Protein AF-0000000069636757 (afdb_homodimer)

Radius of gyration: 40.3 Å; Cα contacts (8 Å, |Δi|>4): 655; chains: 2; bounding box: 94×93×142 Å

Organism: Araneus ventricosus (NCBI:txid182803)

InterPro domains:
  IPR008717 Noggin [PF05806] (68-272)
  IPR008717 Noggin [PTHR10494] (63-272)
  IPR029034 Cystine-knot cytokine [G3DSA:2.10.90.10] (67-272)
  IPR029034 Cystine-knot cytokine [SSF57501] (63-272)

Solvent-accessible surface area (backbone atoms only — not comparable to full-atom values): 33590 Å² total; per-residue (Å²): 135,89,71,91,78,80,84,71,90,80,77,85,72,86,77,90,78,88,69,89,74,91,79,88,78,85,74,84,77,79,78,74,76,74,73,76,71,74,70,72,71,72,72,67,79,70,70,83,73,74,77,81,75,68,80,72,65,72,68,70,72,75,47,88,58,69,74,73,81,50,78,85,74,60,42,64,70,61,50,45,60,71,56,47,90,53,68,42,77,89,41,38,30,77,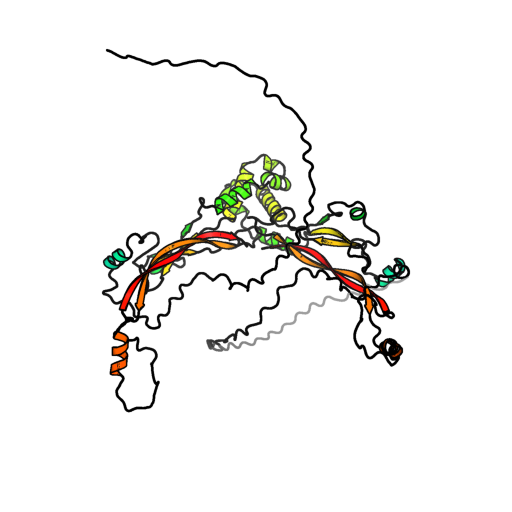59,82,50,66,33,59,71,68,59,40,92,62,24,62,58,44,78,45,72,66,76,83,39,70,65,45,51,48,53,52,52,52,55,67,69,40,62,56,61,61,52,40,20,73,61,56,34,70,64,46,69,74,33,63,65,58,48,50,22,51,50,51,39,52,51,56,48,35,50,35,43,28,36,32,28,60,41,78,72,42,86,55,33,39,61,28,28,36,51,38,37,39,49,50,44,61,94,59,50,28,26,40,56,71,65,25,33,29,37,73,69,36,71,43,75,40,60,33,32,35,66,45,66,43,75,66,82,67,78,61,60,54,58,70,53,58,77,63,63,78,79,76,79,73,78,67,86,66,78,80,57,90,76,74,52,76,88,71,56,54,66,48,78,39,83,38,83,43,76,29,41,74,33,34,37,58,39,99,131,94,74,81,84,83,84,70,91,68,87,86,81,86,74,92,74,83,81,80,83,79,84,87,76,83,78,74,79,75,77,76,77,76,73,76,72,76,72,74,70,73,73,68,78,68,70,82,72,73,78,82,76,66,82,74,64,70,69,69,71,70,49,89,57,70,74,75,81,50,77,86,74,60,42,63,71,61,50,45,61,70,55,44,90,52,67,43,77,89,41,37,29,77,59,82,49,65,33,61,72,66,59,40,90,61,25,62,58,42,76,46,72,67,76,83,39,70,65,45,51,49,52,52,52,52,54,68,68,41,63,54,61,61,52,40,19,72,61,55,32,70,63,48,66,74,33,63,66,58,50,51,22,51,50,51,40,52,53,57,48,36,52,34,43,28,36,31,29,60,40,79,74,42,85,55,32,39,63,28,28,36,52,38,36,38,49,50,43,59,95,58,50,27,26,41,58,73,64,26,33,30,36,72,69,35,72,43,76,40,59,33,30,35,65,43,65,42,75,63,81,63,79,62,56,54,58,68,52,56,76,62,62,80,75,75,77,72,76,69,85,68,77,79,52,92,75,73,52,75,88,69,56,53,66,48,78,39,83,39,83,43,75,31,41,72,32,34,36,58,38,98

pLDDT: mean 70.01, std 29.39, range [19.86, 97.81]

Structure (mmCIF, N/CA/C/O backbone):
data_AF-0000000069636757-model_v1
#
loop_
_entity.id
_entity.type
_entity.pdbx_description
1 polymer Noggin-3
#
loop_
_atom_site.group_PDB
_atom_site.id
_atom_site.type_symbol
_atom_site.label_atom_id
_atom_site.label_alt_id
_atom_site.label_comp_id
_atom_site.label_asym_id
_atom_site.label_entity_id
_atom_site.label_seq_id
_atom_site.pdbx_PDB_ins_code
_atom_site.Cartn_x
_atom_site.Cartn_y
_atom_site.Cartn_z
_atom_site.occupancy
_atom_site.B_iso_or_equiv
_atom_site.auth_seq_id
_atom_site.auth_comp_id
_atom_site.auth_asym_id
_atom_site.auth_atom_id
_atom_site.pdbx_PDB_model_num
ATOM 1 N N . MET A 1 1 ? 35.062 29.391 67.125 1 20.89 1 MET A N 1
ATOM 2 C CA . MET A 1 1 ? 35.375 28.281 68.062 1 20.89 1 MET A CA 1
ATOM 3 C C . MET A 1 1 ? 35.062 26.938 67.438 1 20.89 1 MET A C 1
ATOM 5 O O . MET A 1 1 ? 34.406 26.891 66.375 1 20.89 1 MET A O 1
ATOM 9 N N . PHE A 1 2 ? 34.375 25.984 68.25 1 22 2 PHE A N 1
ATOM 10 C CA . PHE A 1 2 ? 34.844 24.609 68.375 1 22 2 PHE A CA 1
ATOM 11 C C . PHE A 1 2 ? 34.469 23.812 67.125 1 22 2 PHE A C 1
ATOM 13 O O . PHE A 1 2 ? 33.625 24.234 66.375 1 22 2 PHE A O 1
ATOM 20 N N . LYS A 1 3 ? 34.281 22.469 67.312 1 22.12 3 LYS A N 1
ATOM 21 C CA . LYS A 1 3 ? 34.875 21.125 67.312 1 22.12 3 LYS A CA 1
ATOM 22 C C . LYS A 1 3 ? 33.969 20.156 66.562 1 22.12 3 LYS A C 1
ATOM 24 O O . LYS A 1 3 ? 34.25 18.953 66.5 1 22.12 3 LYS A O 1
ATOM 29 N N . PHE A 1 4 ? 32.719 20.562 66.25 1 28.48 4 PHE A N 1
ATOM 30 C CA . PHE A 1 4 ? 31.906 19.359 66.312 1 28.48 4 PHE A CA 1
ATOM 31 C C . PHE A 1 4 ? 32.406 18.297 65.312 1 28.48 4 PHE A C 1
ATOM 33 O O . PHE A 1 4 ? 32.812 18.641 64.188 1 28.48 4 PHE A O 1
ATOM 40 N N . SER A 1 5 ? 32.406 17.047 65.812 1 24.28 5 SER A N 1
ATOM 41 C CA . SER A 1 5 ? 32.844 15.664 65.75 1 24.28 5 SER A CA 1
ATOM 42 C C . SER A 1 5 ? 32.281 14.922 64.562 1 24.28 5 SER A C 1
ATOM 44 O O . SER A 1 5 ? 31.188 15.242 64.062 1 24.28 5 SER A O 1
ATOM 46 N N . THR A 1 6 ? 33.125 14.055 63.875 1 31.47 6 THR A N 1
ATOM 47 C CA . THR A 1 6 ? 33.375 13.133 62.75 1 31.47 6 THR A CA 1
ATOM 48 C C . THR A 1 6 ? 32.562 11.859 62.906 1 31.47 6 THR A C 1
ATOM 50 O O . THR A 1 6 ? 32.719 10.906 62.156 1 31.47 6 THR A O 1
ATOM 53 N N . LEU A 1 7 ? 31.25 11.875 63.469 1 25.45 7 LEU A N 1
ATOM 54 C CA . LEU A 1 7 ? 30.953 10.508 63.875 1 25.45 7 LEU A CA 1
ATOM 55 C C . LEU A 1 7 ? 31.047 9.562 62.688 1 25.45 7 LEU A C 1
ATOM 57 O O . LEU A 1 7 ? 30.641 9.93 61.562 1 25.45 7 LEU A O 1
ATOM 61 N N . VAL A 1 8 ? 31.531 8.219 62.938 1 24.19 8 VAL A N 1
ATOM 62 C CA . VAL A 1 8 ? 32.125 6.973 62.438 1 24.19 8 VAL A CA 1
ATOM 63 C C . VAL A 1 8 ? 31.016 6.039 61.969 1 24.19 8 VAL A C 1
ATOM 65 O O . VAL A 1 8 ? 31.281 5.051 61.281 1 24.19 8 VAL A O 1
ATOM 68 N N . ILE A 1 9 ? 29.719 6.324 61.906 1 26.69 9 ILE A N 1
ATOM 69 C CA . ILE A 1 9 ? 29.047 5.055 62.188 1 26.69 9 ILE A CA 1
ATOM 70 C C . ILE A 1 9 ? 29.438 4.039 61.094 1 26.69 9 ILE A C 1
ATOM 72 O O . ILE A 1 9 ? 29.391 4.344 59.906 1 26.69 9 ILE A O 1
ATOM 76 N N . VAL A 1 10 ? 29.734 2.758 61.594 1 21.77 10 VAL A N 1
ATOM 77 C CA . VAL A 1 10 ? 30.188 1.379 61.406 1 21.77 10 VAL A CA 1
ATOM 78 C C . VAL A 1 10 ? 29.234 0.652 60.469 1 21.77 10 VAL A C 1
ATOM 80 O O . VAL A 1 10 ? 28.016 0.823 60.531 1 21.77 10 VAL A O 1
ATOM 83 N N . CYS A 1 11 ? 29.844 -0.243 59.594 1 21.77 11 CYS A N 1
ATOM 84 C CA . CYS A 1 11 ? 29.797 -1.089 58.406 1 21.77 11 CYS A CA 1
ATOM 85 C C . CYS A 1 11 ? 28.984 -2.354 58.656 1 21.77 11 CYS A C 1
ATOM 87 O O . CYS A 1 11 ? 28.922 -3.242 57.812 1 21.77 11 CYS A O 1
ATOM 89 N N . LEU A 1 12 ? 28.312 -2.5 59.906 1 20.42 12 LEU A N 1
ATOM 90 C CA . LEU A 1 12 ? 28.344 -3.934 60.188 1 20.42 12 LEU A CA 1
ATOM 91 C C . LEU A 1 12 ? 27.531 -4.695 59.156 1 20.42 12 LEU A C 1
ATOM 93 O O . LEU A 1 12 ? 26.375 -4.355 58.875 1 20.42 12 LEU A O 1
ATOM 97 N N . LEU A 1 13 ? 28.141 -5.672 58.312 1 22.72 13 LEU A N 1
ATOM 98 C CA . LEU A 1 13 ? 28.094 -6.652 57.25 1 22.72 13 LEU A CA 1
ATOM 99 C C . LEU A 1 13 ? 27.203 -7.824 57.594 1 22.72 13 LEU A C 1
ATOM 101 O O . LEU A 1 13 ? 27.094 -8.797 56.844 1 22.72 13 LEU A O 1
ATOM 105 N N . SER A 1 14 ? 26.438 -7.902 58.781 1 19.94 14 SER A N 1
ATOM 106 C CA . SER A 1 14 ? 26.375 -9.312 59.156 1 19.94 14 SER A CA 1
ATOM 107 C C . SER A 1 14 ? 25.672 -10.148 58.094 1 19.94 14 SER A C 1
ATOM 109 O O . SER A 1 14 ? 24.875 -9.625 57.312 1 19.94 14 SER A O 1
ATOM 111 N N . SER A 1 15 ? 25.891 -11.609 58.156 1 20.03 15 SER A N 1
ATOM 112 C CA . SER A 1 15 ? 26.109 -12.93 57.562 1 20.03 15 SER A CA 1
ATOM 113 C C . SER A 1 15 ? 24.781 -13.648 57.312 1 20.03 15 SER A C 1
ATOM 115 O O . SER A 1 15 ? 24.75 -14.633 56.594 1 20.03 15 SER A O 1
ATOM 117 N N . ASN A 1 16 ? 23.688 -13.555 58.156 1 21.75 16 ASN A N 1
ATOM 118 C CA . ASN A 1 16 ? 23.266 -14.883 58.562 1 21.75 16 ASN A CA 1
ATOM 119 C C . ASN A 1 16 ? 22.656 -15.664 57.406 1 21.75 16 ASN A C 1
ATOM 121 O O . ASN A 1 16 ? 22.141 -15.062 56.438 1 21.75 16 ASN A O 1
ATOM 125 N N . LEU A 1 17 ? 22.312 -17.109 57.625 1 20.02 17 LEU A N 1
ATOM 126 C CA . LEU A 1 17 ? 22.484 -18.516 57.281 1 20.02 17 LEU A CA 1
ATOM 127 C C . LEU A 1 17 ? 21.281 -19.047 56.531 1 20.02 17 LEU A C 1
ATOM 129 O O . LEU A 1 17 ? 21.422 -19.844 55.594 1 20.02 17 LEU A O 1
ATOM 133 N N . LEU A 1 18 ? 19.922 -18.891 56.969 1 20.16 18 LEU A N 1
ATOM 134 C CA . LEU A 1 18 ? 19.281 -20.172 57.219 1 20.16 18 LEU A CA 1
ATOM 135 C C . LEU A 1 18 ? 18.844 -20.828 55.906 1 20.16 18 LEU A C 1
ATOM 137 O O . LEU A 1 18 ? 18.516 -20.141 54.938 1 20.16 18 LEU A O 1
ATOM 141 N N . SER A 1 19 ? 18.812 -22.25 55.875 1 21.56 19 SER A N 1
ATOM 142 C CA . SER A 1 19 ? 18.938 -23.484 55.094 1 21.56 19 SER A CA 1
ATOM 143 C C . SER A 1 19 ? 17.609 -23.875 54.469 1 21.56 19 SER A C 1
ATOM 145 O O . SER A 1 19 ? 17.5 -24.906 53.812 1 21.56 19 SER A O 1
ATOM 147 N N . VAL A 1 20 ? 16.516 -23.109 54.562 1 21.28 20 VAL A N 1
ATOM 148 C CA . VAL A 1 20 ? 15.367 -24.016 54.625 1 21.28 20 VAL A CA 1
ATOM 149 C C . VAL A 1 20 ? 15.258 -24.812 53.312 1 21.28 20 VAL A C 1
ATOM 151 O O . VAL A 1 20 ? 15.305 -24.234 52.25 1 21.28 20 VAL A O 1
ATOM 154 N N . ASP A 1 21 ? 15.219 -26.156 53.5 1 19.86 21 ASP A N 1
ATOM 155 C CA . ASP A 1 21 ? 15.422 -27.375 52.719 1 19.86 21 ASP A CA 1
ATOM 156 C C . ASP A 1 21 ? 14.289 -27.562 51.719 1 19.86 21 ASP A C 1
ATOM 158 O O . ASP A 1 21 ? 14.531 -27.984 50.562 1 19.86 21 ASP A O 1
ATOM 162 N N . CYS A 1 22 ? 12.961 -27.578 52.094 1 20.75 22 CYS A N 1
ATOM 163 C CA . CYS A 1 22 ? 12.203 -28.797 51.906 1 20.75 22 CYS A CA 1
ATOM 164 C C . CYS A 1 22 ? 11.891 -29 50.438 1 20.75 22 CYS A C 1
ATOM 166 O O . CYS A 1 22 ? 11.641 -28.031 49.688 1 20.75 22 CYS A O 1
ATOM 168 N N . THR A 1 23 ? 11.695 -30.328 49.969 1 21.06 23 THR A N 1
ATOM 169 C CA . THR A 1 23 ? 11.891 -31.312 48.906 1 21.06 23 THR A CA 1
ATOM 170 C C . THR A 1 23 ? 10.727 -31.297 47.906 1 21.06 23 THR A C 1
ATOM 172 O O . THR A 1 23 ? 10.938 -31.359 46.688 1 21.06 23 THR A O 1
ATOM 175 N N . THR A 1 24 ? 9.445 -31.562 48.312 1 21.75 24 THR A N 1
ATOM 176 C CA . THR A 1 24 ? 8.836 -32.75 47.75 1 21.75 24 THR A CA 1
ATOM 177 C C . THR A 1 24 ? 8.367 -32.469 46.312 1 21.75 24 THR A C 1
ATOM 179 O O . THR A 1 24 ? 7.98 -31.344 46 1 21.75 24 THR A O 1
ATOM 182 N N . THR A 1 25 ? 8.336 -33.594 45.406 1 20.95 25 THR A N 1
ATOM 183 C CA . THR A 1 25 ? 8.469 -34.031 44 1 20.95 25 THR A CA 1
ATOM 184 C C . THR A 1 25 ? 7.121 -33.969 43.281 1 20.95 25 THR A C 1
ATOM 186 O O . THR A 1 25 ? 7.066 -34 42.062 1 20.95 25 THR A O 1
ATOM 189 N N . GLU A 1 26 ? 5.918 -33.906 43.938 1 22.36 26 GLU A N 1
ATOM 190 C CA . GLU A 1 26 ? 4.961 -34.844 43.375 1 22.36 26 GLU A CA 1
ATOM 191 C C . GLU A 1 26 ? 4.582 -34.406 41.938 1 22.36 26 GLU A C 1
ATOM 193 O O . GLU A 1 26 ? 4.582 -33.219 41.625 1 22.36 26 GLU A O 1
ATOM 198 N N . SER A 1 27 ? 4.27 -35.469 41.031 1 22.3 27 SER A N 1
ATOM 199 C CA . SER A 1 27 ? 4.184 -35.906 39.656 1 22.3 27 SER A CA 1
ATOM 200 C C . SER A 1 27 ? 2.879 -35.469 39 1 22.3 27 SER A C 1
ATOM 202 O O . SER A 1 27 ? 2.557 -35.906 37.875 1 22.3 27 SER A O 1
ATOM 204 N N . TYR A 1 28 ? 2.213 -34.406 39.406 1 21.27 28 TYR A N 1
ATOM 205 C CA . TYR A 1 28 ? 0.824 -34.375 38.969 1 21.27 28 TYR A CA 1
ATOM 206 C C . TYR A 1 28 ? 0.738 -34.438 37.438 1 21.27 28 TYR A C 1
ATOM 208 O O . TYR A 1 28 ? 1.521 -33.781 36.75 1 21.27 28 TYR A O 1
ATOM 216 N N . GLU A 1 29 ? 0.051 -35.562 37 1 22.67 29 GLU A N 1
ATOM 217 C CA . GLU A 1 29 ? -0.357 -36.156 35.719 1 22.67 29 GLU A CA 1
ATOM 218 C C . GLU A 1 29 ? -1.151 -35.156 34.875 1 22.67 29 GLU A C 1
ATOM 220 O O . GLU A 1 29 ? -2.064 -34.5 35.375 1 22.67 29 GLU A O 1
ATOM 225 N N . ASP A 1 30 ? -0.589 -34.688 33.75 1 22.36 30 ASP A N 1
ATOM 226 C CA . ASP A 1 30 ? -0.913 -33.656 32.719 1 22.36 30 ASP A CA 1
ATOM 227 C C . ASP A 1 30 ? -2.156 -34.062 31.938 1 22.36 30 ASP A C 1
ATOM 229 O O . ASP A 1 30 ? -2.092 -34.938 31.062 1 22.36 30 ASP A O 1
ATOM 233 N N . SER A 1 31 ? -3.25 -34.5 32.688 1 22.03 31 SER A N 1
ATOM 234 C CA . SER A 1 31 ? -4.34 -34.969 31.844 1 22.03 31 SER A CA 1
ATOM 235 C C . SER A 1 31 ? -4.68 -33.969 30.75 1 22.03 31 SER A C 1
ATOM 237 O O . SER A 1 31 ? -4.809 -32.75 31.031 1 22.03 31 SER A O 1
ATOM 239 N N . LEU A 1 32 ? -4.348 -34.344 29.484 1 23.03 32 LEU A N 1
ATOM 240 C CA . LEU A 1 32 ? -4.414 -33.75 28.141 1 23.03 32 LEU A CA 1
ATOM 241 C C . LEU A 1 32 ? -5.852 -33.406 27.766 1 23.03 32 LEU A C 1
ATOM 243 O O . LEU A 1 32 ? -6.473 -34.125 26.984 1 23.03 32 LEU A O 1
ATOM 247 N N . GLU A 1 33 ? -6.734 -33.156 28.781 1 23.52 33 GLU A N 1
ATOM 248 C CA . GLU A 1 33 ? -8.094 -33.094 28.25 1 23.52 33 GLU A CA 1
ATOM 249 C C . GLU A 1 33 ? -8.18 -32.094 27.094 1 23.52 33 GLU A C 1
ATOM 251 O O . GLU A 1 33 ? -7.777 -30.922 27.234 1 23.52 33 GLU A O 1
ATOM 256 N N . THR A 1 34 ? -8.109 -32.625 25.844 1 24.67 34 THR A N 1
ATOM 257 C CA . THR A 1 34 ? -8.227 -32.031 24.5 1 24.67 34 THR A CA 1
ATOM 258 C C . THR A 1 34 ? -9.555 -31.297 24.359 1 24.67 34 THR A C 1
ATOM 260 O O . THR A 1 34 ? -10.594 -31.922 24.141 1 24.67 34 THR A O 1
ATOM 263 N N . THR A 1 35 ? -10.062 -30.703 25.438 1 22.73 35 THR A N 1
ATOM 264 C CA . THR A 1 35 ? -11.43 -30.234 25.234 1 22.73 35 THR A CA 1
ATOM 265 C C . THR A 1 35 ? -11.516 -29.312 24.031 1 22.73 35 THR A C 1
ATOM 267 O O . THR A 1 35 ? -10.836 -28.281 23.984 1 22.73 35 THR A O 1
ATOM 270 N N . THR A 1 36 ? -11.789 -29.922 22.844 1 24.34 36 THR A N 1
ATOM 271 C CA . THR A 1 36 ? -12.078 -29.328 21.547 1 24.34 36 THR A CA 1
ATOM 272 C C . THR A 1 36 ? -13.18 -28.266 21.672 1 24.34 36 THR A C 1
ATOM 274 O O . THR A 1 36 ? -14.352 -28.609 21.844 1 24.34 36 THR A O 1
ATOM 277 N N . SER A 1 37 ? -13.086 -27.391 22.719 1 25.17 37 SER A N 1
ATOM 278 C CA . SER A 1 37 ? -14.227 -26.5 22.891 1 25.17 37 SER A CA 1
ATOM 279 C C . SER A 1 37 ? -14.539 -25.75 21.609 1 25.17 37 SER A C 1
ATOM 281 O O . SER A 1 37 ? -13.672 -25.094 21.031 1 25.17 37 SER A O 1
ATOM 283 N N . GLY A 1 38 ? -15.297 -26.438 20.75 1 24.88 38 GLY A N 1
ATOM 284 C CA . GLY A 1 38 ? -15.891 -25.891 19.547 1 24.88 38 GLY A CA 1
ATOM 285 C C . GLY A 1 38 ? -16.516 -24.531 19.75 1 24.88 38 GLY A C 1
ATOM 286 O O . GLY A 1 38 ? -17.547 -24.422 20.422 1 24.88 38 GLY A O 1
ATOM 287 N N . THR A 1 39 ? -15.703 -23.609 20.328 1 25.48 39 THR A N 1
ATOM 288 C CA . THR A 1 39 ? -16.297 -22.297 20.594 1 25.48 39 THR A CA 1
ATOM 289 C C . THR A 1 39 ? -17 -21.766 19.344 1 25.48 39 THR A C 1
ATOM 291 O O . THR A 1 39 ? -16.375 -21.625 18.281 1 25.48 39 THR A O 1
ATOM 294 N N . VAL A 1 40 ? -18.188 -22.25 19.172 1 28.58 40 VAL A N 1
ATOM 295 C CA . VAL A 1 40 ? -19.109 -21.75 18.156 1 28.58 40 VAL A CA 1
ATOM 296 C C . VAL A 1 40 ? -19.125 -20.219 18.172 1 28.58 40 VAL A C 1
ATOM 298 O O . VAL A 1 40 ? -19.547 -19.609 19.172 1 28.58 40 VAL A O 1
ATOM 301 N N . PHE A 1 41 ? -18 -19.625 17.719 1 26.06 41 PHE A N 1
ATOM 302 C CA . PHE A 1 41 ? -17.984 -18.172 17.656 1 26.06 41 PHE A CA 1
ATOM 303 C C . PHE A 1 41 ? -19.188 -17.641 16.891 1 26.06 41 PHE A C 1
ATOM 305 O O . PHE A 1 41 ? -19.406 -18.016 15.734 1 26.06 41 PHE A O 1
ATOM 312 N N . VAL A 1 42 ? -20.281 -17.703 17.625 1 26.45 42 VAL A N 1
ATOM 313 C CA . VAL A 1 42 ? -21.469 -17.047 17.047 1 26.45 42 VAL A CA 1
ATOM 314 C C . VAL A 1 42 ? -21.078 -15.68 16.5 1 26.45 42 VAL A C 1
ATOM 316 O O . VAL A 1 42 ? -20.531 -14.836 17.219 1 26.45 42 VAL A O 1
ATOM 319 N N . HIS A 1 43 ? -20.641 -15.68 15.25 1 26.12 43 HIS A N 1
ATOM 320 C CA . HIS A 1 43 ? -20.312 -14.492 14.484 1 26.12 43 HIS A CA 1
ATOM 321 C C . HIS A 1 43 ? -21.422 -13.453 14.562 1 26.12 43 HIS A C 1
ATOM 323 O O . HIS A 1 43 ? -22.531 -13.688 14.086 1 26.12 43 HIS A O 1
ATOM 329 N N . ARG A 1 44 ? -21.625 -12.977 15.805 1 26.89 44 ARG A N 1
ATOM 330 C CA . ARG A 1 44 ? -22.609 -11.891 15.781 1 26.89 44 ARG A CA 1
ATOM 331 C C . ARG A 1 44 ? -22.312 -10.922 14.648 1 26.89 44 ARG A C 1
ATOM 333 O O . ARG A 1 44 ? -21.172 -10.5 14.453 1 26.89 44 ARG A O 1
ATOM 340 N N . ARG A 1 45 ? -23.141 -10.969 13.617 1 28.67 45 ARG A N 1
ATOM 341 C CA . ARG A 1 45 ? -23.188 -10.062 12.477 1 28.67 45 ARG A CA 1
ATOM 342 C C . ARG A 1 45 ? -23.016 -8.617 12.914 1 28.67 45 ARG A C 1
ATOM 344 O O . ARG A 1 45 ? -23.891 -8.047 13.57 1 28.67 45 ARG A O 1
ATOM 351 N N . ILE A 1 46 ? -21.781 -8.281 13.438 1 27.47 46 ILE A N 1
ATOM 352 C CA . ILE A 1 46 ? -21.656 -6.871 13.797 1 27.47 46 ILE A CA 1
ATOM 353 C C . ILE A 1 46 ? -22.047 -6 12.602 1 27.47 46 ILE A C 1
ATOM 355 O O . ILE A 1 46 ? -21.531 -6.188 11.492 1 27.47 46 ILE A O 1
ATOM 359 N N . PRO A 1 47 ? -23.188 -5.309 12.617 1 30.73 47 PRO A N 1
ATOM 360 C CA . PRO A 1 47 ? -23.609 -4.422 11.539 1 30.73 47 PRO A CA 1
ATOM 361 C C . PRO A 1 47 ? -22.5 -3.496 11.055 1 30.73 47 PRO A C 1
ATOM 363 O O . PRO A 1 47 ? -21.578 -3.197 11.812 1 30.73 47 PRO A O 1
ATOM 366 N N . PRO A 1 48 ? -22.312 -3.479 9.719 1 28.47 48 PRO A N 1
ATOM 367 C CA . PRO A 1 48 ? -21.25 -2.721 9.055 1 28.47 48 PRO A CA 1
ATOM 368 C C . PRO A 1 48 ? -21.062 -1.326 9.656 1 28.47 48 PRO A C 1
ATOM 370 O O . PRO A 1 48 ? -22.016 -0.553 9.734 1 28.47 48 PRO A O 1
ATOM 373 N N . ARG A 1 49 ? -20.234 -1.261 10.688 1 28.34 49 ARG A N 1
ATOM 374 C CA . ARG A 1 49 ? -19.906 0.06 11.211 1 28.34 49 ARG A CA 1
ATOM 375 C C . ARG A 1 49 ? -19.547 1.025 10.086 1 28.34 49 ARG A C 1
ATOM 377 O O . ARG A 1 49 ? -18.891 0.639 9.117 1 28.34 49 ARG A O 1
ATOM 384 N N . ALA A 1 50 ? -20.203 2.156 10.039 1 27.91 50 ALA A N 1
ATOM 385 C CA . ALA A 1 50 ? -20.141 3.336 9.18 1 27.91 50 ALA A CA 1
ATOM 386 C C . ALA A 1 50 ? -18.703 3.748 8.914 1 27.91 50 ALA A C 1
ATOM 388 O O . ALA A 1 50 ? -17.812 3.52 9.742 1 27.91 50 ALA A O 1
ATOM 389 N N . PRO A 1 51 ? -18.25 3.811 7.637 1 29.75 51 PRO A N 1
ATOM 390 C CA . PRO A 1 51 ? -16.938 4.258 7.168 1 29.75 51 PRO A CA 1
ATOM 391 C C . PRO A 1 51 ? -16.328 5.344 8.055 1 29.75 51 PRO A C 1
ATOM 393 O O . PRO A 1 51 ? -17.062 6.098 8.695 1 29.75 51 PRO A O 1
ATOM 396 N N . MET A 1 52 ? -15.211 4.988 8.594 1 28.94 52 MET A N 1
ATOM 397 C CA . MET A 1 52 ? -14.336 5.895 9.336 1 28.94 52 MET A CA 1
ATOM 398 C C . MET A 1 52 ? -14.289 7.266 8.672 1 28.94 52 MET A C 1
ATOM 400 O O . MET A 1 52 ? -14.047 7.371 7.473 1 28.94 52 MET A O 1
ATOM 404 N N . GLY A 1 53 ? -14.93 8.188 9.211 1 26.81 53 GLY A N 1
ATOM 405 C CA . GLY A 1 53 ? -15.18 9.578 8.891 1 26.81 53 GLY A CA 1
ATOM 406 C C . GLY A 1 53 ? -13.938 10.32 8.438 1 26.81 53 GLY A C 1
ATOM 407 O O . GLY A 1 53 ? -12.82 9.969 8.82 1 26.81 53 GLY A O 1
ATOM 408 N N . ASN A 1 54 ? -13.758 10.797 7.086 1 29.66 54 ASN A N 1
ATOM 409 C CA . ASN A 1 54 ? -13.086 11.977 6.566 1 29.66 54 ASN A CA 1
ATOM 410 C C . ASN A 1 54 ? -12.742 12.969 7.68 1 29.66 54 ASN A C 1
ATOM 412 O O . ASN A 1 54 ? -13.383 12.961 8.734 1 29.66 54 ASN A O 1
ATOM 416 N N . GLY A 1 55 ? -11.406 13.414 7.727 1 32.88 55 GLY A N 1
ATOM 417 C CA . GLY A 1 55 ? -11.07 14.562 8.547 1 32.88 55 GLY A CA 1
ATOM 418 C C . GLY A 1 55 ? -12.266 15.453 8.844 1 32.88 55 GLY A C 1
ATOM 419 O O . GLY A 1 55 ? -13.125 15.656 7.98 1 32.88 55 GLY A O 1
ATOM 420 N N . GLY A 1 56 ? -12.805 15.297 9.938 1 33.44 56 GLY A N 1
ATOM 421 C CA . GLY A 1 56 ? -13.891 16.125 10.461 1 33.44 56 GLY A CA 1
ATOM 422 C C . GLY A 1 56 ? -13.758 17.578 10.078 1 33.44 56 GLY A C 1
ATOM 423 O O . GLY A 1 56 ? -12.898 18.297 10.594 1 33.44 56 GLY A O 1
ATOM 424 N N . ARG A 1 57 ? -13.711 17.906 8.719 1 34.59 57 ARG A N 1
ATOM 425 C CA . ARG A 1 57 ? -14.109 19.312 8.555 1 34.59 57 ARG A CA 1
ATOM 426 C C . ARG A 1 57 ? -15.094 19.719 9.641 1 34.59 57 ARG A C 1
ATOM 428 O O . ARG A 1 57 ? -16.109 19.047 9.867 1 34.59 57 ARG A O 1
ATOM 435 N N . TYR A 1 58 ? -14.648 20.172 10.719 1 34.84 58 TYR A N 1
ATOM 436 C CA . TYR A 1 58 ? -15.625 20.969 11.453 1 34.84 58 TYR A CA 1
ATOM 437 C C . TYR A 1 58 ? -16.656 21.562 10.516 1 34.84 58 TYR A C 1
ATOM 439 O O . TYR A 1 58 ? -16.344 22.438 9.703 1 34.84 58 TYR A O 1
ATOM 447 N N . SER A 1 59 ? -17.406 20.75 9.727 1 36.09 59 SER A N 1
ATOM 448 C CA . SER A 1 59 ? -18.625 21.438 9.312 1 36.09 59 SER A CA 1
ATOM 449 C C . SER A 1 59 ? -19.016 22.531 10.312 1 36.09 59 SER A C 1
ATOM 451 O O . SER A 1 59 ? -19.312 22.234 11.469 1 36.09 59 SER A O 1
ATOM 453 N N . LEU A 1 60 ? -18.219 23.484 10.414 1 37.28 60 LEU A N 1
ATOM 454 C CA . LEU A 1 60 ? -18.719 24.688 11.078 1 37.28 60 LEU A CA 1
ATOM 455 C C . LEU A 1 60 ? -20.25 24.75 10.992 1 37.28 60 LEU A C 1
ATOM 457 O O . LEU A 1 60 ? -20.812 24.688 9.898 1 37.28 60 LEU A O 1
ATOM 461 N N . ILE A 1 61 ? -20.953 24.203 11.875 1 40.22 61 ILE A N 1
ATOM 462 C CA . ILE A 1 61 ? -22.359 24.297 12.266 1 40.22 61 ILE A CA 1
ATOM 463 C C . ILE A 1 61 ? -22.953 25.609 11.773 1 40.22 61 ILE A C 1
ATOM 465 O O . ILE A 1 61 ? -22.438 26.688 12.102 1 40.22 61 ILE A O 1
ATOM 469 N N . ASN A 1 62 ? -23.469 25.625 10.508 1 41.56 62 ASN A N 1
ATOM 470 C CA . ASN A 1 62 ? -24.469 26.609 10.102 1 41.56 62 ASN A CA 1
ATOM 471 C C . ASN A 1 62 ? -25.375 27 11.266 1 41.56 62 ASN A C 1
ATOM 473 O O . ASN A 1 62 ? -26.312 26.281 11.602 1 41.56 62 ASN A O 1
ATOM 477 N N . SER A 1 63 ? -24.906 27.312 12.367 1 45.09 63 SER A N 1
ATOM 478 C CA . SER A 1 63 ? -25.969 27.828 13.219 1 45.09 63 SER A CA 1
ATOM 479 C C . SER A 1 63 ? -26.953 28.688 12.414 1 45.09 63 SER A C 1
ATOM 481 O O . SER A 1 63 ? -26.531 29.562 11.641 1 45.09 63 SER A O 1
ATOM 483 N N . ARG A 1 64 ? -27.844 28.156 11.859 1 45.97 64 ARG A N 1
ATOM 484 C CA . ARG A 1 64 ? -28.984 28.938 11.352 1 45.97 64 ARG A CA 1
ATOM 485 C C . ARG A 1 64 ? -28.953 30.359 11.883 1 45.97 64 ARG A C 1
ATOM 487 O O . ARG A 1 64 ? -29.469 31.281 11.242 1 45.97 64 ARG A O 1
ATOM 494 N N . PHE A 1 65 ? -28.531 30.484 13.172 1 52.38 65 PHE A N 1
ATOM 495 C CA . PHE A 1 65 ? -28.547 31.797 13.82 1 52.38 65 PHE A CA 1
ATOM 496 C C . PHE A 1 65 ? -27.156 32.406 13.867 1 52.38 65 PHE A C 1
ATOM 498 O O . PHE A 1 65 ? -26.516 32.438 14.922 1 52.38 65 PHE A O 1
ATOM 505 N N . ASN A 1 66 ? -26.375 32.219 12.867 1 57.94 66 ASN A N 1
ATOM 506 C CA . ASN A 1 66 ? -24.969 32.625 12.922 1 57.94 66 ASN A CA 1
ATOM 507 C C . ASN A 1 66 ? -24.812 34.125 13.031 1 57.94 66 ASN A C 1
ATOM 509 O O . ASN A 1 66 ? -24.797 34.844 12.016 1 57.94 66 ASN A O 1
ATOM 513 N N . ARG A 1 67 ? -25.031 34.688 14.219 1 77.88 67 ARG A N 1
ATOM 514 C CA . ARG A 1 67 ? -24.672 36.062 14.469 1 77.88 67 ARG A CA 1
ATOM 515 C C . ARG A 1 67 ? -23.156 36.219 14.586 1 77.88 67 ARG A C 1
ATOM 517 O O . ARG A 1 67 ? -22.5 35.5 15.32 1 77.88 67 ARG A O 1
ATOM 524 N N . ARG A 1 68 ? -22.625 37.094 13.773 1 84.5 68 ARG A N 1
ATOM 525 C CA . ARG A 1 68 ? -21.219 37.438 13.8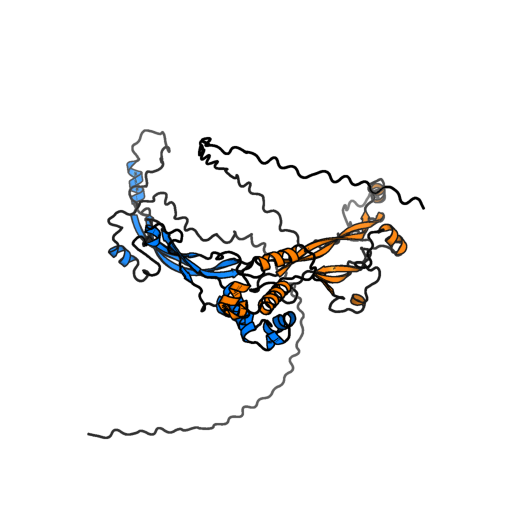36 1 84.5 68 ARG A CA 1
ATOM 526 C C . ARG A 1 68 ? -20.891 38.219 15.094 1 84.5 68 ARG A C 1
ATOM 528 O O . ARG A 1 68 ? -21.703 39.031 15.555 1 84.5 68 ARG A O 1
ATOM 535 N N . PRO A 1 69 ? -19.688 37.906 15.531 1 90.44 69 PRO A N 1
ATOM 536 C CA . PRO A 1 69 ? -19.297 38.688 16.688 1 90.44 69 PRO A CA 1
ATOM 537 C C . PRO A 1 69 ? -19.156 40.188 16.359 1 90.44 69 PRO A C 1
ATOM 539 O O . PRO A 1 69 ? -18.703 40.531 15.266 1 90.44 69 PRO A O 1
ATOM 542 N N . LYS A 1 70 ? -19.578 40.969 17.312 1 87.44 70 LYS A N 1
ATOM 543 C CA . LYS A 1 70 ? -19.453 42.406 17.141 1 87.44 70 LYS A CA 1
ATOM 544 C C . LYS A 1 70 ? -18.062 42.906 17.531 1 87.44 70 LYS A C 1
ATOM 546 O O . LYS A 1 70 ? -17.266 42.156 18.094 1 87.44 70 LYS A O 1
ATOM 551 N N . LYS A 1 71 ? -17.766 44.156 17.266 1 89.06 71 LYS A N 1
ATOM 552 C CA . LYS A 1 71 ? -16.438 44.75 17.484 1 89.06 71 LYS A CA 1
ATOM 553 C C . LYS A 1 71 ? -16.031 44.656 18.953 1 89.06 71 LYS A C 1
ATOM 555 O O . LYS A 1 71 ? -14.875 44.406 19.266 1 89.06 71 LYS A O 1
ATOM 560 N N . LYS A 1 72 ? -17.016 44.75 19.859 1 88.31 72 LYS A N 1
ATOM 561 C CA . LYS A 1 72 ? -16.75 44.688 21.297 1 88.31 72 LYS A CA 1
ATOM 562 C C . LYS A 1 72 ? -16.297 43.312 21.703 1 88.31 72 LYS A C 1
ATOM 564 O O . LYS A 1 72 ? -15.57 43.156 22.703 1 88.31 72 LYS A O 1
ATOM 569 N N . ASN A 1 73 ? -16.688 42.375 20.938 1 91.31 73 ASN A N 1
ATOM 570 C CA . ASN A 1 73 ? -16.359 41 21.266 1 91.31 73 ASN A CA 1
ATOM 571 C C . ASN A 1 73 ? -15.078 40.531 20.562 1 91.31 73 ASN A C 1
ATOM 573 O O . ASN A 1 73 ? -14.695 39.375 20.656 1 91.31 73 ASN A O 1
ATOM 577 N N . LEU A 1 74 ? -14.43 41.531 19.906 1 93 74 LEU A N 1
ATOM 578 C CA . LEU A 1 74 ? -13.273 41.125 19.109 1 93 74 LEU A CA 1
ATOM 579 C C . LEU A 1 74 ? -12 41.75 19.656 1 93 74 LEU A C 1
ATOM 581 O O . LEU A 1 74 ? -11.016 41.906 18.938 1 93 74 LEU A O 1
ATOM 585 N N . ASP A 1 75 ? -11.977 42.094 20.875 1 94.5 75 ASP A N 1
ATOM 586 C CA . ASP A 1 75 ? -10.781 42.656 21.5 1 94.5 75 ASP A CA 1
ATOM 587 C C . ASP A 1 75 ? -9.719 41.562 21.719 1 94.5 75 ASP A C 1
ATOM 589 O O . ASP A 1 75 ? -9.93 40.625 22.484 1 94.5 75 ASP A O 1
ATOM 593 N N . PRO A 1 76 ? -8.594 41.781 21.125 1 94.25 76 PRO A N 1
ATOM 594 C CA . PRO A 1 76 ? -7.57 40.75 21.203 1 94.25 76 PRO A CA 1
ATOM 595 C C . PRO A 1 76 ? -7.102 40.5 22.641 1 94.25 76 PRO A C 1
ATOM 597 O O . PRO A 1 76 ? -6.773 39.344 22.984 1 94.25 76 PRO A O 1
ATOM 600 N N . HIS A 1 77 ? -6.988 41.5 23.406 1 95.06 77 HIS A N 1
ATOM 601 C CA . HIS A 1 77 ? -6.527 41.344 24.781 1 95.06 77 HIS A CA 1
ATOM 602 C C . HIS A 1 77 ? -7.496 40.5 25.594 1 95.06 77 HIS A C 1
ATOM 604 O O . HIS A 1 77 ? -7.074 39.625 26.359 1 95.06 77 HIS A O 1
ATOM 610 N N . GLN A 1 78 ? -8.758 40.75 25.438 1 96 78 GLN A N 1
ATOM 611 C CA . GLN A 1 78 ? -9.781 40 26.141 1 96 78 GLN A CA 1
ATOM 612 C C . GLN A 1 78 ? -9.789 38.531 25.656 1 96 78 GLN A C 1
ATOM 614 O O . GLN A 1 78 ? -9.914 37.625 26.469 1 96 78 GLN A O 1
ATOM 619 N N . LEU A 1 79 ? -9.695 38.406 24.422 1 97.31 79 LEU A N 1
ATOM 620 C CA . LEU A 1 79 ? -9.742 37.062 23.844 1 97.31 79 LEU A CA 1
ATOM 621 C C . LEU A 1 79 ? -8.508 36.281 24.25 1 97.31 79 LEU A C 1
ATOM 623 O O . LEU A 1 79 ? -8.602 35.062 24.469 1 97.31 79 LEU A O 1
ATOM 627 N N . LEU A 1 80 ? -7.383 36.906 24.359 1 96.62 80 LEU A N 1
ATOM 628 C CA . LEU A 1 80 ? -6.176 36.25 24.844 1 96.62 80 LEU A CA 1
ATOM 629 C C . LEU A 1 80 ? -6.363 35.781 26.281 1 96.62 80 LEU A C 1
ATOM 631 O O . LEU A 1 80 ? -5.852 34.719 26.656 1 96.62 80 LEU A O 1
ATOM 635 N N . GLU A 1 81 ? -7.027 36.562 26.984 1 95.88 81 GLU A N 1
ATOM 636 C CA . GLU A 1 81 ? -7.305 36.188 28.375 1 95.88 81 GLU A CA 1
ATOM 637 C C . GLU A 1 81 ? -8.18 34.938 28.438 1 95.88 81 GLU A C 1
ATOM 639 O O . GLU A 1 81 ? -7.977 34.094 29.281 1 95.88 81 GLU A O 1
ATOM 644 N N . ILE A 1 82 ? -9.094 34.906 27.578 1 96.56 82 ILE A N 1
ATOM 645 C CA . ILE A 1 82 ? -9.992 33.75 27.547 1 96.56 82 ILE A CA 1
ATOM 646 C C . ILE A 1 82 ? -9.234 32.5 27.094 1 96.56 82 ILE A C 1
ATOM 648 O O . ILE A 1 82 ? -9.391 31.438 27.672 1 96.56 82 ILE A O 1
ATOM 652 N N . LEU A 1 83 ? -8.469 32.625 26.109 1 96.75 83 LEU A N 1
ATOM 653 C CA . LEU A 1 83 ? -7.699 31.516 25.578 1 96.75 83 LEU A CA 1
ATOM 654 C C . LEU A 1 83 ? -6.621 31.078 26.562 1 96.75 83 LEU A C 1
ATOM 656 O O . LEU A 1 83 ? -6.301 29.875 26.656 1 96.75 83 LEU A O 1
ATOM 660 N N . GLY A 1 84 ? -6.059 31.953 27.219 1 94.44 84 GLY A N 1
ATOM 661 C CA . GLY A 1 84 ? -5.109 31.672 28.281 1 94.44 84 GLY A CA 1
ATOM 662 C C . GLY A 1 84 ? -3.793 31.109 27.781 1 94.44 84 GLY A C 1
ATOM 663 O O . GLY A 1 84 ? -3.178 31.672 26.875 1 94.44 84 GLY A O 1
ATOM 664 N N . ASN A 1 85 ? -3.375 29.984 28.438 1 94.94 85 ASN A N 1
ATOM 665 C CA . ASN A 1 85 ? -2.07 29.391 28.172 1 94.94 85 ASN A CA 1
ATOM 666 C C . ASN A 1 85 ? -2.088 28.547 26.906 1 94.94 85 ASN A C 1
ATOM 668 O O . ASN A 1 85 ? -1.062 27.984 26.516 1 94.94 85 ASN A O 1
ATOM 672 N N . TYR A 1 86 ? -3.188 28.594 26.203 1 96.94 86 TYR A N 1
ATOM 673 C CA . TYR A 1 86 ? -3.299 27.766 25.016 1 96.94 86 TYR A CA 1
ATOM 674 C C . TYR A 1 86 ? -2.854 28.531 23.766 1 96.94 86 TYR A C 1
ATOM 676 O O . TYR A 1 86 ? -2.703 27.953 22.688 1 96.94 86 TYR A O 1
ATOM 684 N N . TYR A 1 87 ? -2.609 29.766 23.953 1 96.94 87 TYR A N 1
ATOM 685 C CA . TYR A 1 87 ? -2.133 30.516 22.797 1 96.94 87 TYR A CA 1
ATOM 686 C C . TYR A 1 87 ? -0.684 30.172 22.484 1 96.94 87 TYR A C 1
ATOM 688 O O . TYR A 1 87 ? 0.181 30.219 23.359 1 96.94 87 TYR A O 1
ATOM 696 N N . SER A 1 88 ? -0.488 29.797 21.266 1 94.56 88 SER A N 1
ATOM 697 C CA . SER A 1 88 ? 0.851 29.5 20.766 1 94.56 88 SER A CA 1
ATOM 698 C C . SER A 1 88 ? 1.146 30.266 19.469 1 94.56 88 SER A C 1
ATOM 700 O O . SER A 1 88 ? 0.598 29.938 18.422 1 94.56 88 SER A O 1
ATOM 702 N N . PRO A 1 89 ? 2.102 31.156 19.578 1 94.19 89 PRO A N 1
ATOM 703 C CA . PRO A 1 89 ? 2.391 31.969 18.391 1 94.19 89 PRO A CA 1
ATOM 704 C C . PRO A 1 89 ? 3.018 31.156 17.266 1 94.19 89 PRO A C 1
ATOM 706 O O . PRO A 1 89 ? 3.07 31.625 16.125 1 94.19 89 PRO A O 1
ATOM 709 N N . GLU A 1 90 ? 3.502 30.016 17.562 1 92.38 90 GLU A N 1
ATOM 710 C CA . GLU A 1 90 ? 4.078 29.156 16.531 1 92.38 90 GLU A CA 1
ATOM 711 C C . GLU A 1 90 ? 2.998 28.609 15.609 1 92.38 90 GLU A C 1
ATOM 713 O O . GLU A 1 90 ? 3.24 28.406 14.414 1 92.38 90 GLU A O 1
ATOM 718 N N . TRP A 1 91 ? 1.838 28.469 16.188 1 95.25 91 TRP A N 1
ATOM 719 C CA . TRP A 1 91 ? 0.807 27.75 15.445 1 95.25 91 TRP A CA 1
ATOM 720 C C . TRP A 1 91 ? -0.388 28.656 15.164 1 95.25 91 TRP A C 1
ATOM 722 O O . TRP A 1 91 ? -1.256 28.328 14.359 1 95.25 91 TRP A O 1
ATOM 732 N N . MET A 1 92 ? -0.384 29.734 15.859 1 96.94 92 MET A N 1
ATOM 733 C CA . MET A 1 92 ? -1.554 30.609 15.797 1 96.94 92 MET A CA 1
ATOM 734 C C . MET A 1 92 ? -1.144 32.062 15.516 1 96.94 92 MET A C 1
ATOM 736 O O . MET A 1 92 ? -0.076 32.5 15.945 1 96.94 92 MET A O 1
ATOM 740 N N . SER A 1 93 ? -2.01 32.719 14.719 1 96.25 93 SER A N 1
ATOM 741 C CA . SER A 1 93 ? -1.761 34.125 14.469 1 96.25 93 SER A CA 1
ATOM 742 C C . SER A 1 93 ? -3.057 34.938 14.5 1 96.25 93 SER A C 1
ATOM 744 O O . SER A 1 93 ? -4.066 34.531 13.93 1 96.25 93 SER A O 1
ATOM 746 N N . VAL A 1 94 ? -2.98 36.031 15.227 1 94.88 94 VAL A N 1
ATOM 747 C CA . VAL A 1 94 ? -4.129 36.906 15.328 1 94.88 94 VAL A CA 1
ATOM 748 C C . VAL A 1 94 ? -4.289 37.688 14.023 1 94.88 94 VAL A C 1
ATOM 750 O O . VAL A 1 94 ? -5.395 37.812 13.492 1 94.88 94 VAL A O 1
ATOM 753 N N . ASP A 1 95 ? -3.139 38.156 13.594 1 94.38 95 ASP A N 1
ATOM 754 C CA . ASP A 1 95 ? -3.129 38.906 12.344 1 94.38 95 ASP A CA 1
ATOM 755 C C . ASP A 1 95 ? -2.873 37.969 11.148 1 94.38 95 ASP A C 1
ATOM 757 O O . ASP A 1 95 ? -2.289 36.906 11.305 1 94.38 95 ASP A O 1
ATOM 761 N N . GLU A 1 96 ? -3.316 38.438 10.031 1 96 96 GLU A N 1
ATOM 762 C CA . GLU A 1 96 ? -3.076 37.688 8.812 1 96 96 GLU A CA 1
ATOM 763 C C . GLU A 1 96 ? -1.582 37.5 8.555 1 96 96 GLU A C 1
ATOM 765 O O . GLU A 1 96 ? -0.849 38.469 8.422 1 96 96 GLU A O 1
ATOM 770 N N . PRO A 1 97 ? -1.155 36.281 8.492 1 95.81 97 PRO A N 1
ATOM 771 C CA . PRO A 1 97 ? 0.266 36.062 8.227 1 95.81 97 PRO A CA 1
ATOM 772 C C . PRO A 1 97 ? 0.694 36.562 6.848 1 95.81 97 PRO A C 1
ATOM 774 O O . PRO A 1 97 ? -0.096 36.531 5.898 1 95.81 97 PRO A O 1
ATOM 777 N N . PRO A 1 98 ? 1.932 37.031 6.77 1 94.44 98 PRO A N 1
ATOM 778 C CA . PRO A 1 98 ? 2.43 37.594 5.504 1 94.44 98 PRO A CA 1
ATOM 779 C C . PRO A 1 98 ? 2.252 36.625 4.332 1 94.44 98 PRO A C 1
ATOM 781 O O . PRO A 1 98 ? 1.966 37.062 3.213 1 94.44 98 PRO A O 1
ATOM 784 N N . ALA A 1 99 ? 2.391 35.406 4.582 1 94.5 99 ALA A N 1
ATOM 785 C CA . ALA A 1 99 ? 2.254 34.406 3.518 1 94.5 99 ALA A CA 1
ATOM 786 C C . ALA A 1 99 ? 0.852 34.438 2.916 1 94.5 99 ALA A C 1
ATOM 788 O O . ALA A 1 99 ? 0.688 34.312 1.699 1 94.5 99 ALA A O 1
ATOM 789 N N . LEU A 1 100 ? -0.071 34.562 3.699 1 94.12 100 LEU A N 1
ATOM 790 C CA . LEU A 1 100 ? -1.448 34.625 3.223 1 94.12 100 LEU A CA 1
ATOM 791 C C . LEU A 1 100 ? -1.75 36 2.631 1 94.12 100 LEU A C 1
ATOM 793 O O . LEU A 1 100 ? -2.416 36.094 1.599 1 94.12 100 LEU A O 1
ATOM 797 N N . ALA A 1 101 ? -1.271 36.969 3.318 1 94 101 ALA A N 1
ATOM 798 C CA . ALA A 1 101 ? -1.489 38.344 2.865 1 94 101 ALA A CA 1
ATOM 799 C C . ALA A 1 101 ? -0.927 38.562 1.463 1 94 101 ALA A C 1
ATOM 801 O O . ALA A 1 101 ? -1.537 39.25 0.639 1 94 101 ALA A O 1
ATOM 802 N N . ASN A 1 102 ? 0.203 38.031 1.242 1 94.38 102 ASN A N 1
ATOM 803 C CA . ASN A 1 102 ? 0.871 38.156 -0.046 1 94.38 102 ASN A CA 1
ATOM 804 C C . ASN A 1 102 ? 0.377 37.125 -1.055 1 94.38 102 ASN A C 1
ATOM 806 O O . ASN A 1 102 ? 0.913 37.031 -2.16 1 94.38 102 ASN A O 1
ATOM 810 N N . LYS A 1 103 ? -0.544 36.312 -0.699 1 92.12 103 LYS A N 1
ATOM 811 C CA . LYS A 1 103 ? -1.128 35.312 -1.56 1 92.12 103 LYS A CA 1
ATOM 812 C C . LYS A 1 103 ? -0.056 34.344 -2.086 1 92.12 103 LYS A C 1
ATOM 814 O O . LYS A 1 103 ? -0.025 34.031 -3.277 1 92.12 103 LYS A O 1
ATOM 819 N N . ASP A 1 104 ? 0.809 34.094 -1.271 1 91.62 104 ASP A N 1
ATOM 820 C CA . ASP A 1 104 ? 1.822 33.094 -1.61 1 91.62 104 ASP A CA 1
ATOM 821 C C . ASP A 1 104 ? 1.179 31.766 -2.037 1 91.62 104 ASP A C 1
ATOM 823 O O . ASP A 1 104 ? 0.316 31.234 -1.336 1 91.62 104 ASP A O 1
ATOM 827 N N . PRO A 1 105 ? 1.584 31.297 -3.18 1 90.38 105 PRO A N 1
ATOM 828 C CA . PRO A 1 105 ? 0.984 30.031 -3.635 1 90.38 105 PRO A CA 1
ATOM 829 C C . PRO A 1 105 ? 1.223 28.891 -2.662 1 90.38 105 PRO A C 1
ATOM 831 O O . PRO A 1 105 ? 0.393 27.984 -2.559 1 90.38 105 PRO A O 1
ATOM 834 N N . ASP A 1 106 ? 2.271 28.891 -1.922 1 88.88 106 ASP A N 1
ATOM 835 C CA . ASP A 1 106 ? 2.592 27.812 -1.004 1 88.88 106 ASP A CA 1
ATOM 836 C C . ASP A 1 106 ? 2.129 28.125 0.415 1 88.88 106 ASP A C 1
ATOM 838 O O . ASP A 1 106 ? 2.381 27.359 1.347 1 88.88 106 ASP A O 1
ATOM 842 N N . ARG A 1 107 ? 1.561 29.234 0.664 1 91 107 ARG A N 1
ATOM 843 C CA . ARG A 1 107 ? 0.981 29.656 1.938 1 91 107 ARG A CA 1
ATOM 844 C C . ARG A 1 107 ? 2.012 29.578 3.059 1 91 107 ARG A C 1
ATOM 846 O O . ARG A 1 107 ? 1.694 29.156 4.172 1 91 107 ARG A O 1
ATOM 853 N N . GLY A 1 108 ? 3.205 29.797 2.74 1 89.25 108 GLY A N 1
ATOM 854 C CA . GLY A 1 108 ? 4.25 29.766 3.752 1 89.25 108 GLY A CA 1
ATOM 855 C C . GLY A 1 108 ? 4.594 28.375 4.215 1 89.25 108 GLY A C 1
ATOM 856 O O . GLY A 1 108 ? 4.949 28.172 5.379 1 89.25 108 GLY A O 1
ATOM 857 N N . ALA A 1 109 ? 4.629 27.516 3.311 1 91.12 109 ALA A N 1
ATOM 858 C CA . ALA A 1 109 ? 4.785 26.094 3.621 1 91.12 109 ALA A CA 1
ATOM 859 C C . ALA A 1 109 ? 6.184 25.812 4.168 1 91.12 109 ALA A C 1
ATOM 861 O O . ALA A 1 109 ? 7.172 26.375 3.691 1 91.12 109 ALA A O 1
ATOM 862 N N . THR A 1 110 ? 6.207 25.062 5.289 1 91.44 110 THR A N 1
ATOM 863 C CA . THR A 1 110 ? 7.422 24.469 5.824 1 91.44 110 THR A CA 1
ATOM 864 C C . THR A 1 110 ? 7.281 22.953 5.914 1 91.44 110 THR A C 1
ATOM 866 O O . THR A 1 110 ? 6.199 22.438 6.223 1 91.44 110 THR A O 1
ATOM 869 N N . TYR A 1 111 ? 8.375 22.312 5.535 1 90.06 111 TYR A N 1
ATOM 870 C CA . TYR A 1 111 ? 8.383 20.859 5.594 1 90.06 111 TYR A CA 1
ATOM 871 C C . TYR A 1 111 ? 9.242 20.359 6.754 1 90.06 111 TYR A C 1
ATOM 873 O O . TYR A 1 111 ? 10.391 20.781 6.906 1 90.06 111 TYR A O 1
ATOM 881 N N . VAL A 1 112 ? 8.609 19.5 7.523 1 89.62 112 VAL A N 1
ATOM 882 C CA . VAL A 1 112 ? 9.336 19.016 8.703 1 89.62 112 VAL A CA 1
ATOM 883 C C . VAL A 1 112 ? 9.32 17.5 8.734 1 89.62 112 VAL A C 1
ATOM 885 O O . VAL A 1 112 ? 8.25 16.875 8.664 1 89.62 112 VAL A O 1
ATOM 888 N N . VAL A 1 113 ? 10.555 16.953 8.711 1 86.12 113 VAL A N 1
ATOM 889 C CA . VAL A 1 113 ? 10.703 15.523 8.953 1 86.12 113 VAL A CA 1
ATOM 890 C C . VAL A 1 113 ? 11.117 15.281 10.398 1 86.12 113 VAL A C 1
ATOM 892 O O . VAL A 1 113 ? 12.133 15.805 10.859 1 86.12 113 VAL A O 1
ATOM 895 N N . ARG A 1 114 ? 10.266 14.594 11.078 1 81.75 114 ARG A N 1
ATOM 896 C CA . ARG A 1 114 ? 10.594 14.297 12.461 1 81.75 114 ARG A CA 1
ATOM 897 C C . ARG A 1 114 ? 11.422 13.016 12.57 1 81.75 114 ARG A C 1
ATOM 899 O O . ARG A 1 114 ? 10.938 11.938 12.234 1 81.75 114 ARG A O 1
ATOM 906 N N . HIS A 1 115 ? 12.602 13.156 13.055 1 84.44 115 HIS A N 1
ATOM 907 C CA . HIS A 1 115 ? 13.508 12.016 13.172 1 84.44 115 HIS A CA 1
ATOM 908 C C . HIS A 1 115 ? 13.398 11.359 14.539 1 84.44 115 HIS A C 1
ATOM 910 O O . HIS A 1 115 ? 14 10.312 14.781 1 84.44 115 HIS A O 1
ATOM 916 N N . ASP A 1 116 ? 12.633 11.984 15.328 1 82.19 116 ASP A N 1
ATOM 917 C CA . ASP A 1 116 ? 12.523 11.469 16.688 1 82.19 116 ASP A CA 1
ATOM 918 C C . ASP A 1 116 ? 11.211 10.711 16.891 1 82.19 116 ASP A C 1
ATOM 920 O O . ASP A 1 116 ? 10.898 10.266 17.984 1 82.19 116 ASP A O 1
ATOM 924 N N . ASN A 1 117 ? 10.539 10.508 15.867 1 84.25 117 ASN A N 1
ATOM 925 C CA . ASN A 1 117 ? 9.258 9.828 16.016 1 84.25 117 ASN A CA 1
ATOM 926 C C . ASN A 1 117 ? 9.398 8.32 15.859 1 84.25 117 ASN A C 1
ATOM 928 O O . ASN A 1 117 ? 10.453 7.828 15.469 1 84.25 117 ASN A O 1
ATOM 932 N N . TRP A 1 118 ? 8.398 7.629 16.297 1 88.62 118 TRP A N 1
ATOM 933 C CA . TRP A 1 118 ? 8.438 6.168 16.281 1 88.62 118 TRP A CA 1
ATOM 934 C C . TRP A 1 118 ? 8.523 5.633 14.859 1 88.62 118 TRP A C 1
ATOM 936 O O . TRP A 1 118 ? 9.086 4.562 14.625 1 88.62 118 TRP A O 1
ATOM 946 N N . GLN A 1 119 ? 8.039 6.309 13.93 1 87.5 119 GLN A N 1
ATOM 947 C CA . GLN A 1 119 ? 8.07 5.867 12.539 1 87.5 119 GLN A CA 1
ATOM 948 C C . GLN A 1 119 ? 9.5 5.805 12.016 1 87.5 119 GLN A C 1
ATOM 950 O O . GLN A 1 119 ? 9.883 4.836 11.352 1 87.5 119 GLN A O 1
ATOM 955 N N . HIS A 1 120 ? 10.188 6.875 12.367 1 90.69 120 HIS A N 1
ATOM 956 C CA . HIS A 1 120 ? 11.586 6.918 11.953 1 90.69 120 HIS A CA 1
ATOM 957 C C . HIS A 1 120 ? 12.383 5.785 12.594 1 90.69 120 HIS A C 1
ATOM 959 O O . HIS A 1 120 ? 13.18 5.125 11.922 1 90.69 120 HIS A O 1
ATOM 965 N N . ALA A 1 121 ? 12.102 5.574 13.797 1 92.62 121 ALA A N 1
ATOM 966 C CA . ALA A 1 121 ? 12.781 4.496 14.508 1 92.62 121 ALA A CA 1
ATOM 967 C C . ALA A 1 121 ? 12.438 3.137 13.898 1 92.62 121 ALA A C 1
ATOM 969 O O . ALA A 1 121 ? 13.297 2.264 13.789 1 92.62 121 ALA A O 1
ATOM 970 N N . ASP A 1 122 ? 11.289 2.984 13.562 1 93.69 122 ASP A N 1
ATOM 971 C CA . ASP A 1 122 ? 10.844 1.736 12.953 1 93.69 122 ASP A CA 1
ATOM 972 C C . ASP A 1 122 ? 11.5 1.516 11.594 1 93.69 122 ASP A C 1
ATOM 974 O O . ASP A 1 122 ? 11.867 0.391 11.25 1 93.69 122 ASP A O 1
ATOM 978 N N . LEU A 1 123 ? 11.602 2.527 10.805 1 93.62 123 LEU A N 1
ATOM 979 C CA . LEU A 1 123 ? 12.258 2.428 9.5 1 93.62 123 LEU A CA 1
ATOM 980 C C . LEU A 1 123 ? 13.719 1.996 9.664 1 93.62 123 LEU A C 1
ATOM 982 O O . LEU A 1 123 ? 14.195 1.144 8.914 1 93.62 123 LEU A O 1
ATOM 986 N N . ILE A 1 124 ? 14.344 2.551 10.688 1 93.94 124 ILE A N 1
ATOM 987 C CA . ILE A 1 124 ? 15.742 2.211 10.953 1 93.94 124 ILE A CA 1
ATOM 988 C C . ILE A 1 124 ? 15.844 0.743 11.359 1 93.94 124 ILE A C 1
ATOM 990 O O . ILE A 1 124 ? 16.734 0.022 10.891 1 93.94 124 ILE A O 1
ATOM 994 N N . LYS A 1 125 ? 14.922 0.359 12.18 1 93.94 125 LYS A N 1
ATOM 995 C CA . LYS A 1 125 ? 14.898 -1.035 12.617 1 93.94 125 LYS A CA 1
ATOM 996 C C . LYS A 1 125 ? 14.703 -1.977 11.43 1 93.94 125 LYS A C 1
ATOM 998 O O . LYS A 1 125 ? 15.359 -3.014 11.344 1 93.94 125 LYS A O 1
ATOM 1003 N N . GLN A 1 126 ? 13.852 -1.599 10.555 1 92.31 126 GLN A N 1
ATOM 1004 C CA . GLN A 1 126 ? 13.578 -2.418 9.375 1 92.31 126 GLN A CA 1
ATOM 1005 C C . GLN A 1 126 ? 14.797 -2.484 8.461 1 92.31 126 GLN A C 1
ATOM 1007 O O . GLN A 1 126 ? 15.094 -3.533 7.887 1 92.31 126 GLN A O 1
ATOM 1012 N N . LEU A 1 127 ? 15.5 -1.427 8.312 1 93 127 LEU A N 1
ATOM 1013 C CA . LEU A 1 127 ? 16.703 -1.393 7.477 1 93 127 LEU A CA 1
ATOM 1014 C C . LEU A 1 127 ? 17.797 -2.258 8.078 1 93 127 LEU A C 1
ATOM 1016 O O . LEU A 1 127 ? 18.5 -2.969 7.352 1 93 127 LEU A O 1
ATOM 1020 N N . GLN A 1 128 ? 17.859 -2.186 9.367 1 90.75 128 GLN A N 1
ATOM 1021 C CA . GLN A 1 128 ? 18.875 -2.967 10.062 1 90.75 128 GLN A CA 1
ATOM 1022 C C . GLN A 1 128 ? 18.578 -4.461 9.992 1 90.75 128 GLN A C 1
ATOM 1024 O O . GLN A 1 128 ? 19.5 -5.285 9.984 1 90.75 128 GLN A O 1
ATOM 1029 N N . ALA A 1 129 ? 17.328 -4.699 9.969 1 88.19 129 ALA A N 1
ATOM 1030 C CA . ALA A 1 129 ? 16.906 -6.094 9.914 1 88.19 129 ALA A CA 1
ATOM 1031 C C . ALA A 1 129 ? 17.016 -6.641 8.492 1 88.19 129 ALA A C 1
ATOM 1033 O O . ALA A 1 129 ? 16.984 -7.859 8.281 1 88.19 129 ALA A O 1
ATOM 1034 N N . SER A 1 130 ? 17.25 -5.684 7.684 1 85.19 130 SER A N 1
ATOM 1035 C CA . SER A 1 130 ? 17.312 -6.113 6.289 1 85.19 130 SER A CA 1
ATOM 1036 C C . SER A 1 130 ? 18.703 -6.598 5.918 1 85.19 130 SER A C 1
ATOM 1038 O O . SER A 1 130 ? 19.688 -6.242 6.574 1 85.19 130 SER A O 1
ATOM 1040 N N . ASN A 1 131 ? 18.953 -7.617 5.207 1 87.31 131 ASN A N 1
ATOM 1041 C CA . ASN A 1 131 ? 20.219 -8.086 4.672 1 87.31 131 ASN A CA 1
ATOM 1042 C C . ASN A 1 131 ? 20.625 -7.309 3.424 1 87.31 131 ASN A C 1
ATOM 1044 O O . ASN A 1 131 ? 21.016 -7.902 2.414 1 87.31 131 ASN A O 1
ATOM 1048 N N . LEU A 1 132 ? 20.625 -5.91 3.637 1 92.5 132 LEU A N 1
ATOM 1049 C CA . LEU A 1 132 ? 20.828 -5.043 2.479 1 92.5 132 LEU A CA 1
ATOM 1050 C C . LEU A 1 132 ? 22.219 -5.25 1.885 1 92.5 132 LEU A C 1
ATOM 1052 O O . LEU A 1 132 ? 22.359 -5.355 0.666 1 92.5 132 LEU A O 1
ATOM 1056 N N . SER A 1 133 ? 23.234 -5.32 2.77 1 91.62 133 SER A N 1
ATOM 1057 C CA . SER A 1 133 ? 24.609 -5.48 2.303 1 91.62 133 SER A CA 1
ATOM 1058 C C . SER A 1 133 ? 24.781 -6.762 1.494 1 91.62 133 SER A C 1
ATOM 1060 O O . SER A 1 133 ? 25.375 -6.75 0.415 1 91.62 133 SER A O 1
ATOM 1062 N N . VAL A 1 134 ? 24.188 -7.801 1.988 1 92.44 134 VAL A N 1
ATOM 1063 C CA . VAL A 1 134 ? 24.297 -9.102 1.326 1 92.44 134 VAL A CA 1
ATOM 1064 C C . VAL A 1 134 ? 23.5 -9.07 0.018 1 92.44 134 VAL A C 1
ATOM 1066 O O . VAL A 1 134 ? 23.969 -9.57 -1.007 1 92.44 134 VAL A O 1
ATOM 1069 N N . GLU A 1 135 ? 22.375 -8.453 0.032 1 92.12 135 GLU A N 1
ATOM 1070 C CA . GLU A 1 135 ? 21.531 -8.391 -1.155 1 92.12 135 GLU A CA 1
ATOM 1071 C C . GLU A 1 135 ? 22.172 -7.555 -2.254 1 92.12 135 GLU A C 1
ATOM 1073 O O . GLU A 1 135 ? 22.141 -7.93 -3.428 1 92.12 135 GLU A O 1
ATOM 1078 N N . LEU A 1 136 ? 22.75 -6.484 -1.874 1 93.69 136 LEU A N 1
ATOM 1079 C CA . LEU A 1 136 ? 23.422 -5.633 -2.848 1 93.69 136 LEU A CA 1
ATOM 1080 C C . LEU A 1 136 ? 24.641 -6.332 -3.43 1 93.69 136 LEU A C 1
ATOM 1082 O O . LEU A 1 136 ? 24.938 -6.203 -4.621 1 93.69 136 LEU A O 1
ATOM 1086 N N . ALA A 1 137 ? 25.328 -7.078 -2.578 1 93.5 137 ALA A N 1
ATOM 1087 C CA . ALA A 1 137 ? 26.516 -7.805 -3.029 1 93.5 137 ALA A CA 1
ATOM 1088 C C . ALA A 1 137 ? 26.141 -8.875 -4.051 1 93.5 137 ALA A C 1
ATOM 1090 O O . ALA A 1 137 ? 26.922 -9.188 -4.945 1 93.5 137 ALA A O 1
ATOM 1091 N N . GLN A 1 138 ? 24.969 -9.422 -3.906 1 92.88 138 GLN A N 1
ATOM 1092 C CA . GLN A 1 138 ? 24.484 -10.422 -4.859 1 92.88 138 GLN A CA 1
ATOM 1093 C C . GLN A 1 138 ? 24.328 -9.812 -6.25 1 92.88 138 GLN A C 1
ATOM 1095 O O . GLN A 1 138 ? 24.484 -10.508 -7.258 1 92.88 138 GLN A O 1
ATOM 1100 N N . MET A 1 139 ? 24.031 -8.555 -6.273 1 91.19 139 MET A N 1
ATOM 1101 C CA . MET A 1 139 ? 23.812 -7.887 -7.551 1 91.19 139 MET A CA 1
ATOM 1102 C C . MET A 1 139 ? 25.094 -7.281 -8.086 1 91.19 139 MET A C 1
ATOM 1104 O O . MET A 1 139 ? 25.359 -7.336 -9.289 1 91.19 139 MET A O 1
ATOM 1108 N N . GLY A 1 140 ? 25.844 -6.652 -7.215 1 88.38 140 GLY A N 1
ATOM 1109 C CA . GLY A 1 140 ? 27 -5.863 -7.641 1 88.38 140 GLY A CA 1
ATOM 1110 C C . GLY A 1 140 ? 28.312 -6.566 -7.418 1 88.38 140 GLY A C 1
ATOM 1111 O O . GLY A 1 140 ? 29.375 -6.051 -7.797 1 88.38 140 GLY A O 1
ATOM 1112 N N . GLY A 1 141 ? 28.266 -7.699 -6.781 1 88.81 141 GLY A N 1
ATOM 1113 C CA . GLY A 1 141 ? 29.516 -8.414 -6.535 1 88.81 141 GLY A CA 1
ATOM 1114 C C . GLY A 1 141 ? 30.078 -8.164 -5.152 1 88.81 141 GLY A C 1
ATOM 1115 O O . GLY A 1 141 ? 29.562 -7.34 -4.398 1 88.81 141 GLY A O 1
ATOM 1116 N N . SER A 1 142 ? 31.172 -8.797 -4.82 1 88.19 142 SER A N 1
ATOM 1117 C CA . SER A 1 142 ? 31.797 -8.766 -3.502 1 88.19 142 SER A CA 1
ATOM 1118 C C . SER A 1 142 ? 32.375 -7.395 -3.193 1 88.19 142 SER A C 1
ATOM 1120 O O . SER A 1 142 ? 32.625 -7.055 -2.031 1 88.19 142 SER A O 1
ATOM 1122 N N . LYS A 1 143 ? 32.594 -6.613 -4.195 1 85.75 143 LYS A N 1
ATOM 1123 C CA . LYS A 1 143 ? 33.156 -5.273 -4.012 1 85.75 143 LYS A CA 1
ATOM 1124 C C . LYS A 1 143 ? 32.219 -4.414 -3.143 1 85.75 143 LYS A C 1
ATOM 1126 O O . LYS A 1 143 ? 32.719 -3.543 -2.408 1 85.75 143 LYS A O 1
ATOM 1131 N N . VAL A 1 144 ? 30.984 -4.688 -3.199 1 86.88 144 VAL A N 1
ATOM 1132 C CA . VAL A 1 144 ? 30.016 -3.939 -2.418 1 86.88 144 VAL A CA 1
ATOM 1133 C C . VAL A 1 144 ? 30.281 -4.137 -0.928 1 86.88 144 VAL A C 1
ATOM 1135 O O . VAL A 1 144 ? 30.141 -3.201 -0.137 1 86.88 144 VAL A O 1
ATOM 1138 N N . LEU A 1 145 ? 30.703 -5.344 -0.611 1 87.94 145 LEU A N 1
ATOM 1139 C CA . LEU A 1 145 ? 30.953 -5.664 0.791 1 87.94 145 LEU A CA 1
ATOM 1140 C C . LEU A 1 145 ? 32.219 -4.992 1.282 1 87.94 145 LEU A C 1
ATOM 1142 O O . LEU A 1 145 ? 32.406 -4.766 2.482 1 87.94 145 LEU A O 1
ATOM 1146 N N . GLU A 1 146 ? 33.062 -4.652 0.35 1 88.38 146 GLU A N 1
ATOM 1147 C CA . GLU A 1 146 ? 34.344 -4.043 0.692 1 88.38 146 GLU A CA 1
ATOM 1148 C C . GLU A 1 146 ? 34.219 -2.529 0.852 1 88.38 146 GLU A C 1
ATOM 1150 O O . GLU A 1 146 ? 35.094 -1.878 1.415 1 88.38 146 GLU A O 1
ATOM 1155 N N . GLU A 1 147 ? 33.094 -1.984 0.409 1 85.25 147 GLU A N 1
ATOM 1156 C CA . GLU A 1 147 ? 32.844 -0.545 0.479 1 85.25 147 GLU A CA 1
ATOM 1157 C C . GLU A 1 147 ? 31.641 -0.227 1.361 1 85.25 147 GLU A C 1
ATOM 1159 O O . GLU A 1 147 ? 30.547 0.007 0.858 1 85.25 147 GLU A O 1
ATOM 1164 N N . PRO A 1 148 ? 31.859 -0.121 2.592 1 86.19 148 PRO A N 1
ATOM 1165 C CA . PRO A 1 148 ? 30.75 0.111 3.521 1 86.19 148 PRO A CA 1
ATOM 1166 C C . PRO A 1 148 ? 30.031 1.43 3.26 1 86.19 148 PRO A C 1
ATOM 1168 O O . PRO A 1 148 ? 28.844 1.564 3.584 1 86.19 148 PRO A O 1
ATOM 1171 N N . LEU A 1 149 ? 30.703 2.404 2.613 1 89 149 LEU A N 1
ATOM 1172 C CA . LEU A 1 149 ? 30.094 3.697 2.332 1 89 149 LEU A CA 1
ATOM 1173 C C . LEU A 1 149 ? 28.969 3.553 1.316 1 89 149 LEU A C 1
ATOM 1175 O O . LEU A 1 149 ? 27.984 4.301 1.356 1 89 149 LEU A O 1
ATOM 1179 N N . PHE A 1 150 ? 29.234 2.562 0.527 1 89.62 150 PHE A N 1
ATOM 1180 C CA . PHE A 1 150 ? 28.219 2.303 -0.485 1 89.62 150 PHE A CA 1
ATOM 1181 C C . PHE A 1 150 ? 26.906 1.874 0.162 1 89.62 150 PHE A C 1
ATOM 1183 O O . PHE A 1 150 ? 25.844 2.445 -0.122 1 89.62 150 PHE A O 1
ATOM 1190 N N . VAL A 1 151 ? 26.969 0.991 1.052 1 92 151 VAL A N 1
ATOM 1191 C CA . VAL A 1 151 ? 25.781 0.444 1.718 1 92 151 VAL A CA 1
ATOM 1192 C C . VAL A 1 151 ? 25.125 1.523 2.578 1 92 151 VAL A C 1
ATOM 1194 O O . VAL A 1 151 ? 23.906 1.654 2.594 1 92 151 VAL A O 1
ATOM 1197 N N . LYS A 1 152 ? 25.953 2.264 3.189 1 92.94 152 LYS A N 1
ATOM 1198 C CA . LYS A 1 152 ? 25.438 3.328 4.047 1 92.94 152 LYS A CA 1
ATOM 1199 C C . LYS A 1 152 ? 24.703 4.383 3.229 1 92.94 152 LYS A C 1
ATOM 1201 O O . LYS A 1 152 ? 23.703 4.945 3.686 1 92.94 152 LYS A O 1
ATOM 1206 N N . THR A 1 153 ? 25.219 4.641 2.062 1 94.62 153 THR A N 1
ATOM 1207 C CA . THR A 1 153 ? 24.562 5.602 1.175 1 94.62 153 THR A CA 1
ATOM 1208 C C . THR A 1 153 ? 23.188 5.109 0.753 1 94.62 153 THR A C 1
ATOM 1210 O O . THR A 1 153 ? 22.219 5.875 0.749 1 94.62 153 THR A O 1
ATOM 1213 N N . VAL A 1 154 ? 23.141 3.855 0.44 1 95.44 154 VAL A N 1
ATOM 1214 C CA . VAL A 1 154 ? 21.875 3.291 0.006 1 95.44 154 VAL A CA 1
ATOM 1215 C C . VAL A 1 154 ? 20.891 3.281 1.172 1 95.44 154 VAL A C 1
ATOM 1217 O O . VAL A 1 154 ? 19.703 3.586 0.995 1 95.44 154 VAL A O 1
ATOM 1220 N N . GLU A 1 155 ? 21.375 2.977 2.35 1 94.62 155 GLU A N 1
ATOM 1221 C CA . GLU A 1 155 ? 20.531 2.992 3.539 1 94.62 155 GLU A CA 1
ATOM 1222 C C . GLU A 1 155 ? 19.969 4.387 3.795 1 94.62 155 GLU A C 1
ATOM 1224 O O . GLU A 1 155 ? 18.781 4.535 4.102 1 94.62 155 GLU A O 1
ATOM 1229 N N . ALA A 1 156 ? 20.797 5.312 3.684 1 94.06 156 ALA A N 1
ATOM 1230 C CA . ALA A 1 156 ? 20.375 6.695 3.891 1 94.06 156 ALA A CA 1
ATOM 1231 C C . ALA A 1 156 ? 19.344 7.109 2.855 1 94.06 156 ALA A C 1
ATOM 1233 O O . ALA A 1 156 ? 18.375 7.82 3.176 1 94.06 156 ALA A O 1
ATOM 1234 N N . TRP A 1 157 ? 19.594 6.723 1.663 1 95.5 157 TRP A N 1
ATOM 1235 C CA . TRP A 1 157 ? 18.641 7.031 0.597 1 95.5 157 TRP A CA 1
ATOM 1236 C C . TRP A 1 157 ? 17.297 6.371 0.856 1 95.5 157 TRP A C 1
ATOM 1238 O O . TRP A 1 157 ? 16.25 7 0.684 1 95.5 157 TRP A O 1
ATOM 1248 N N . LEU A 1 158 ? 17.312 5.102 1.265 1 95.38 158 LEU A N 1
ATOM 1249 C CA . LEU A 1 158 ? 16.094 4.375 1.569 1 95.38 158 LEU A CA 1
ATOM 1250 C C . LEU A 1 158 ? 15.328 5.047 2.709 1 95.38 158 LEU A C 1
ATOM 1252 O O . LEU A 1 158 ? 14.102 5.156 2.664 1 95.38 158 LEU A O 1
ATOM 1256 N N . LEU A 1 159 ? 16.078 5.465 3.705 1 93.81 159 LEU A N 1
ATOM 1257 C CA . LEU A 1 159 ? 15.461 6.145 4.84 1 93.81 159 LEU A CA 1
ATOM 1258 C C . LEU A 1 159 ? 14.805 7.449 4.398 1 93.81 159 LEU A C 1
ATOM 1260 O O . LEU A 1 159 ? 13.672 7.75 4.793 1 93.81 159 LEU A O 1
ATOM 1264 N N . LYS A 1 160 ? 15.438 8.188 3.607 1 91.81 160 LYS A N 1
ATOM 1265 C CA . LYS A 1 160 ? 14.906 9.461 3.121 1 91.81 160 LYS A CA 1
ATOM 1266 C C . LYS A 1 160 ? 13.672 9.25 2.256 1 91.81 160 LYS A C 1
ATOM 1268 O O . LYS A 1 160 ? 12.68 9.969 2.391 1 91.81 160 LYS A O 1
ATOM 1273 N N . ARG A 1 161 ? 13.766 8.266 1.417 1 91 161 ARG A N 1
ATOM 1274 C CA . ARG A 1 161 ? 12.664 7.996 0.494 1 91 161 ARG A CA 1
ATOM 1275 C C . ARG A 1 161 ? 11.406 7.59 1.246 1 91 161 ARG A C 1
ATOM 1277 O O . ARG A 1 161 ? 10.289 7.91 0.823 1 91 161 ARG A O 1
ATOM 1284 N N . ALA A 1 162 ? 11.57 6.875 2.322 1 93.06 162 ALA A N 1
ATOM 1285 C CA . ALA A 1 162 ? 10.43 6.352 3.072 1 93.06 162 ALA A CA 1
ATOM 1286 C C . ALA A 1 162 ? 9.93 7.367 4.094 1 93.06 162 ALA A C 1
ATOM 1288 O O . ALA A 1 162 ? 8.922 7.141 4.762 1 93.06 162 ALA A O 1
ATOM 1289 N N . SER A 1 163 ? 10.602 8.461 4.219 1 91.31 163 SER A N 1
ATOM 1290 C CA . SER A 1 163 ? 10.203 9.477 5.191 1 91.31 163 SER A CA 1
ATOM 1291 C C . SER A 1 163 ? 9.078 10.352 4.645 1 91.31 163 SER A C 1
ATOM 1293 O O . SER A 1 163 ? 9.062 10.68 3.457 1 91.31 163 SER A O 1
ATOM 1295 N N . CYS A 1 164 ? 8.195 10.625 5.523 1 91.94 164 CYS A N 1
ATOM 1296 C CA . CYS A 1 164 ? 7.055 11.461 5.16 1 91.94 164 CYS A CA 1
ATOM 1297 C C . CYS A 1 164 ? 7.07 12.773 5.941 1 91.94 164 CYS A C 1
ATOM 1299 O O . CYS A 1 164 ? 6.633 12.82 7.09 1 91.94 164 CYS A O 1
ATOM 1301 N N . PRO A 1 165 ? 7.438 13.773 5.281 1 91.25 165 PRO A N 1
ATOM 1302 C CA . PRO A 1 165 ? 7.453 15.062 5.969 1 91.25 165 PRO A CA 1
ATOM 1303 C C . PRO A 1 165 ? 6.055 15.656 6.148 1 91.25 165 PRO A C 1
ATOM 1305 O O . PRO A 1 165 ? 5.176 15.43 5.312 1 91.25 165 PRO A O 1
ATOM 1308 N N . VAL A 1 166 ? 5.941 16.422 7.188 1 92.69 166 VAL A N 1
ATOM 1309 C CA . VAL A 1 166 ? 4.707 17.156 7.418 1 92.69 166 VAL A CA 1
ATOM 1310 C C . VAL A 1 166 ? 4.832 18.562 6.824 1 92.69 166 VAL A C 1
ATOM 1312 O O . VAL A 1 166 ? 5.789 19.281 7.117 1 92.69 166 VAL A O 1
ATOM 1315 N N . ARG A 1 167 ? 3.914 18.844 5.961 1 92.12 167 ARG A N 1
ATOM 1316 C CA . ARG A 1 167 ? 3.834 20.188 5.383 1 92.12 167 ARG A CA 1
ATOM 1317 C C . ARG A 1 167 ? 2.938 21.094 6.223 1 92.12 167 ARG A C 1
ATOM 1319 O O . ARG A 1 167 ? 1.729 20.859 6.312 1 92.12 167 ARG A O 1
ATOM 1326 N N . TYR A 1 168 ? 3.604 22.094 6.773 1 93.5 168 TYR A N 1
ATOM 1327 C CA . TYR A 1 168 ? 2.838 23.047 7.578 1 93.5 168 TYR A CA 1
ATOM 1328 C C . TYR A 1 168 ? 2.5 24.297 6.773 1 93.5 168 TYR A C 1
ATOM 1330 O O . TYR A 1 168 ? 3.383 24.906 6.168 1 93.5 168 TYR A O 1
ATOM 1338 N N . VAL A 1 169 ? 1.193 24.625 6.801 1 94.25 169 VAL A N 1
ATOM 1339 C CA . VAL A 1 169 ? 0.737 25.781 6.043 1 94.25 169 VAL A CA 1
ATOM 1340 C C . VAL A 1 169 ? -0.25 26.594 6.879 1 94.25 169 VAL A C 1
ATOM 1342 O O . VAL A 1 169 ? -0.964 26.031 7.715 1 94.25 169 VAL A O 1
ATOM 1345 N N . TRP A 1 170 ? -0.174 27.922 6.598 1 95.81 170 TRP A N 1
ATOM 1346 C CA . TRP A 1 170 ? -1.134 28.781 7.273 1 95.81 170 TRP A CA 1
ATOM 1347 C C . TRP A 1 170 ? -2.514 28.672 6.633 1 95.81 170 TRP A C 1
ATOM 1349 O O . TRP A 1 170 ? -2.633 28.609 5.406 1 95.81 170 TRP A O 1
ATOM 1359 N N . GLU A 1 171 ? -3.535 28.656 7.438 1 95 171 GLU A N 1
ATOM 1360 C CA . GLU A 1 171 ? -4.914 28.578 6.969 1 95 171 GLU A CA 1
ATOM 1361 C C . GLU A 1 171 ? -5.816 29.547 7.73 1 95 171 GLU A C 1
ATOM 1363 O O . GLU A 1 171 ? -5.637 29.75 8.93 1 95 171 GLU A O 1
ATOM 1368 N N . ASP A 1 172 ? -6.695 30.125 6.977 1 95.81 172 ASP A N 1
ATOM 1369 C CA . ASP A 1 172 ? -7.746 30.953 7.574 1 95.81 172 ASP A CA 1
ATOM 1370 C C . ASP A 1 172 ? -8.945 30.094 7.98 1 95.81 172 ASP A C 1
ATOM 1372 O O . ASP A 1 172 ? -9.68 29.594 7.121 1 95.81 172 ASP A O 1
ATOM 1376 N N . ILE A 1 173 ? -9.195 30 9.242 1 95.44 173 ILE A N 1
ATOM 1377 C CA . ILE A 1 173 ? -10.258 29.094 9.68 1 95.44 173 ILE A CA 1
ATOM 1378 C C . ILE A 1 173 ? -11.562 29.875 9.844 1 95.44 173 ILE A C 1
ATOM 1380 O O . ILE A 1 173 ? -12.586 29.297 10.234 1 95.44 173 ILE A O 1
ATOM 1384 N N . GLY A 1 174 ? -11.578 31.141 9.578 1 93.31 174 GLY A N 1
ATOM 1385 C CA . GLY A 1 174 ? -12.812 31.891 9.516 1 93.31 174 GLY A CA 1
ATOM 1386 C C . GLY A 1 174 ? -12.969 32.875 10.672 1 93.31 174 GLY A C 1
ATOM 1387 O O . GLY A 1 174 ? -12.242 32.781 11.664 1 93.31 174 GLY A O 1
ATOM 1388 N N . ASN A 1 175 ? -14.023 33.719 10.586 1 91.81 175 ASN A N 1
ATOM 1389 C CA . ASN A 1 175 ? -14.242 34.812 11.516 1 91.81 175 ASN A CA 1
ATOM 1390 C C . ASN A 1 175 ? -14.984 34.344 12.773 1 91.81 175 ASN A C 1
ATOM 1392 O O . ASN A 1 175 ? -15.062 35.062 13.758 1 91.81 175 ASN A O 1
ATOM 1396 N N . LEU A 1 176 ? -15.445 33.156 12.734 1 93.75 176 LEU A N 1
ATOM 1397 C CA . LEU A 1 176 ? -16.141 32.656 13.906 1 93.75 176 LEU A CA 1
ATOM 1398 C C . LEU A 1 176 ? -15.172 31.984 14.875 1 93.75 176 LEU A C 1
ATOM 1400 O O . LEU A 1 176 ? -15.578 31.5 15.938 1 93.75 176 LEU A O 1
ATOM 1404 N N . PHE A 1 177 ? -13.945 32.031 14.492 1 96.38 177 PHE A N 1
ATOM 1405 C CA . PHE A 1 177 ? -12.898 31.453 15.312 1 96.38 177 PHE A CA 1
ATOM 1406 C C . PHE A 1 177 ? -11.836 32.469 15.664 1 96.38 177 PHE A C 1
ATOM 1408 O O . PHE A 1 177 ? -11.664 33.469 14.945 1 96.38 177 PHE A O 1
ATOM 1415 N N . TRP A 1 178 ? -11.18 32.219 16.828 1 96.56 178 TRP A N 1
ATOM 1416 C CA . TRP A 1 178 ? -10.078 33.094 17.25 1 96.56 178 TRP A CA 1
ATOM 1417 C C . TRP A 1 178 ? -9.016 32.281 17.984 1 96.56 178 TRP A C 1
ATOM 1419 O O . TRP A 1 178 ? -9.328 31.531 18.906 1 96.56 178 TRP A O 1
ATOM 1429 N N . PRO A 1 179 ? -7.672 32.438 17.719 1 96.81 179 PRO A N 1
ATOM 1430 C CA . PRO A 1 179 ? -7.246 33.281 16.594 1 96.81 179 PRO A CA 1
ATOM 1431 C C . PRO A 1 179 ? -7.668 32.719 15.242 1 96.81 179 PRO A C 1
ATOM 1433 O O . PRO A 1 179 ? -7.914 31.5 15.117 1 96.81 179 PRO A O 1
ATOM 1436 N N . ARG A 1 180 ? -7.719 33.531 14.219 1 95.38 180 ARG A N 1
ATOM 1437 C CA . ARG A 1 180 ? -8.32 33.219 12.93 1 95.38 180 ARG A CA 1
ATOM 1438 C C . ARG A 1 180 ? -7.363 32.406 12.07 1 95.38 180 ARG A C 1
ATOM 1440 O O . ARG A 1 180 ? -7.801 31.625 11.219 1 95.38 180 ARG A O 1
ATOM 1447 N N . TYR A 1 181 ? -6.109 32.625 12.25 1 97.06 181 TYR A N 1
ATOM 1448 C CA . TYR A 1 181 ? -5.137 31.984 11.375 1 97.06 181 TYR A CA 1
ATOM 1449 C C . TYR A 1 181 ? -4.367 30.906 12.133 1 97.06 181 TYR A C 1
ATOM 1451 O O . TYR A 1 181 ? -3.76 31.172 13.172 1 97.06 181 TYR A O 1
ATOM 1459 N N . ILE A 1 182 ? -4.441 29.734 11.586 1 97.06 182 ILE A N 1
ATOM 1460 C CA . ILE A 1 182 ? -3.807 28.578 12.203 1 97.06 182 ILE A CA 1
ATOM 1461 C C . ILE A 1 182 ? -2.852 27.922 11.211 1 97.06 182 ILE A C 1
ATOM 1463 O O . ILE A 1 182 ? -3.139 27.859 10.016 1 97.06 182 ILE A O 1
ATOM 1467 N N . ARG A 1 183 ? -1.76 27.484 11.758 1 95.5 183 ARG A N 1
ATOM 1468 C CA . ARG A 1 183 ? -0.814 26.703 10.961 1 95.5 183 ARG A CA 1
ATOM 1469 C C . ARG A 1 183 ? -1.146 25.219 11.016 1 95.5 183 ARG A C 1
ATOM 1471 O O . ARG A 1 183 ? -0.904 24.562 12.031 1 95.5 183 ARG A O 1
ATOM 1478 N N . ARG A 1 184 ? -1.641 24.672 9.953 1 93.62 184 ARG A N 1
ATOM 1479 C CA . ARG A 1 184 ? -2.088 23.281 9.938 1 93.62 184 ARG A CA 1
ATOM 1480 C C . ARG A 1 184 ? -1.075 22.391 9.234 1 93.62 184 ARG A C 1
ATOM 1482 O O . ARG A 1 184 ? -0.381 22.844 8.312 1 93.62 184 ARG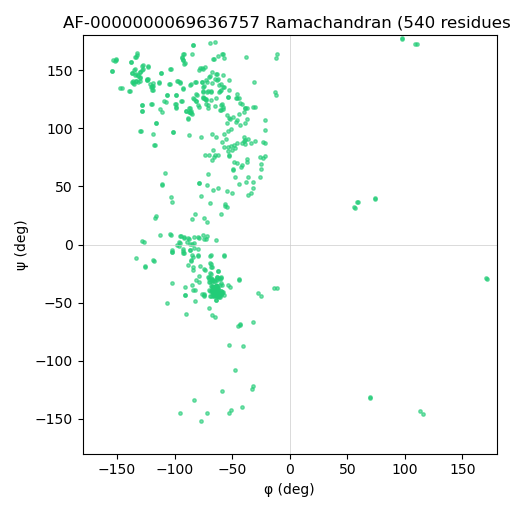 A O 1
ATOM 1489 N N . GLY A 1 185 ? -1.105 21.156 9.703 1 93.12 185 GLY A N 1
ATOM 1490 C CA . GLY A 1 185 ? -0.255 20.156 9.07 1 93.12 185 GLY A CA 1
ATOM 1491 C C . GLY A 1 185 ? -0.975 19.344 8.016 1 93.12 185 GLY A C 1
ATOM 1492 O O . GLY A 1 185 ? -2.146 19 8.18 1 93.12 185 GLY A O 1
ATOM 1493 N N . GLU A 1 186 ? -0.299 19.094 6.945 1 91.5 186 GLU A N 1
ATOM 1494 C CA . GLU A 1 186 ? -0.81 18.25 5.863 1 91.5 186 GLU A CA 1
ATOM 1495 C C . GLU A 1 186 ? 0.234 17.234 5.41 1 91.5 186 GLU A C 1
ATOM 1497 O O . GLU A 1 186 ? 1.438 17.484 5.52 1 91.5 186 GLU A O 1
ATOM 1502 N N . CYS A 1 187 ? -0.491 16.047 5.176 1 91.19 187 CYS A N 1
ATOM 1503 C CA . CYS A 1 187 ? 0.392 15.016 4.633 1 91.19 187 CYS A CA 1
ATOM 1504 C C . CYS A 1 187 ? 0.216 14.891 3.123 1 91.19 187 CYS A C 1
ATOM 1506 O O . CYS A 1 187 ? -0.907 14.953 2.617 1 91.19 187 CYS A O 1
ATOM 1508 N N . ALA A 1 188 ? 0.903 15.406 2.408 1 72.19 188 ALA A N 1
ATOM 1509 C CA . ALA A 1 188 ? 0.787 15.188 0.969 1 72.19 188 ALA A CA 1
ATOM 1510 C C . ALA A 1 188 ? 2.01 14.453 0.424 1 72.19 188 ALA A C 1
ATOM 1512 O O . ALA A 1 188 ? 3.105 14.562 0.978 1 72.19 188 ALA A O 1
ATOM 1513 N N . SER A 1 189 ? 1.684 13.328 -0.035 1 57.81 189 SER A N 1
ATOM 1514 C CA . SER A 1 189 ? 2.809 12.664 -0.69 1 57.81 189 SER A CA 1
ATOM 1515 C C . SER A 1 189 ? 3.674 13.672 -1.445 1 57.81 189 SER A C 1
ATOM 1517 O O . SER A 1 189 ? 3.152 14.555 -2.127 1 57.81 189 SER A O 1
ATOM 1519 N N . VAL A 1 190 ? 4.504 14.617 -0.565 1 53.22 190 VAL A N 1
ATOM 1520 C CA . VAL A 1 190 ? 5.41 15.297 -1.486 1 53.22 190 VAL A CA 1
ATOM 1521 C C . VAL A 1 190 ? 5.367 14.609 -2.852 1 53.22 190 VAL A C 1
ATOM 1523 O O . VAL A 1 190 ? 5.023 13.43 -2.951 1 53.22 190 VAL A O 1
ATOM 1526 N N . PRO A 1 191 ? 5.84 15.227 -3.879 1 57.22 191 PRO A N 1
ATOM 1527 C CA . PRO A 1 191 ? 5.707 14.703 -5.238 1 57.22 191 PRO A CA 1
ATOM 1528 C C . PRO A 1 191 ? 5.895 13.188 -5.309 1 57.22 191 PRO A C 1
ATOM 1530 O O . PRO A 1 191 ? 6.945 12.68 -4.91 1 57.22 191 PRO A O 1
ATOM 1533 N N . GLY A 1 192 ? 4.773 12.516 -5.211 1 70.12 192 GLY A N 1
ATOM 1534 C CA . GLY A 1 192 ? 4.766 11.164 -5.742 1 70.12 192 GLY A CA 1
ATOM 1535 C C . GLY A 1 192 ? 4.602 10.102 -4.668 1 70.12 192 GLY A C 1
ATOM 1536 O O . GLY A 1 192 ? 3.893 10.312 -3.682 1 70.12 192 GLY A O 1
ATOM 1537 N N . THR A 1 193 ? 5.223 8.961 -4.738 1 85.5 193 THR A N 1
ATOM 1538 C CA . THR A 1 193 ? 5.125 7.75 -3.936 1 85.5 193 THR A CA 1
ATOM 1539 C C . THR A 1 193 ? 6.227 7.711 -2.883 1 85.5 193 THR A C 1
ATOM 1541 O O . THR A 1 193 ? 7.27 8.352 -3.041 1 85.5 193 THR A O 1
ATOM 1544 N N . CYS A 1 194 ? 5.973 7.266 -1.674 1 92.81 194 CYS A N 1
ATOM 1545 C CA . CYS A 1 194 ? 6.941 7.156 -0.587 1 92.81 194 CYS A CA 1
ATOM 1546 C C . CYS A 1 194 ? 7.59 5.781 -0.568 1 92.81 194 CYS A C 1
ATOM 1548 O O . CYS A 1 194 ? 8.305 5.438 0.377 1 92.81 194 CYS A O 1
ATOM 1550 N N . SER A 1 195 ? 7.277 5.004 -1.558 1 94 195 SER A N 1
ATOM 1551 C CA . SER A 1 195 ? 7.781 3.637 -1.529 1 94 195 SER A CA 1
ATOM 1552 C C . SER A 1 195 ? 8.367 3.234 -2.881 1 94 195 SER A C 1
ATOM 1554 O O . SER A 1 195 ? 8.164 3.924 -3.881 1 94 195 SER A O 1
ATOM 1556 N N . TRP A 1 196 ? 9.148 2.186 -2.705 1 93.56 196 TRP A N 1
ATOM 1557 C CA . TRP A 1 196 ? 9.523 1.429 -3.896 1 93.56 196 TRP A CA 1
ATOM 1558 C C . TRP A 1 196 ? 9.047 -0.017 -3.791 1 93.56 196 TRP A C 1
ATOM 1560 O O . TRP A 1 196 ? 9.336 -0.704 -2.811 1 93.56 196 TRP A O 1
ATOM 1570 N N . PRO A 1 197 ? 8.461 -0.562 -4.879 1 93.38 197 PRO A N 1
ATOM 1571 C CA . PRO A 1 197 ? 7.949 0.207 -6.016 1 93.38 197 PRO A CA 1
ATOM 1572 C C . PRO A 1 197 ? 6.879 1.217 -5.609 1 93.38 197 PRO A C 1
ATOM 1574 O O . PRO A 1 197 ? 6.422 1.208 -4.461 1 93.38 197 PRO A O 1
ATOM 1577 N N . PRO A 1 198 ? 6.621 2.189 -6.578 1 92.19 198 PRO A N 1
ATOM 1578 C CA . PRO A 1 198 ? 5.59 3.166 -6.223 1 92.19 198 PRO A CA 1
ATOM 1579 C C . PRO A 1 198 ? 4.246 2.516 -5.898 1 92.19 198 PRO A C 1
ATOM 1581 O O . PRO A 1 198 ? 3.865 1.527 -6.531 1 92.19 198 PRO A O 1
ATOM 1584 N N . GLY A 1 199 ? 3.592 2.961 -4.836 1 91.25 199 GLY A N 1
ATOM 1585 C CA . GLY A 1 199 ? 2.285 2.436 -4.469 1 91.25 199 GLY A CA 1
ATOM 1586 C C . GLY A 1 199 ? 1.811 2.914 -3.109 1 91.25 199 GLY A C 1
ATOM 1587 O O . GLY A 1 199 ? 0.607 2.963 -2.85 1 91.25 199 GLY A O 1
ATOM 1588 N N . MET A 1 200 ? 2.768 3.17 -2.297 1 93.12 200 MET A N 1
ATOM 1589 C CA . MET A 1 200 ? 2.414 3.65 -0.964 1 93.12 200 MET A CA 1
ATOM 1590 C C . MET A 1 200 ? 2.389 5.176 -0.923 1 93.12 200 MET A C 1
ATOM 1592 O O . MET A 1 200 ? 2.973 5.832 -1.786 1 93.12 200 MET A O 1
ATOM 1596 N N . HIS A 1 201 ? 1.652 5.703 0.095 1 93.25 201 HIS A N 1
ATOM 1597 C CA . HIS A 1 201 ? 1.482 7.148 0.202 1 93.25 201 HIS A CA 1
ATOM 1598 C C . HIS A 1 201 ? 1.609 7.613 1.648 1 93.25 201 HIS A C 1
ATOM 1600 O O . HIS A 1 201 ? 1.431 6.82 2.576 1 93.25 201 HIS A O 1
ATOM 1606 N N . CYS A 1 202 ? 1.944 8.883 1.708 1 93.75 202 CYS A N 1
ATOM 1607 C CA . CYS A 1 202 ? 2.047 9.477 3.035 1 93.75 202 CYS A CA 1
ATOM 1608 C C . CYS A 1 202 ? 0.673 9.883 3.555 1 93.75 202 CYS A C 1
ATOM 1610 O O . CYS A 1 202 ? -0.027 10.672 2.918 1 93.75 202 CYS A O 1
ATOM 1612 N N . VAL A 1 203 ? 0.344 9.344 4.727 1 92.38 203 VAL A N 1
ATOM 1613 C CA . VAL A 1 203 ? -0.963 9.609 5.316 1 92.38 203 VAL A CA 1
ATOM 1614 C C . VAL A 1 203 ? -0.792 10.102 6.754 1 92.38 203 VAL A C 1
ATOM 1616 O O . VAL A 1 203 ? 0.226 9.82 7.391 1 92.38 203 VAL A O 1
ATOM 1619 N N . PRO A 1 204 ? -1.78 10.867 7.223 1 92.81 204 PRO A N 1
ATOM 1620 C CA . PRO A 1 204 ? -1.683 11.344 8.602 1 92.81 204 PRO A CA 1
ATOM 1621 C C . PRO A 1 204 ? -1.653 10.211 9.617 1 92.81 204 PRO A C 1
ATOM 1623 O O . PRO A 1 204 ? -2.443 9.266 9.523 1 92.81 204 PRO A O 1
ATOM 1626 N N . SER A 1 205 ? -0.72 10.273 10.523 1 91.31 205 SER A N 1
ATOM 1627 C CA . SER A 1 205 ? -0.579 9.219 11.523 1 91.31 205 SER A CA 1
ATOM 1628 C C . SER A 1 205 ? -0.607 9.789 12.938 1 91.31 205 SER A C 1
ATOM 1630 O O . SER A 1 205 ? -0.777 9.055 13.914 1 91.31 205 SER A O 1
ATOM 1632 N N . GLY A 1 206 ? -0.385 11.023 13.102 1 90.5 206 GLY A N 1
ATOM 1633 C CA . GLY A 1 206 ? -0.417 11.68 14.406 1 90.5 206 GLY A CA 1
ATOM 1634 C C . GLY A 1 206 ? -1.165 13 14.391 1 90.5 206 GLY A C 1
ATOM 1635 O O . GLY A 1 206 ? -1.256 13.656 13.352 1 90.5 206 GLY A O 1
ATOM 1636 N N . THR A 1 207 ? -1.763 13.312 15.594 1 92.69 207 THR A N 1
ATOM 1637 C CA . THR A 1 207 ? -2.498 14.57 15.703 1 92.69 207 THR A CA 1
ATOM 1638 C C . THR A 1 207 ? -2.16 15.281 17 1 92.69 207 THR A C 1
ATOM 1640 O O . THR A 1 207 ? -1.823 14.641 18 1 92.69 207 THR A O 1
ATOM 1643 N N . THR A 1 208 ? -2.004 16.484 16.922 1 92.62 208 THR A N 1
ATOM 1644 C CA . THR A 1 208 ? -1.895 17.344 18.094 1 92.62 208 THR A CA 1
ATOM 1645 C C . THR A 1 208 ? -3.094 18.281 18.188 1 92.62 208 THR A C 1
ATOM 1647 O O . THR A 1 208 ? -3.584 18.781 17.172 1 92.62 208 THR A O 1
ATOM 1650 N N . THR A 1 209 ? -3.537 18.422 19.406 1 95.5 209 THR A N 1
ATOM 1651 C CA . THR A 1 209 ? -4.746 19.219 19.578 1 95.5 209 THR A CA 1
ATOM 1652 C C . THR A 1 209 ? -4.402 20.641 20.016 1 95.5 209 THR A C 1
ATOM 1654 O O . THR A 1 209 ? -3.76 20.844 21.047 1 95.5 209 THR A O 1
ATOM 1657 N N . LEU A 1 210 ? -4.816 21.562 19.234 1 96.5 210 LEU A N 1
ATOM 1658 C CA . LEU A 1 210 ? -4.805 22.969 19.609 1 96.5 210 LEU A CA 1
ATOM 1659 C C . LEU A 1 210 ? -6.148 23.391 20.203 1 96.5 210 LEU A C 1
ATOM 1661 O O . LEU A 1 210 ? -7.121 22.641 20.125 1 96.5 210 LEU A O 1
ATOM 1665 N N . HIS A 1 211 ? -6.055 24.484 20.875 1 97.75 211 HIS A N 1
ATOM 1666 C CA . HIS A 1 211 ? -7.309 25.031 21.375 1 97.75 211 HIS A CA 1
ATOM 1667 C C . HIS A 1 211 ? -7.555 26.438 20.812 1 97.75 211 HIS A C 1
ATOM 1669 O O . HIS A 1 211 ? -6.664 27.281 20.828 1 97.75 211 HIS A O 1
ATOM 1675 N N . VAL A 1 212 ? -8.789 26.562 20.359 1 97.81 212 VAL A N 1
ATOM 1676 C CA . VAL A 1 212 ? -9.18 27.859 19.781 1 97.81 212 VAL A CA 1
ATOM 1677 C C . VAL A 1 212 ? -10.523 28.297 20.359 1 97.81 212 VAL A C 1
ATOM 1679 O O . VAL A 1 212 ? -11.188 27.516 21.047 1 97.81 212 VAL A O 1
ATOM 1682 N N . LEU A 1 213 ? -10.758 29.594 20.156 1 97.62 213 LEU A N 1
ATOM 1683 C CA . LEU A 1 213 ? -12.062 30.109 20.578 1 97.62 213 LEU A CA 1
ATOM 1684 C C . LEU A 1 213 ? -13.062 30.062 19.438 1 97.62 213 LEU A C 1
ATOM 1686 O O . LEU A 1 213 ? -12.711 30.375 18.281 1 97.62 213 LEU A O 1
ATOM 1690 N N . ARG A 1 214 ? -14.25 29.609 19.703 1 96.19 214 ARG A N 1
ATOM 1691 C CA . ARG A 1 214 ? -15.336 29.609 18.734 1 96.19 214 ARG A CA 1
ATOM 1692 C C . ARG A 1 214 ? -16.516 30.438 19.219 1 96.19 214 ARG A C 1
ATOM 1694 O O . ARG A 1 214 ? -16.922 30.344 20.391 1 96.19 214 ARG A O 1
ATOM 1701 N N . TRP A 1 215 ? -17.062 31.234 18.297 1 94.38 215 TRP A N 1
ATOM 1702 C CA . TRP A 1 215 ? -18.234 32.031 18.594 1 94.38 215 TRP A CA 1
ATOM 1703 C C . TRP A 1 215 ? -19.516 31.203 18.547 1 94.38 215 TRP A C 1
ATOM 1705 O O . TRP A 1 215 ? -19.797 30.547 17.547 1 94.38 215 TRP A O 1
ATOM 1715 N N . GLN A 1 216 ? -20.156 31.141 19.641 1 90.62 216 GLN A N 1
ATOM 1716 C CA . GLN A 1 216 ? -21.391 30.344 19.703 1 90.62 216 GLN A CA 1
ATOM 1717 C C . GLN A 1 216 ? -22.531 31.141 20.328 1 90.62 216 GLN A C 1
ATOM 1719 O O . GLN A 1 216 ? -22.312 31.938 21.25 1 90.62 216 GLN A O 1
ATOM 1724 N N . CYS A 1 217 ? -23.766 30.906 19.688 1 86.69 217 CYS A N 1
ATOM 1725 C CA . CYS A 1 217 ? -24.969 31.562 20.203 1 86.69 217 CYS A CA 1
ATOM 1726 C C . CYS A 1 217 ? -26.016 30.531 20.625 1 86.69 217 CYS A C 1
ATOM 1728 O O . CYS A 1 217 ? -26.312 29.594 19.875 1 86.69 217 CYS A O 1
ATOM 1730 N N . LYS A 1 218 ? -26.391 30.562 21.844 1 80.38 218 LYS A N 1
ATOM 1731 C CA . LYS A 1 218 ? -27.391 29.656 22.375 1 80.38 218 LYS A CA 1
ATOM 1732 C C . LYS A 1 218 ? -28.672 30.391 22.734 1 80.38 218 LYS A C 1
ATOM 1734 O O . LYS A 1 218 ? -28.641 31.594 23.047 1 80.38 218 LYS A O 1
ATOM 1739 N N . VAL A 1 219 ? -29.828 29.578 22.547 1 75.56 219 VAL A N 1
ATOM 1740 C CA . VAL A 1 219 ? -31.109 30.109 23 1 75.56 219 VAL A CA 1
ATOM 1741 C C . VAL A 1 219 ? -31.188 30.016 24.531 1 75.56 219 VAL A C 1
ATOM 1743 O O . VAL A 1 219 ? -30.875 28.969 25.109 1 75.56 219 VAL A O 1
ATOM 1746 N N . PRO A 1 220 ? -31.469 31.094 25.156 1 69.62 220 PRO A N 1
ATOM 1747 C CA . PRO A 1 220 ? -31.578 31.016 26.609 1 69.62 220 PRO A CA 1
ATOM 1748 C C . PRO A 1 220 ? -32.656 30.047 27.078 1 69.62 220 PRO A C 1
ATOM 1750 O O . PRO A 1 220 ? -33.688 29.891 26.438 1 69.62 220 PRO A O 1
ATOM 1753 N N . LYS A 1 221 ? -32.344 28.906 27.797 1 60.31 221 LYS A N 1
ATOM 1754 C CA . LYS A 1 221 ? -33.312 27.922 28.281 1 60.31 221 LYS A CA 1
ATOM 1755 C C . LYS A 1 221 ? -34.531 28.594 28.875 1 60.31 221 LYS A C 1
ATOM 1757 O O . LYS A 1 221 ? -35.625 28 28.938 1 60.31 221 LYS A O 1
ATOM 1762 N N . GLY A 1 222 ? -34.5 29.297 30 1 51.88 222 GLY A N 1
ATOM 1763 C CA . GLY A 1 222 ? -35.594 29.672 30.891 1 51.88 222 GLY A CA 1
ATOM 1764 C C . GLY A 1 222 ? -36.719 30.359 30.172 1 51.88 222 GLY A C 1
ATOM 1765 O O . GLY A 1 222 ? -36.75 30.406 28.938 1 51.88 222 GLY A O 1
ATOM 1766 N N . LYS A 1 223 ? -37.469 31.516 30.984 1 48.25 223 LYS A N 1
ATOM 1767 C CA . LYS A 1 223 ? -38.688 32.312 30.859 1 48.25 223 LYS A CA 1
ATOM 1768 C C . LYS A 1 223 ? -38.719 33.062 29.547 1 48.25 223 LYS A C 1
ATOM 1770 O O . LYS A 1 223 ? -39.688 33.781 29.25 1 48.25 223 LYS A O 1
ATOM 1775 N N . GLY A 1 224 ? -37.688 33.062 28.844 1 45 224 GLY A N 1
ATOM 1776 C CA . GLY A 1 224 ? -37.688 33.938 27.688 1 45 224 GLY A CA 1
ATOM 1777 C C . GLY A 1 224 ? -38.344 33.312 26.469 1 45 224 GLY A C 1
ATOM 1778 O O . GLY A 1 224 ? -38.469 33.969 25.422 1 45 224 GLY A O 1
ATOM 1779 N N . ARG A 1 225 ? -38.469 32.062 26.453 1 46.53 225 ARG A N 1
ATOM 1780 C CA . ARG A 1 225 ? -39.281 31.469 25.391 1 46.53 225 ARG A CA 1
ATOM 1781 C C . ARG A 1 225 ? -40.688 32 25.422 1 46.53 225 ARG A C 1
ATOM 1783 O O . ARG A 1 225 ? -41.406 31.984 24.406 1 46.53 225 ARG A O 1
ATOM 1790 N N . ARG A 1 226 ? -41.094 32.094 26.766 1 46 226 ARG A N 1
ATOM 1791 C CA . ARG A 1 226 ? -42.5 32.438 26.875 1 46 226 ARG A CA 1
ATOM 1792 C C . ARG A 1 226 ? -42.781 33.844 26.328 1 46 226 ARG A C 1
ATOM 1794 O O . ARG A 1 226 ? -43.875 34.156 25.875 1 46 226 ARG A O 1
ATOM 1801 N N . LYS A 1 227 ? -41.875 34.812 26.594 1 42.56 227 LYS A N 1
ATOM 1802 C CA . LYS A 1 227 ? -42.188 36.156 26.188 1 42.56 227 LYS A CA 1
ATOM 1803 C C . LYS A 1 227 ? -42.156 36.312 24.672 1 42.56 227 LYS A C 1
ATOM 1805 O O . LYS A 1 227 ? -42.812 37.188 24.109 1 42.56 227 LYS A O 1
ATOM 1810 N N . ALA A 1 228 ? -41.375 35.531 24.016 1 42.12 228 ALA A N 1
ATOM 1811 C CA . ALA A 1 228 ? -41.375 35.656 22.562 1 42.12 228 ALA A CA 1
ATOM 1812 C C . ALA A 1 228 ? -42.719 35.188 21.969 1 42.12 228 ALA A C 1
ATOM 1814 O O . ALA A 1 228 ? -43.188 35.75 20.984 1 42.12 228 ALA A O 1
ATOM 1815 N N . PHE A 1 229 ? -43.344 34.219 22.719 1 44 229 PHE A N 1
ATOM 1816 C CA . PHE A 1 229 ? -44.594 33.75 22.188 1 44 229 PHE A CA 1
ATOM 1817 C C . PHE A 1 229 ? -45.75 34.625 22.594 1 44 229 PHE A C 1
ATOM 1819 O O . PHE A 1 229 ? -46.812 34.656 21.938 1 44 229 PHE A O 1
ATOM 1826 N N . LYS A 1 230 ? -45.688 35.188 23.844 1 40.16 230 LYS A N 1
ATOM 1827 C CA . LYS A 1 230 ? -46.906 35.844 24.312 1 40.16 230 LYS A CA 1
ATOM 1828 C C . LYS A 1 230 ? -47.25 37.031 23.453 1 40.16 230 LYS A C 1
ATOM 1830 O O . LYS A 1 230 ? -48.438 37.438 23.375 1 40.16 230 LYS A O 1
ATOM 1835 N N . HIS A 1 231 ? -46.375 37.812 22.906 1 38.19 231 HIS A N 1
ATOM 1836 C CA . HIS A 1 231 ? -46.844 38.969 22.188 1 38.19 231 HIS A CA 1
ATOM 1837 C C . HIS A 1 231 ? -47.562 38.594 20.891 1 38.19 231 HIS A C 1
ATOM 1839 O O . HIS A 1 231 ? -48.031 39.438 20.156 1 38.19 231 HIS A O 1
ATOM 1845 N N . SER A 1 232 ? -47.5 37.312 20.469 1 36 232 SER A N 1
ATOM 1846 C CA . SER A 1 232 ? -48.188 36.938 19.234 1 36 232 SER A CA 1
ATOM 1847 C C . SER A 1 232 ? -49.688 36.656 19.484 1 36 232 SER A C 1
ATOM 1849 O O . SER A 1 232 ? -50.375 36.219 18.578 1 36 232 SER A O 1
ATOM 1851 N N . LYS A 1 233 ? -50.219 36.688 20.672 1 39.31 233 LYS A N 1
ATOM 1852 C CA . LYS A 1 233 ? -51.625 36.281 20.766 1 39.31 233 LYS A CA 1
ATOM 1853 C C . LYS A 1 233 ? -52.531 37.375 20.234 1 39.31 233 LYS A C 1
ATOM 1855 O O . LYS A 1 233 ? -53.719 37.375 20.516 1 39.31 233 LYS A O 1
ATOM 1860 N N . ASP A 1 234 ? -52.25 38.469 19.625 1 33.56 234 ASP A N 1
ATOM 1861 C CA . ASP A 1 234 ? -53.406 39.188 19.109 1 33.56 234 ASP A CA 1
ATOM 1862 C C . ASP A 1 234 ? -54.281 38.281 18.25 1 33.56 234 ASP A C 1
ATOM 1864 O O . ASP A 1 234 ? -53.781 37.406 17.547 1 33.56 234 ASP A O 1
ATOM 1868 N N . GLN A 1 235 ? -55.688 38.188 18.375 1 35.44 235 GLN A N 1
ATOM 1869 C CA . GLN A 1 235 ? -56.875 37.344 18.125 1 35.44 235 GLN A CA 1
ATOM 1870 C C . GLN A 1 235 ? -56.906 36.906 16.672 1 35.44 235 GLN A C 1
ATOM 1872 O O . GLN A 1 235 ? -57.25 35.75 16.375 1 35.44 235 GLN A O 1
ATOM 1877 N N . LYS A 1 236 ? -57.5 37.719 15.719 1 35.69 236 LYS A N 1
ATOM 1878 C CA . LYS A 1 236 ? -58.469 37.344 14.688 1 35.69 236 LYS A CA 1
ATOM 1879 C C . LYS A 1 236 ? -57.844 36.438 13.633 1 35.69 236 LYS A C 1
ATOM 1881 O O . LYS A 1 236 ? -58.531 35.812 12.852 1 35.69 236 LYS A O 1
ATOM 1886 N N . SER A 1 237 ? -56.75 36.906 12.852 1 32.19 237 SER A N 1
ATOM 1887 C CA . SER A 1 237 ? -56.625 36.188 11.594 1 32.19 237 SER A CA 1
ATOM 1888 C C . SER A 1 237 ? -56.219 34.719 11.82 1 32.19 237 SER A C 1
ATOM 1890 O O . SER A 1 237 ? -55.281 34.438 12.531 1 32.19 237 SER A O 1
ATOM 1892 N N . ARG A 1 238 ? -57.094 33.75 11.875 1 36.59 238 ARG A N 1
ATOM 1893 C CA . ARG A 1 238 ? -57.125 32.281 11.695 1 36.59 238 ARG A CA 1
ATOM 1894 C C . ARG A 1 238 ? -55.969 31.844 10.781 1 36.59 238 ARG A C 1
ATOM 1896 O O . ARG A 1 238 ? -55.938 30.688 10.367 1 36.59 238 ARG A O 1
ATOM 1903 N N . GLU A 1 239 ? -55.781 32.656 9.641 1 33.5 239 GLU A N 1
ATOM 1904 C CA . GLU A 1 239 ? -54.781 32.062 8.734 1 33.5 239 GLU A CA 1
ATOM 1905 C C . GLU A 1 239 ? -53.5 31.703 9.469 1 33.5 239 GLU A C 1
ATOM 1907 O O . GLU A 1 239 ? -52.844 32.594 10.023 1 33.5 239 GLU A O 1
ATOM 1912 N N . TRP A 1 240 ? -53.375 30.562 10.109 1 33.78 240 TRP A N 1
ATOM 1913 C CA . TRP A 1 240 ? -52.438 29.859 10.984 1 33.78 240 TRP A CA 1
ATOM 1914 C C . TRP A 1 240 ? -51 30.219 10.648 1 33.78 240 TRP A C 1
ATOM 1916 O O . TRP A 1 240 ? -50.75 31.125 9.852 1 33.78 240 TRP A O 1
ATOM 1926 N N . PRO A 1 241 ? -50.188 29 10.344 1 36.34 241 PRO A N 1
ATOM 1927 C CA . PRO A 1 241 ? -48.781 28.703 10.555 1 36.34 241 PRO A CA 1
ATOM 1928 C C . PRO A 1 241 ? -47.875 29.453 9.578 1 36.34 241 PRO A C 1
ATOM 1930 O O . PRO A 1 241 ? -46.75 29 9.305 1 36.34 241 PRO A O 1
ATOM 1933 N N . ARG A 1 242 ? -48.344 30.266 8.797 1 32.91 242 ARG A N 1
ATOM 1934 C CA . ARG A 1 242 ? -47.5 30.547 7.641 1 32.91 242 ARG A CA 1
ATOM 1935 C C . ARG A 1 242 ? -46.062 30.812 8.078 1 32.91 242 ARG A C 1
ATOM 1937 O O . ARG A 1 242 ? -45.125 30.188 7.555 1 32.91 242 ARG A O 1
ATOM 1944 N N . LYS A 1 243 ? -45.625 32.219 7.98 1 33.31 243 LYS A N 1
ATOM 1945 C CA . LYS A 1 243 ? -44.312 32.688 7.59 1 33.31 243 LYS A CA 1
ATOM 1946 C C . LYS A 1 243 ? -43.312 32.531 8.734 1 33.31 243 LYS A C 1
ATOM 1948 O O . LYS A 1 243 ? -43.219 33.406 9.617 1 33.31 243 LYS A O 1
ATOM 1953 N N . ILE A 1 244 ? -43.188 31.562 9.531 1 36.88 244 ILE A N 1
ATOM 1954 C CA . ILE A 1 244 ? -41.812 31.406 10.008 1 36.88 244 ILE A CA 1
ATOM 1955 C C . ILE A 1 244 ? -40.844 31.75 8.883 1 36.88 244 ILE A C 1
ATOM 1957 O O . ILE A 1 244 ? -40.594 30.938 8 1 36.88 244 ILE A O 1
ATOM 1961 N N . ASN A 1 245 ? -41 32.75 8.102 1 33.84 245 ASN A N 1
ATOM 1962 C CA . ASN A 1 245 ? -40.062 33.156 7.07 1 33.84 245 ASN A CA 1
ATOM 1963 C C . ASN A 1 245 ? -38.625 32.969 7.523 1 33.84 245 ASN A C 1
ATOM 1965 O O . ASN A 1 245 ? -38.344 32.938 8.727 1 33.84 245 ASN A O 1
ATOM 1969 N N . GLU A 1 246 ? -37.688 32.938 6.516 1 37.66 246 GLU A N 1
ATOM 1970 C CA . GLU A 1 246 ? -36.25 32.594 6.531 1 37.66 246 GLU A CA 1
ATOM 1971 C C . GLU A 1 246 ? -35.562 33.156 7.773 1 37.66 246 GLU A C 1
ATOM 1973 O O . GLU A 1 246 ? -34.875 32.438 8.477 1 37.66 246 GLU A O 1
ATOM 1978 N N . GLY A 1 247 ? -35.062 34.438 7.746 1 39.47 247 GLY A N 1
ATOM 1979 C CA . GLY A 1 247 ? -33.969 35.094 8.43 1 39.47 247 GLY A CA 1
ATOM 1980 C C . GLY A 1 247 ? -34.281 35.469 9.859 1 39.47 247 GLY A C 1
ATOM 1981 O O . GLY A 1 247 ? -33.562 36.25 10.484 1 39.47 247 GLY A O 1
ATOM 1982 N N . GLU A 1 248 ? -35.469 35.562 10.344 1 44.34 248 GLU A N 1
ATOM 1983 C CA . GLU A 1 248 ? -35.562 36.281 11.602 1 44.34 248 GLU A CA 1
ATOM 1984 C C 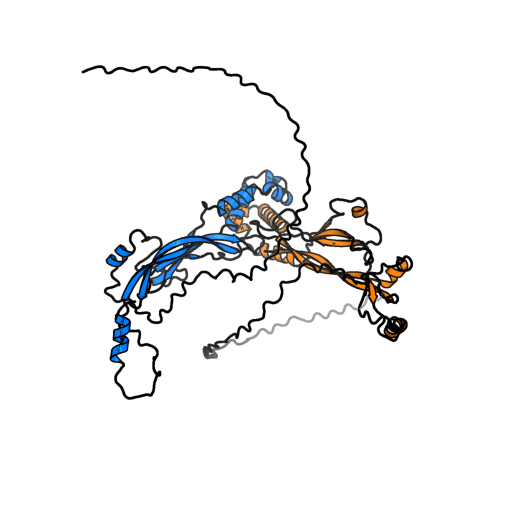. GLU A 1 248 ? -35.031 35.469 12.766 1 44.34 248 GLU A C 1
ATOM 1986 O O . GLU A 1 248 ? -35.562 34.406 13.102 1 44.34 248 GLU A O 1
ATOM 1991 N N . GLN A 1 249 ? -33.625 35.406 12.859 1 48.72 249 GLN A N 1
ATOM 1992 C CA . GLN A 1 249 ? -32.969 34.844 14.023 1 48.72 249 GLN A CA 1
ATOM 1993 C C . GLN A 1 249 ? -33.688 35.219 15.312 1 48.72 249 GLN A C 1
ATOM 1995 O O . GLN A 1 249 ? -34.25 36.312 15.43 1 48.72 249 GLN A O 1
ATOM 2000 N N . PRO A 1 250 ? -34.219 34.375 16.078 1 53.97 250 PRO A N 1
ATOM 2001 C CA . PRO A 1 250 ? -34.781 34.812 17.359 1 53.97 250 PRO A CA 1
ATOM 2002 C C . PRO A 1 250 ? -33.938 35.875 18.047 1 53.97 250 PRO A C 1
ATOM 2004 O O . PRO A 1 250 ? -32.719 35.844 17.984 1 53.97 250 PRO A O 1
ATOM 2007 N N . ALA A 1 251 ? -34.375 37.125 18.312 1 57.97 251 ALA A N 1
ATOM 2008 C CA . ALA A 1 251 ? -33.812 38.375 18.875 1 57.97 251 ALA A CA 1
ATOM 2009 C C . ALA A 1 251 ? -32.969 38.094 20.109 1 57.97 251 ALA A C 1
ATOM 2011 O O . ALA A 1 251 ? -32 38.812 20.375 1 57.97 251 ALA A O 1
ATOM 2012 N N . ASN A 1 252 ? -33.188 37.094 20.938 1 67.31 252 ASN A N 1
ATOM 2013 C CA . ASN A 1 252 ? -32.531 37.094 22.234 1 67.31 252 ASN A CA 1
ATOM 2014 C C . ASN A 1 252 ? -31.469 36 22.328 1 67.31 252 ASN A C 1
ATOM 2016 O O . ASN A 1 252 ? -31.453 35.219 23.281 1 67.31 252 ASN A O 1
ATOM 2020 N N . LEU A 1 253 ? -30.625 35.875 21.516 1 76.88 253 LEU A N 1
ATOM 2021 C CA . LEU A 1 253 ? -29.547 34.875 21.562 1 76.88 253 LEU A CA 1
ATOM 2022 C C . LEU A 1 253 ? -28.391 35.375 22.422 1 76.88 253 LEU A C 1
ATOM 2024 O O . LEU A 1 253 ? -28.031 36.562 22.359 1 76.88 253 LEU A O 1
ATOM 2028 N N . LYS A 1 254 ? -28 34.5 23.469 1 83.88 254 LYS A N 1
ATOM 2029 C CA . LYS A 1 254 ? -26.766 34.781 24.203 1 83.88 254 LYS A CA 1
ATOM 2030 C C . LYS A 1 254 ? -25.562 34.188 23.469 1 83.88 254 LYS A C 1
ATOM 2032 O O . LYS A 1 254 ? -25.438 32.969 23.328 1 83.88 254 LYS A O 1
ATOM 2037 N N . CYS A 1 255 ? -24.781 35.156 23 1 89.62 255 CYS A N 1
ATOM 2038 C CA . CYS A 1 255 ? -23.594 34.75 22.25 1 89.62 255 CYS A CA 1
ATOM 2039 C C . CYS A 1 255 ? -22.328 34.906 23.078 1 89.62 255 CYS A C 1
ATOM 2041 O O . CYS A 1 255 ? -22.234 35.844 23.891 1 89.62 255 CYS A O 1
ATOM 2043 N N . SER A 1 256 ? -21.391 33.906 23 1 92.06 256 SER A N 1
ATOM 2044 C CA . SER A 1 256 ? -20.125 34 23.734 1 92.06 256 SER A CA 1
ATOM 2045 C C . SER A 1 256 ? -19.031 33.188 23.031 1 92.06 256 SER A C 1
ATOM 2047 O O . SER A 1 256 ? -19.312 32.344 22.188 1 92.06 256 SER A O 1
ATOM 2049 N N . TRP A 1 257 ? -17.766 33.594 23.375 1 94.81 257 TRP A N 1
ATOM 2050 C CA . TRP A 1 257 ? -16.609 32.812 22.906 1 94.81 257 TRP A CA 1
ATOM 2051 C C . TRP A 1 257 ? -16.391 31.609 23.797 1 94.81 257 TRP A C 1
ATOM 2053 O O . TRP A 1 257 ? -16.375 31.719 25.031 1 94.81 257 TRP A O 1
ATOM 2063 N N . ILE A 1 258 ? -16.266 30.422 23.141 1 95.38 258 ILE A N 1
ATOM 2064 C CA . ILE A 1 258 ? -15.977 29.203 23.891 1 95.38 258 ILE A CA 1
ATOM 2065 C C . ILE A 1 258 ? -14.703 28.547 23.344 1 95.38 258 ILE A C 1
ATOM 2067 O O . ILE A 1 258 ? -14.461 28.578 22.141 1 95.38 258 ILE A O 1
ATOM 2071 N N . ARG A 1 259 ? -13.945 28.016 24.297 1 96.81 259 ARG A N 1
ATOM 2072 C CA . ARG A 1 259 ? -12.742 27.312 23.891 1 96.81 259 ARG A CA 1
ATOM 2073 C C . ARG A 1 259 ? -13.094 25.938 23.312 1 96.81 259 ARG A C 1
ATOM 2075 O O . ARG A 1 259 ? -13.844 25.172 23.922 1 96.81 259 ARG A O 1
ATOM 2082 N N . VAL A 1 260 ? -12.523 25.594 22.125 1 96.88 260 VAL A N 1
ATOM 2083 C CA . VAL A 1 260 ? -12.781 24.312 21.484 1 96.88 260 VAL A CA 1
ATOM 2084 C C . VAL A 1 260 ? -11.469 23.688 21.016 1 96.88 260 VAL A C 1
ATOM 2086 O O . VAL A 1 260 ? -10.531 24.422 20.656 1 96.88 260 VAL A O 1
ATOM 2089 N N . PRO A 1 261 ? -11.484 22.344 21.094 1 96.88 261 PRO A N 1
ATOM 2090 C CA . PRO A 1 261 ? -10.297 21.688 20.547 1 96.88 261 PRO A CA 1
ATOM 2091 C C . PRO A 1 261 ? -10.242 21.734 19.016 1 96.88 261 PRO A C 1
ATOM 2093 O O . PRO A 1 261 ? -11.281 21.672 18.359 1 96.88 261 PRO A O 1
ATOM 2096 N N . TYR A 1 262 ? -9.016 21.938 18.531 1 96 262 TYR A N 1
ATOM 2097 C CA . TYR A 1 262 ? -8.758 21.984 17.094 1 96 262 TYR A CA 1
ATOM 2098 C C . TYR A 1 262 ? -7.594 21.062 16.734 1 96 262 TYR A C 1
ATOM 2100 O O . TYR A 1 262 ? -6.434 21.469 16.781 1 96 262 TYR A O 1
ATOM 2108 N N . PRO A 1 263 ? -7.926 19.859 16.281 1 95.81 263 PRO A N 1
ATOM 2109 C CA . PRO A 1 263 ? -6.863 18.891 15.969 1 95.81 263 PRO A CA 1
ATOM 2110 C C . PRO A 1 263 ? -6.141 19.219 14.664 1 95.81 263 PRO A C 1
ATOM 2112 O O . PRO A 1 263 ? -6.781 19.594 13.672 1 95.81 263 PRO A O 1
ATOM 2115 N N . ILE A 1 264 ? -4.828 19.109 14.758 1 94.56 264 ILE A N 1
ATOM 2116 C CA . ILE A 1 264 ? -4.012 19.281 13.562 1 94.56 264 ILE A CA 1
ATOM 2117 C C . ILE A 1 264 ? -3.078 18.094 13.391 1 94.56 264 ILE A C 1
ATOM 2119 O O . ILE A 1 264 ? -2.656 17.484 14.375 1 94.56 264 ILE A O 1
ATOM 2123 N N . THR A 1 265 ? -2.754 17.812 12.133 1 94.19 265 THR A N 1
ATOM 2124 C CA . THR A 1 265 ? -1.82 16.734 11.836 1 94.19 265 THR A CA 1
ATOM 2125 C C . THR A 1 265 ? -0.4 17.125 12.242 1 94.19 265 THR A C 1
ATOM 2127 O O . THR A 1 265 ? 0.057 18.219 11.938 1 94.19 265 THR A O 1
ATOM 2130 N N . ASN A 1 266 ? 0.295 16.188 12.969 1 92.19 266 ASN A N 1
ATOM 2131 C CA . ASN A 1 266 ? 1.664 16.516 13.359 1 92.19 266 ASN A CA 1
ATOM 2132 C C . ASN A 1 266 ? 2.633 15.398 12.953 1 92.19 266 ASN A C 1
ATOM 2134 O O . ASN A 1 266 ? 3.826 15.477 13.25 1 92.19 266 ASN A O 1
ATOM 2138 N N . ASP A 1 267 ? 2.086 14.383 12.281 1 92.88 267 ASP A N 1
ATOM 2139 C CA . ASP A 1 267 ? 2.93 13.289 11.805 1 92.88 267 ASP A CA 1
ATOM 2140 C C . ASP A 1 267 ? 2.305 12.602 10.594 1 92.88 267 ASP A C 1
ATOM 2142 O O . ASP A 1 267 ? 1.081 12.57 10.453 1 92.88 267 ASP A O 1
ATOM 2146 N N . CYS A 1 268 ? 3.25 12.117 9.781 1 92.56 268 CYS A N 1
ATOM 2147 C CA . CYS A 1 268 ? 2.818 11.391 8.594 1 92.56 268 CYS A CA 1
ATOM 2148 C C . CYS A 1 268 ? 3.541 10.055 8.477 1 92.56 268 CYS A C 1
ATOM 2150 O O . CYS A 1 268 ? 4.645 9.898 9 1 92.56 268 CYS A O 1
ATOM 2152 N N . LEU A 1 269 ? 2.844 9.078 7.902 1 92.31 269 LEU A N 1
ATOM 2153 C CA . LEU A 1 269 ? 3.4 7.742 7.746 1 92.31 269 LEU A CA 1
ATOM 2154 C C . LEU A 1 269 ? 3.197 7.23 6.32 1 92.31 269 LEU A C 1
ATOM 2156 O O . LEU A 1 269 ? 2.162 7.496 5.707 1 92.31 269 LEU A O 1
ATOM 2160 N N . CYS A 1 270 ? 4.215 6.477 5.887 1 93.12 270 CYS A N 1
ATOM 2161 C CA . CYS A 1 270 ? 4.125 5.855 4.57 1 93.12 270 CYS A CA 1
ATOM 2162 C C . CYS A 1 270 ? 3.414 4.508 4.652 1 93.12 270 CYS A C 1
ATOM 2164 O O . CYS A 1 270 ? 3.908 3.58 5.293 1 93.12 270 CYS A O 1
ATOM 2166 N N . THR A 1 271 ? 2.277 4.469 4.051 1 93.19 271 THR A N 1
ATOM 2167 C CA . THR A 1 271 ? 1.505 3.238 4.164 1 93.19 271 THR A CA 1
ATOM 2168 C C . THR A 1 271 ? 0.635 3.029 2.928 1 93.19 271 THR A C 1
ATOM 2170 O O . THR A 1 271 ? 0.535 3.914 2.076 1 93.19 271 THR A O 1
ATOM 2173 N N . CYS A 1 272 ? 0.236 1.782 2.719 1 93 272 CYS A N 1
ATOM 2174 C CA . CYS A 1 272 ? -0.716 1.451 1.665 1 93 272 CYS A CA 1
ATOM 2175 C C . CYS A 1 272 ? -2.1 2.006 1.985 1 93 272 CYS A C 1
ATOM 2177 O O . CYS A 1 272 ? -2.504 2.045 3.148 1 93 272 CYS A O 1
ATOM 2179 N N . MET B 1 1 ? 29.688 -16.781 -73.438 1 21.47 1 MET B N 1
ATOM 2180 C CA . MET B 1 1 ? 30.203 -15.414 -73.562 1 21.47 1 MET B CA 1
ATOM 2181 C C . MET B 1 1 ? 29.156 -14.398 -73.125 1 21.47 1 MET B C 1
ATOM 2183 O O . MET B 1 1 ? 29.484 -13.336 -72.562 1 21.47 1 MET B O 1
ATOM 2187 N N . PHE B 1 2 ? 27.828 -14.406 -73.5 1 25.47 2 PHE B N 1
ATOM 2188 C CA . PHE B 1 2 ? 27.156 -13.125 -73.688 1 25.47 2 PHE B CA 1
ATOM 2189 C C . PHE B 1 2 ? 26.578 -12.633 -72.375 1 25.47 2 PHE B C 1
ATOM 2191 O O . PHE B 1 2 ? 25.672 -13.25 -71.812 1 25.47 2 PHE B O 1
ATOM 2198 N N . LYS B 1 3 ? 27.25 -11.711 -71.438 1 28.52 3 LYS B N 1
ATOM 2199 C CA . LYS B 1 3 ? 27.25 -11.008 -70.188 1 28.52 3 LYS B CA 1
ATOM 2200 C C . LYS B 1 3 ? 26.297 -9.812 -70.188 1 28.52 3 LYS B C 1
ATOM 2202 O O . LYS B 1 3 ? 26.328 -8.961 -69.312 1 28.52 3 LYS B O 1
ATOM 2207 N N . PHE B 1 4 ? 25.266 -9.695 -71 1 24.52 4 PHE B N 1
ATOM 2208 C CA . PHE B 1 4 ? 24.859 -8.32 -71.312 1 24.52 4 PHE B CA 1
ATOM 2209 C C . PHE B 1 4 ? 24.5 -7.598 -70 1 24.52 4 PHE B C 1
ATOM 2211 O O . PHE B 1 4 ? 24.344 -8.227 -68.938 1 24.52 4 PHE B O 1
ATOM 2218 N N . SER B 1 5 ? 23.219 -6.906 -69.75 1 25.38 5 SER B N 1
ATOM 2219 C CA . SER B 1 5 ? 22.875 -5.504 -70 1 25.38 5 SER B CA 1
ATOM 2220 C C . SER B 1 5 ? 22.5 -4.809 -68.688 1 25.38 5 SER B C 1
ATOM 2222 O O . SER B 1 5 ? 21.562 -5.215 -68 1 25.38 5 SER B O 1
ATOM 2224 N N . THR B 1 6 ? 23.438 -4.078 -67.938 1 32.94 6 THR B N 1
ATOM 2225 C CA . THR B 1 6 ? 23.516 -3.311 -66.688 1 32.94 6 THR B CA 1
ATOM 2226 C C . THR B 1 6 ? 22.672 -2.039 -66.812 1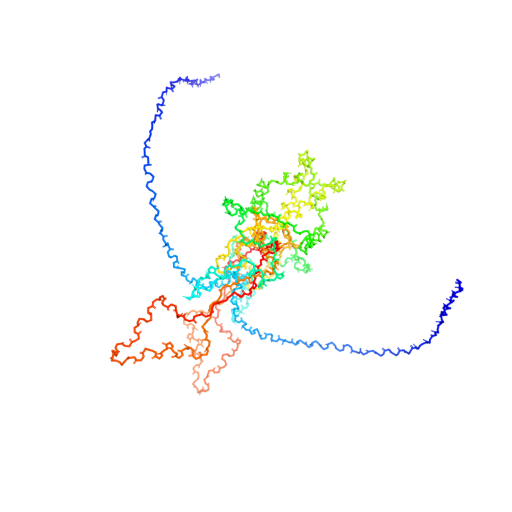 32.94 6 THR B C 1
ATOM 2228 O O . THR B 1 6 ? 23.031 -1.112 -67.5 1 32.94 6 THR B O 1
ATOM 2231 N N . LEU B 1 7 ? 21.281 -2.01 -66.812 1 27.36 7 LEU B N 1
ATOM 2232 C CA . LEU B 1 7 ? 20.594 -0.76 -67.125 1 27.36 7 LEU B CA 1
ATOM 2233 C C . LEU B 1 7 ? 20.812 0.264 -66 1 27.36 7 LEU B C 1
ATOM 2235 O O . LEU B 1 7 ? 20.578 -0.031 -64.812 1 27.36 7 LEU B O 1
ATOM 2239 N N . VAL B 1 8 ? 21.375 1.572 -66.25 1 24.56 8 VAL B N 1
ATOM 2240 C CA . VAL B 1 8 ? 21.984 2.74 -65.625 1 24.56 8 VAL B CA 1
ATOM 2241 C C . VAL B 1 8 ? 20.891 3.703 -65.125 1 24.56 8 VAL B C 1
ATOM 2243 O O . VAL B 1 8 ? 21.188 4.75 -64.562 1 24.56 8 VAL B O 1
ATOM 2246 N N . ILE B 1 9 ? 19.609 3.531 -64.812 1 27.55 9 ILE B N 1
ATOM 2247 C CA . ILE B 1 9 ? 18.859 4.77 -65 1 27.55 9 ILE B CA 1
ATOM 2248 C C . ILE B 1 9 ? 19.141 5.719 -63.844 1 27.55 9 ILE B C 1
ATOM 2250 O O . ILE B 1 9 ? 18.781 5.438 -62.688 1 27.55 9 ILE B O 1
ATOM 2254 N N . VAL B 1 10 ? 20.125 6.68 -63.844 1 23.42 10 VAL B N 1
ATOM 2255 C CA . VAL B 1 10 ? 20.672 7.59 -62.844 1 23.42 10 VAL B CA 1
ATOM 2256 C C . VAL B 1 10 ? 19.75 8.789 -62.688 1 23.42 10 VAL B C 1
ATOM 2258 O O . VAL B 1 10 ? 19.969 9.641 -61.812 1 23.42 10 VAL B O 1
ATOM 2261 N N . CYS B 1 11 ? 18.656 8.984 -63.438 1 21.33 11 CYS B N 1
ATOM 2262 C CA . CYS B 1 11 ? 18.547 10.43 -63.594 1 21.33 11 CYS B CA 1
ATOM 2263 C C . CYS B 1 11 ? 18.484 11.125 -62.25 1 21.33 11 CYS B C 1
ATOM 2265 O O . CYS B 1 11 ? 17.938 10.578 -61.281 1 21.33 11 CYS B O 1
ATOM 2267 N N . LEU B 1 12 ? 18.781 12.43 -62.219 1 21.34 12 LEU B N 1
ATOM 2268 C CA . LEU B 1 12 ? 19.312 13.688 -61.688 1 21.34 12 LEU B CA 1
ATOM 2269 C C . LEU B 1 12 ? 18.297 14.359 -60.781 1 21.34 12 LEU B C 1
ATOM 2271 O O . LEU B 1 12 ? 17.094 14.125 -60.875 1 21.34 12 LEU B O 1
ATOM 2275 N N . LEU B 1 13 ? 18.719 15.398 -59.906 1 23.19 13 LEU B N 1
ATOM 2276 C CA . LEU B 1 13 ? 18.828 16.078 -58.625 1 23.19 13 LEU B CA 1
ATOM 2277 C C . LEU B 1 13 ? 17.859 17.266 -58.562 1 23.19 13 LEU B C 1
ATOM 2279 O O . LEU B 1 13 ? 17.766 17.938 -57.531 1 23.19 13 LEU B O 1
ATOM 2283 N N . SER B 1 14 ? 17.062 17.688 -59.656 1 21.16 14 SER B N 1
ATOM 2284 C CA . SER B 1 14 ? 17.016 19.141 -59.656 1 21.16 14 SER B CA 1
ATOM 2285 C C . SER B 1 14 ? 16.297 19.672 -58.406 1 21.16 14 SER B C 1
ATOM 2287 O O . SER B 1 14 ? 15.492 18.953 -57.812 1 21.16 14 SER B O 1
ATOM 2289 N N . SER B 1 15 ? 16.281 21.141 -58.188 1 21.06 15 SER B N 1
ATOM 2290 C CA . SER B 1 15 ? 16.531 22.234 -57.25 1 21.06 15 SER B CA 1
ATOM 2291 C C . SER B 1 15 ? 15.227 22.766 -56.656 1 21.06 15 SER B C 1
ATOM 2293 O O . SER B 1 15 ? 15.25 23.531 -55.688 1 21.06 15 SER B O 1
ATOM 2295 N N . ASN B 1 16 ? 14.047 22.797 -57.375 1 24.88 16 ASN B N 1
ATOM 2296 C CA . ASN B 1 16 ? 13.391 24.094 -57.281 1 24.88 16 ASN B CA 1
ATOM 2297 C C . ASN B 1 16 ? 12.812 24.328 -55.875 1 24.88 16 ASN B C 1
ATOM 2299 O O . ASN B 1 16 ? 12 23.547 -55.406 1 24.88 16 ASN B O 1
ATOM 2303 N N . LEU B 1 17 ? 13.203 25.344 -55 1 22.53 17 LEU B N 1
ATOM 2304 C CA . LEU B 1 17 ? 13.32 25.875 -53.656 1 22.53 17 LEU B CA 1
ATOM 2305 C C . LEU B 1 17 ? 12.008 26.516 -53.219 1 22.53 17 LEU B C 1
ATOM 2307 O O . LEU B 1 17 ? 11.68 26.5 -52.031 1 22.53 17 LEU B O 1
ATOM 2311 N N . LEU B 1 18 ? 11.234 27.25 -54.062 1 21.39 18 LEU B N 1
ATOM 2312 C CA . LEU B 1 18 ? 10.992 28.594 -53.562 1 21.39 18 LEU B CA 1
ATOM 2313 C C . LEU B 1 18 ? 10.031 28.578 -52.375 1 21.39 18 LEU B C 1
ATOM 2315 O O . LEU B 1 18 ? 9.352 27.578 -52.156 1 21.39 18 LEU B O 1
ATOM 2319 N N . SER B 1 19 ? 9.078 29.719 -52.25 1 21.7 19 SER B N 1
ATOM 2320 C CA . SER B 1 19 ? 8.805 30.875 -51.406 1 21.7 19 SER B CA 1
ATOM 2321 C C . SER B 1 19 ? 7.547 30.656 -50.562 1 21.7 19 SER B C 1
ATOM 2323 O O . SER B 1 19 ? 6.434 30.703 -51.094 1 21.7 19 SER B O 1
ATOM 2325 N N . VAL B 1 20 ? 7.406 29.75 -49.719 1 22.52 20 VAL B N 1
ATOM 2326 C CA . VAL B 1 20 ? 6.176 29.391 -49.031 1 22.52 20 VAL B CA 1
ATOM 2327 C C . VAL B 1 20 ? 5.758 30.531 -48.094 1 22.52 20 VAL B C 1
ATOM 2329 O O . VAL B 1 20 ? 6.445 30.844 -47.125 1 22.52 20 VAL B O 1
ATOM 2332 N N . ASP B 1 21 ? 5.129 31.469 -48.781 1 21.81 21 ASP B N 1
ATOM 2333 C CA . ASP B 1 21 ? 4.77 32.719 -48.094 1 21.81 21 ASP B CA 1
ATOM 2334 C C . ASP B 1 21 ? 3.992 32.406 -46.812 1 21.81 21 ASP B C 1
ATOM 2336 O O . ASP B 1 21 ? 3.189 31.484 -46.781 1 21.81 21 ASP B O 1
ATOM 2340 N N . CYS B 1 22 ? 4.219 33.188 -45.656 1 21 22 CYS B N 1
ATOM 2341 C CA . CYS B 1 22 ? 4.23 33.25 -44.188 1 21 22 CYS B CA 1
ATOM 2342 C C . CYS B 1 22 ? 2.828 33.5 -43.656 1 21 22 CYS B C 1
ATOM 2344 O O . CYS B 1 22 ? 2.438 32.875 -42.656 1 21 22 CYS B O 1
ATOM 2346 N N . THR B 1 23 ? 1.953 34.5 -44.125 1 21.72 23 THR B N 1
ATOM 2347 C CA . THR B 1 23 ? 1.683 35.531 -43.125 1 21.72 23 THR B CA 1
ATOM 2348 C C . THR B 1 23 ? 0.569 35.062 -42.188 1 21.72 23 THR B C 1
ATOM 2350 O O . THR B 1 23 ? -0.116 34.062 -42.469 1 21.72 23 THR B O 1
ATOM 2353 N N . THR B 1 24 ? -0.557 36.062 -41.875 1 21.38 24 THR B N 1
ATOM 2354 C CA . THR B 1 24 ? -0.909 36.844 -40.688 1 21.38 24 THR B CA 1
ATOM 2355 C C . THR B 1 24 ? -1.961 36.125 -39.844 1 21.38 24 THR B C 1
ATOM 2357 O O . THR B 1 24 ? -2.578 35.156 -40.312 1 21.38 24 THR B O 1
ATOM 2360 N N . THR B 1 25 ? -2.965 36.969 -39.156 1 22.28 25 THR B N 1
ATOM 2361 C CA . THR B 1 25 ? -3.332 37.438 -37.844 1 22.28 25 THR B CA 1
ATOM 2362 C C . THR B 1 25 ? -4.664 36.844 -37.406 1 22.28 25 THR B C 1
ATOM 2364 O O . THR B 1 25 ? -5.148 37.156 -36.312 1 22.28 25 THR B O 1
ATOM 2367 N N . GLU B 1 26 ? -5.293 35.875 -38.094 1 22.52 26 GLU B N 1
ATOM 2368 C CA . GLU B 1 26 ? -6.734 35.969 -37.875 1 22.52 26 GLU B CA 1
ATOM 2369 C C . GLU B 1 26 ? -7.094 35.812 -36.406 1 22.52 26 GLU B C 1
ATOM 2371 O O . GLU B 1 26 ? -6.48 35 -35.719 1 22.52 26 GLU B O 1
ATOM 2376 N N . SER B 1 27 ? -8 36.719 -35.812 1 23.02 27 SER B N 1
ATOM 2377 C CA . SER B 1 27 ? -8.555 37.25 -34.562 1 23.02 27 SER B CA 1
ATOM 2378 C C . SER B 1 27 ? -9.445 36.219 -33.875 1 23.02 27 SER B C 1
ATOM 2380 O O . SER B 1 27 ? -10.547 35.938 -34.375 1 23.02 27 SER B O 1
ATOM 2382 N N . TYR B 1 28 ? -9 35.062 -33.469 1 22.16 28 TYR B N 1
ATOM 2383 C CA . TYR B 1 28 ? -9.844 34 -32.906 1 22.16 28 TYR B CA 1
ATOM 2384 C C . TYR B 1 28 ? -10.508 34.469 -31.609 1 22.16 28 TYR B C 1
ATOM 2386 O O . TYR B 1 28 ? -9.828 34.75 -30.625 1 22.16 28 TYR B O 1
ATOM 2394 N N . GLU B 1 29 ? -11.586 35.312 -31.828 1 23.03 29 GLU B N 1
ATOM 2395 C CA . GLU B 1 29 ? -12.32 35.781 -30.656 1 23.03 29 GLU B CA 1
ATOM 2396 C C . GLU B 1 29 ? -12.711 34.625 -29.75 1 23.03 29 GLU B C 1
ATOM 2398 O O . GLU B 1 29 ? -13.312 33.656 -30.188 1 23.03 29 GLU B O 1
ATOM 2403 N N . ASP B 1 30 ? -11.914 34.375 -28.609 1 23.11 30 ASP B N 1
ATOM 2404 C CA . ASP B 1 30 ? -11.867 33.375 -27.547 1 23.11 30 ASP B CA 1
ATOM 2405 C C . ASP B 1 30 ? -13.156 33.406 -26.719 1 23.11 30 ASP B C 1
ATOM 2407 O O . ASP B 1 30 ? -13.352 34.281 -25.875 1 23.11 30 ASP B O 1
ATOM 2411 N N . SER B 1 31 ? -14.398 33.406 -27.391 1 23 31 SER B N 1
ATOM 2412 C CA . SER B 1 31 ? -15.539 33.594 -26.5 1 23 31 SER B CA 1
ATOM 2413 C C . SER B 1 31 ? -15.539 32.562 -25.375 1 23 31 SER B C 1
ATOM 2415 O O . SER B 1 31 ? -15.375 31.375 -25.625 1 23 31 SER B O 1
ATOM 2417 N N . LEU B 1 32 ? -15.148 33 -24.094 1 23.75 32 LEU B N 1
ATOM 2418 C CA . LEU B 1 32 ? -14.992 32.438 -22.766 1 23.75 32 LEU B CA 1
ATOM 2419 C C . LEU B 1 32 ? -16.281 31.75 -22.297 1 23.75 32 LEU B C 1
ATOM 2421 O O . LEU B 1 32 ? -17.078 32.344 -21.562 1 23.75 32 LEU B O 1
ATOM 2425 N N . GLU B 1 33 ? -17.109 31.141 -23.219 1 24.64 33 GLU B N 1
ATOM 2426 C CA . GLU B 1 33 ? -18.391 30.734 -22.625 1 24.64 33 GLU B CA 1
ATOM 2427 C C . GLU B 1 33 ? -18.172 29.797 -21.422 1 24.64 33 GLU B C 1
ATOM 2429 O O . GLU B 1 33 ? -17.484 28.781 -21.547 1 24.64 33 GLU B O 1
ATOM 2434 N N . THR B 1 34 ? -18.141 30.328 -20.141 1 25.2 34 THR B N 1
ATOM 2435 C CA . THR B 1 34 ? -18 29.797 -18.797 1 25.2 34 THR B CA 1
ATOM 2436 C C . THR B 1 34 ? -19.078 28.75 -18.516 1 25.2 34 THR B C 1
ATOM 2438 O O . THR B 1 34 ? -20.234 29.094 -18.281 1 25.2 34 THR B O 1
ATOM 2441 N N . THR B 1 35 ? -19.5 27.938 -19.484 1 23.91 35 THR B N 1
ATOM 2442 C CA . THR B 1 35 ? -20.688 27.156 -19.172 1 23.91 35 THR B CA 1
ATOM 2443 C C . THR B 1 35 ? -20.453 26.281 -17.953 1 23.91 35 THR B C 1
ATOM 2445 O O . THR B 1 35 ? -19.547 25.438 -17.953 1 23.91 35 THR B O 1
ATOM 2448 N N . THR B 1 36 ? -20.703 26.797 -16.719 1 25.16 36 THR B N 1
ATOM 2449 C CA . THR B 1 36 ? -20.656 26.156 -15.406 1 25.16 36 THR B CA 1
ATOM 2450 C C . THR B 1 36 ? -21.531 24.906 -15.375 1 25.16 36 THR B C 1
ATOM 2452 O O . THR B 1 36 ? -22.766 25 -15.367 1 25.16 36 THR B O 1
ATOM 2455 N N . SER B 1 37 ? -21.453 24.047 -16.375 1 26.03 37 SER B N 1
ATOM 2456 C CA . SER B 1 37 ? -22.422 22.953 -16.406 1 26.03 37 SER B CA 1
ATOM 2457 C C . SER B 1 37 ? -22.375 22.125 -15.125 1 26.03 37 SER B C 1
ATOM 2459 O O . SER B 1 37 ? -21.312 21.609 -14.75 1 26.03 37 SER B O 1
ATOM 2461 N N . GLY B 1 38 ? -23.078 22.594 -14.109 1 25.3 38 GLY B N 1
ATOM 2462 C CA . GLY B 1 38 ? -23.297 21.922 -12.836 1 25.3 38 GLY B CA 1
ATOM 2463 C C . GLY B 1 38 ? -23.719 20.469 -12.992 1 25.3 38 GLY B C 1
ATOM 2464 O O . GLY B 1 38 ? -24.812 20.188 -13.484 1 25.3 38 GLY B O 1
ATOM 2465 N N . THR B 1 39 ? -22.875 19.688 -13.664 1 26.22 39 THR B N 1
ATOM 2466 C CA . THR B 1 39 ? -23.25 18.297 -13.906 1 26.22 39 THR B CA 1
ATOM 2467 C C . THR B 1 39 ? -23.625 17.594 -12.594 1 26.22 39 THR B C 1
ATOM 2469 O O . THR B 1 39 ? -22.828 17.547 -11.656 1 26.22 39 THR B O 1
ATOM 2472 N N . VAL B 1 40 ? -24.828 17.844 -12.203 1 29.34 40 VAL B N 1
ATOM 2473 C CA . VAL B 1 40 ? -25.438 17.188 -11.055 1 29.34 40 VAL B CA 1
ATOM 2474 C C . VAL B 1 40 ? -25.219 15.672 -11.164 1 29.34 40 VAL B C 1
ATOM 2476 O O . VAL B 1 40 ? -25.703 15.039 -12.102 1 29.34 40 VAL B O 1
ATOM 2479 N N . PHE B 1 41 ? -23.969 15.242 -10.969 1 26.64 41 PHE B N 1
ATOM 2480 C CA . PHE B 1 41 ? -23.703 13.812 -10.992 1 26.64 41 PHE B CA 1
ATOM 2481 C C . PHE B 1 41 ? -24.625 13.07 -10.031 1 26.64 41 PHE B C 1
ATOM 2483 O O . PHE B 1 41 ? -24.641 13.367 -8.836 1 26.64 41 PHE B O 1
ATOM 2490 N N . VAL B 1 42 ? -25.844 12.938 -10.516 1 27.27 42 VAL B N 1
ATOM 2491 C CA . VAL B 1 42 ? -26.75 12.102 -9.742 1 27.27 42 VAL B CA 1
ATOM 2492 C C . VAL B 1 42 ? -26.062 10.789 -9.375 1 27.27 42 VAL B C 1
ATOM 2494 O O . VAL B 1 42 ? -25.609 10.055 -10.25 1 27.27 42 VAL B O 1
ATOM 2497 N N . HIS B 1 43 ? -25.297 10.844 -8.305 1 26.44 43 HIS B N 1
ATOM 2498 C CA . HIS B 1 43 ? -24.609 9.688 -7.75 1 26.44 43 HIS B CA 1
ATOM 2499 C C . HIS B 1 43 ? -25.562 8.508 -7.582 1 26.44 43 HIS B C 1
ATOM 2501 O O . HIS B 1 43 ? -26.531 8.594 -6.82 1 26.44 43 HIS B O 1
ATOM 2507 N N . ARG B 1 44 ? -26.031 8.031 -8.758 1 27.53 44 ARG B N 1
ATOM 2508 C CA . ARG B 1 44 ? -26.797 6.809 -8.547 1 27.53 44 ARG B CA 1
ATOM 2509 C C . ARG B 1 44 ? -26.094 5.879 -7.559 1 27.53 44 ARG B C 1
ATOM 2511 O O . ARG B 1 44 ? -24.891 5.625 -7.688 1 27.53 44 ARG B O 1
ATOM 2518 N N . ARG B 1 45 ? -26.578 5.855 -6.344 1 29.36 45 ARG B N 1
ATOM 2519 C CA . ARG B 1 45 ? -26.156 4.949 -5.277 1 29.36 45 ARG B CA 1
ATOM 2520 C C . ARG B 1 45 ? -25.938 3.539 -5.816 1 29.36 45 ARG B C 1
ATOM 2522 O O . ARG B 1 45 ? -26.875 2.859 -6.215 1 29.36 45 ARG B O 1
ATOM 2529 N N . ILE B 1 46 ? -24.859 3.379 -6.672 1 27.95 46 ILE B N 1
ATOM 2530 C CA . ILE B 1 46 ? -24.641 2 -7.094 1 27.95 46 ILE B CA 1
ATOM 2531 C C . ILE B 1 46 ? -24.578 1.088 -5.871 1 27.95 46 ILE B C 1
ATOM 2533 O O . ILE B 1 46 ? -23.812 1.347 -4.938 1 27.95 46 ILE B O 1
ATOM 2537 N N . PRO B 1 47 ? -25.594 0.252 -5.609 1 31.2 47 PRO B N 1
ATOM 2538 C CA . PRO B 1 47 ? -25.578 -0.678 -4.477 1 31.2 47 PRO B CA 1
ATOM 2539 C C . PRO B 1 47 ? -24.25 -1.427 -4.352 1 31.2 47 PRO B C 1
ATOM 2541 O O . PRO B 1 47 ? -23.547 -1.61 -5.344 1 31.2 47 PRO B O 1
ATOM 2544 N N . PRO B 1 48 ? -23.656 -1.33 -3.143 1 29.17 48 PRO B N 1
ATOM 2545 C CA . PRO B 1 48 ? -22.344 -1.923 -2.871 1 29.17 48 PRO B CA 1
ATOM 2546 C C . PRO B 1 48 ? -22.172 -3.293 -3.521 1 29.17 48 PRO B C 1
ATOM 2548 O O . PRO B 1 48 ? -23.016 -4.18 -3.338 1 29.17 48 PRO B O 1
ATOM 2551 N N . ARG B 1 49 ? -21.688 -3.275 -4.758 1 28.5 49 ARG B N 1
ATOM 2552 C CA . ARG B 1 49 ? -21.328 -4.539 -5.391 1 28.5 49 ARG B CA 1
ATOM 2553 C C . ARG B 1 49 ? -20.562 -5.438 -4.426 1 28.5 49 ARG B C 1
ATOM 2555 O O . ARG B 1 49 ? -19.75 -4.957 -3.633 1 28.5 49 ARG B O 1
ATOM 2562 N N . ALA B 1 50 ? -21.016 -6.648 -4.246 1 28.45 50 ALA B N 1
ATOM 2563 C CA . ALA B 1 50 ? -20.547 -7.793 -3.465 1 28.45 50 ALA B CA 1
ATOM 2564 C C . ALA B 1 50 ? -19.031 -7.961 -3.578 1 28.45 50 ALA B C 1
ATOM 2566 O O . ALA B 1 50 ? -18.438 -7.598 -4.594 1 28.45 50 ALA B O 1
ATOM 2567 N N . PRO B 1 51 ? -18.25 -7.914 -2.459 1 30.3 51 PRO B N 1
ATOM 2568 C CA . PRO B 1 51 ? -16.812 -8.133 -2.363 1 30.3 51 PRO B CA 1
ATOM 2569 C C . PRO B 1 51 ? -16.281 -9.117 -3.414 1 30.3 51 PRO B C 1
ATOM 2571 O O . PRO B 1 51 ? -17.031 -9.992 -3.867 1 30.3 51 PRO B O 1
ATOM 2574 N N . MET B 1 52 ? -15.422 -8.594 -4.227 1 29.09 52 MET B N 1
ATOM 2575 C CA . MET B 1 52 ? -14.633 -9.344 -5.203 1 29.09 52 MET B CA 1
ATOM 2576 C C . MET B 1 52 ? -14.219 -10.695 -4.641 1 29.09 52 MET B C 1
ATOM 2578 O O . MET B 1 52 ? -13.695 -10.781 -3.529 1 29.09 52 MET B O 1
ATOM 2582 N N . GLY B 1 53 ? -14.797 -11.711 -5.125 1 27.47 53 GLY B N 1
ATOM 2583 C CA . GLY B 1 53 ? -14.75 -13.141 -4.84 1 27.47 53 GLY B CA 1
ATOM 2584 C C . GLY B 1 53 ? -13.344 -13.672 -4.695 1 27.47 53 GLY B C 1
ATOM 2585 O O . GLY B 1 53 ? -12.414 -13.188 -5.348 1 27.47 53 GLY B O 1
ATOM 2586 N N . ASN B 1 54 ? -12.758 -14.016 -3.426 1 30.28 54 ASN B N 1
ATOM 2587 C CA . ASN B 1 54 ? -11.789 -15.07 -3.115 1 30.28 54 ASN B CA 1
ATOM 2588 C C . ASN B 1 54 ? -11.633 -16.047 -4.277 1 30.28 54 ASN B C 1
ATOM 2590 O O . ASN B 1 54 ? -12.523 -16.156 -5.121 1 30.28 54 ASN B O 1
ATOM 2594 N N . GLY B 1 55 ? -10.32 -16.344 -4.672 1 33.19 55 GLY B N 1
ATOM 2595 C CA . GLY B 1 55 ? -10.047 -17.469 -5.562 1 33.19 55 GLY B CA 1
ATOM 2596 C C . GLY B 1 55 ? -11.156 -18.5 -5.566 1 33.19 55 GLY B C 1
ATOM 2597 O O . GLY B 1 55 ? -11.805 -18.734 -4.543 1 33.19 55 GLY B O 1
ATOM 2598 N N . GLY B 1 56 ? -11.883 -18.531 -6.598 1 34.09 56 GLY B N 1
ATOM 2599 C CA . GLY B 1 56 ? -12.938 -19.484 -6.922 1 34.09 56 GLY B CA 1
ATOM 2600 C C . GLY B 1 56 ? -12.602 -20.906 -6.488 1 34.09 56 GLY B C 1
ATOM 2601 O O . GLY B 1 56 ? -11.789 -21.578 -7.125 1 34.09 56 GLY B O 1
ATOM 2602 N N . ARG B 1 57 ? -12.25 -21.141 -5.16 1 35.06 57 ARG B N 1
ATOM 2603 C CA . ARG B 1 57 ? -12.445 -22.562 -4.887 1 35.06 57 ARG B CA 1
ATOM 2604 C C . ARG B 1 57 ? -13.633 -23.109 -5.672 1 35.06 57 ARG B C 1
ATOM 2606 O O . ARG B 1 57 ? -14.734 -22.547 -5.605 1 35.06 57 ARG B O 1
ATOM 2613 N N . TYR B 1 58 ? -13.445 -23.531 -6.844 1 35.31 58 TYR B N 1
ATOM 2614 C CA . TYR B 1 58 ? -14.5 -24.422 -7.324 1 35.31 58 TYR B CA 1
ATOM 2615 C C . TYR B 1 58 ? -15.219 -25.094 -6.16 1 35.31 58 TYR B C 1
ATOM 2617 O O . TYR B 1 58 ? -14.602 -25.797 -5.363 1 35.31 58 TYR B O 1
ATOM 2625 N N . SER B 1 59 ? -15.992 -24.344 -5.355 1 36.5 59 SER B N 1
ATOM 2626 C CA . SER B 1 59 ? -16.969 -25.156 -4.617 1 36.5 59 SER B CA 1
ATOM 2627 C C . SER B 1 59 ? -17.25 -26.469 -5.34 1 36.5 59 SER B C 1
ATOM 2629 O O . SER B 1 59 ? -17.703 -26.469 -6.484 1 36.5 59 SER B O 1
ATOM 2631 N N . LEU B 1 60 ? -16.328 -27.375 -5.277 1 37.78 60 LEU B N 1
ATOM 2632 C CA . LEU B 1 60 ? -16.75 -28.719 -5.637 1 37.78 60 LEU B CA 1
ATOM 2633 C C . LEU B 1 60 ? -18.25 -28.906 -5.41 1 37.78 60 LEU B C 1
ATOM 2635 O O . LEU B 1 60 ? -18.734 -28.75 -4.289 1 37.78 60 LEU B O 1
ATOM 2639 N N . ILE B 1 61 ? -19.062 -28.375 -6.238 1 40.84 61 ILE B N 1
ATOM 2640 C CA . ILE B 1 61 ? -20.469 -28.703 -6.32 1 40.84 61 ILE B CA 1
ATOM 2641 C C . ILE B 1 61 ? -20.719 -30.078 -5.695 1 40.84 61 ILE B C 1
ATOM 2643 O O . ILE B 1 61 ? -20.172 -31.094 -6.156 1 40.84 61 ILE B O 1
ATOM 2647 N N . ASN B 1 62 ? -20.719 -30.141 -4.355 1 41.66 62 ASN B N 1
ATOM 2648 C CA . ASN B 1 62 ? -21.344 -31.281 -3.703 1 41.66 62 ASN B CA 1
ATOM 2649 C C . ASN B 1 62 ? -22.516 -31.812 -4.512 1 41.66 62 ASN B C 1
ATOM 2651 O O . ASN B 1 62 ? -23.594 -31.219 -4.516 1 41.66 62 ASN B O 1
ATOM 2655 N N . SER B 1 63 ? -22.391 -32.125 -5.719 1 45.34 63 SER B N 1
ATOM 2656 C CA . SER B 1 63 ? -23.562 -32.844 -6.203 1 45.34 63 SER B CA 1
ATOM 2657 C C . SER B 1 63 ? -24.094 -33.812 -5.145 1 45.34 63 SER B C 1
ATOM 2659 O O . SER B 1 63 ? -23.312 -34.562 -4.547 1 45.34 63 SER B O 1
ATOM 2661 N N . ARG B 1 64 ? -24.891 -33.438 -4.379 1 46.38 64 ARG B N 1
ATOM 2662 C CA . ARG B 1 64 ? -25.656 -34.344 -3.531 1 46.38 64 ARG B CA 1
ATOM 2663 C C . ARG B 1 64 ? -25.516 -35.781 -4.023 1 46.38 64 ARG B C 1
ATOM 2665 O O . ARG B 1 64 ? -25.656 -36.719 -3.24 1 46.38 64 ARG B O 1
ATOM 2672 N N . PHE B 1 65 ? -25.469 -35.938 -5.379 1 52.84 65 PHE B N 1
ATOM 2673 C CA . PHE B 1 65 ? -25.469 -37.281 -5.961 1 52.84 65 PHE B CA 1
ATOM 2674 C C . PHE B 1 65 ? -24.062 -37.656 -6.41 1 52.84 65 PHE B C 1
ATOM 2676 O O . PHE B 1 65 ? -23.766 -37.625 -7.602 1 52.84 65 PHE B O 1
ATOM 2683 N N . ASN B 1 66 ? -23.094 -37.344 -5.676 1 57.97 66 ASN B N 1
ATOM 2684 C CA . ASN B 1 66 ? -21.719 -37.531 -6.125 1 57.97 66 ASN B CA 1
ATOM 2685 C C . ASN B 1 66 ? -21.359 -39 -6.297 1 57.97 66 ASN B C 1
ATOM 2687 O O . ASN B 1 66 ? -20.953 -39.656 -5.34 1 57.97 66 ASN B O 1
ATOM 2691 N N . ARG B 1 67 ? -21.859 -39.594 -7.387 1 77.88 67 ARG B N 1
ATOM 2692 C CA . ARG B 1 67 ? -21.359 -40.938 -7.758 1 77.88 67 ARG B CA 1
ATOM 2693 C C . ARG B 1 67 ? -19.938 -40.844 -8.32 1 77.88 67 ARG B C 1
ATOM 2695 O O . ARG B 1 67 ? -19.672 -40 -9.195 1 77.88 67 ARG B O 1
ATOM 2702 N N . ARG B 1 68 ? -19.078 -41.594 -7.73 1 84.5 68 ARG B N 1
ATOM 2703 C CA . ARG B 1 68 ? -17.703 -41.688 -8.211 1 84.5 68 ARG B CA 1
ATOM 2704 C C . ARG B 1 68 ? -17.625 -42.438 -9.539 1 84.5 68 ARG B C 1
ATOM 2706 O O . ARG B 1 68 ? -18.375 -43.406 -9.75 1 84.5 68 ARG B O 1
ATOM 2713 N N . PRO B 1 69 ? -16.688 -41.906 -10.312 1 90.19 69 PRO B N 1
ATOM 2714 C CA . PRO B 1 69 ? -16.516 -42.656 -11.562 1 90.19 69 PRO B CA 1
ATOM 2715 C C . PRO B 1 69 ? -16.031 -44.094 -11.328 1 90.19 69 PRO B C 1
ATOM 2717 O O . PRO B 1 69 ? -15.219 -44.344 -10.43 1 90.19 69 PRO B O 1
ATOM 2720 N N . LYS B 1 70 ? -16.578 -44.969 -12.141 1 87.25 70 LYS B N 1
ATOM 2721 C CA . LYS B 1 70 ? -16.188 -46.375 -12.055 1 87.25 70 LYS B CA 1
ATOM 2722 C C . LYS B 1 70 ? -14.906 -46.625 -12.852 1 87.25 70 LYS B C 1
ATOM 2724 O O . LYS B 1 70 ? -14.453 -45.75 -13.602 1 87.25 70 LYS B O 1
ATOM 2729 N N . LYS B 1 71 ? -14.336 -47.812 -12.734 1 88.62 71 LYS B N 1
ATOM 2730 C CA . LYS B 1 71 ? -13.062 -48.188 -13.359 1 88.62 71 LYS B CA 1
ATOM 2731 C C . LYS B 1 71 ? -13.141 -48.031 -14.875 1 88.62 71 LYS B C 1
ATOM 2733 O O . LYS B 1 71 ? -12.18 -47.594 -15.508 1 88.62 71 LYS B O 1
ATOM 2738 N N . LYS B 1 72 ? -14.312 -48.312 -15.445 1 88.19 72 LYS B N 1
ATOM 2739 C CA . LYS B 1 72 ? -14.492 -48.25 -16.891 1 88.19 72 LYS B CA 1
ATOM 2740 C C . LYS B 1 72 ? -14.422 -46.812 -17.375 1 88.19 72 LYS B C 1
ATOM 2742 O O . LYS B 1 72 ? -14.062 -46.562 -18.531 1 88.19 72 LYS B O 1
ATOM 2747 N N . ASN B 1 73 ? -14.703 -45.938 -16.516 1 91.25 73 ASN B N 1
ATOM 2748 C CA . ASN B 1 73 ? -14.727 -44.531 -16.875 1 91.25 73 ASN B CA 1
ATOM 2749 C C . ASN B 1 73 ? -13.398 -43.844 -16.562 1 91.25 73 ASN B C 1
ATOM 2751 O O . ASN B 1 73 ? -13.258 -42.625 -16.734 1 91.25 73 ASN B O 1
ATOM 2755 N N . LEU B 1 74 ? -12.43 -44.688 -16.172 1 92.94 74 LEU B N 1
ATOM 2756 C CA . LEU B 1 74 ? -11.18 -44.094 -15.742 1 92.94 74 LEU B CA 1
ATOM 2757 C C . LEU B 1 74 ? -10.031 -44.5 -16.656 1 92.94 74 LEU B C 1
ATOM 2759 O O . LEU B 1 74 ? -8.867 -44.469 -16.25 1 92.94 74 LEU B O 1
ATOM 2763 N N . ASP B 1 75 ? -10.305 -44.875 -17.812 1 94.38 75 ASP B N 1
ATOM 2764 C CA . ASP B 1 75 ? -9.266 -45.219 -18.781 1 94.38 75 ASP B CA 1
ATOM 2765 C C . ASP B 1 75 ? -8.516 -44 -19.266 1 94.38 75 ASP B C 1
ATOM 2767 O O . ASP B 1 75 ? -9.102 -43.125 -19.922 1 94.38 75 ASP B O 1
ATOM 2771 N N . PRO B 1 76 ? -7.262 -44 -19.047 1 94.25 76 PRO B N 1
ATOM 2772 C CA . PRO B 1 76 ? -6.496 -42.781 -19.406 1 94.25 76 PRO B CA 1
ATOM 2773 C C . PRO B 1 76 ? -6.527 -42.5 -20.891 1 94.25 76 PRO B C 1
ATOM 2775 O O . PRO B 1 76 ? -6.516 -41.312 -21.297 1 94.25 76 PRO B O 1
ATOM 2778 N N . HIS B 1 77 ? -6.465 -43.5 -21.719 1 95.06 77 HIS B N 1
ATOM 2779 C CA . HIS B 1 77 ? -6.465 -43.312 -23.156 1 95.06 77 HIS B CA 1
ATOM 2780 C C . HIS B 1 77 ? -7.762 -42.656 -23.625 1 95.06 77 HIS B C 1
ATOM 2782 O O . HIS B 1 77 ? -7.738 -41.719 -24.438 1 95.06 77 HIS B O 1
ATOM 2788 N N . GLN B 1 78 ? -8.867 -43.125 -23.094 1 96 78 GLN B N 1
ATOM 2789 C CA . GLN B 1 78 ? -10.156 -42.531 -23.438 1 96 78 GLN B CA 1
ATOM 2790 C C . GLN B 1 78 ? -10.273 -41.094 -22.938 1 96 78 GLN B C 1
ATOM 2792 O O . GLN B 1 78 ? -10.789 -40.219 -23.641 1 96 78 GLN B O 1
ATOM 2797 N N . LEU B 1 79 ? -9.844 -40.938 -21.781 1 97.31 79 LEU B N 1
ATOM 2798 C CA . LEU B 1 79 ? -9.938 -39.625 -21.172 1 97.31 79 LEU B CA 1
ATOM 2799 C C . LEU B 1 79 ? -9.039 -38.625 -21.906 1 97.31 79 LEU B C 1
ATOM 2801 O O . LEU B 1 79 ? -9.391 -37.438 -22.047 1 97.31 79 LEU B O 1
ATOM 2805 N N . LEU B 1 80 ? -7.902 -39.062 -22.359 1 96.62 80 LEU B N 1
ATOM 2806 C CA . LEU B 1 80 ? -7.023 -38.219 -23.172 1 96.62 80 LEU B CA 1
ATOM 2807 C C . LEU B 1 80 ? -7.703 -37.812 -24.469 1 96.62 80 LEU B C 1
ATOM 2809 O O . LEU B 1 80 ? -7.512 -36.688 -24.953 1 96.62 80 LEU B O 1
ATOM 2813 N N . GLU B 1 81 ? -8.406 -38.719 -24.969 1 95.88 81 GLU B N 1
ATOM 2814 C CA . GLU B 1 81 ? -9.133 -38.438 -26.188 1 95.88 81 GLU B CA 1
ATOM 2815 C C . GLU B 1 81 ? -10.195 -37.344 -25.953 1 95.88 81 GLU B C 1
ATOM 2817 O O . GLU B 1 81 ? -10.391 -36.469 -26.797 1 95.88 81 GLU B O 1
ATOM 2822 N N . ILE B 1 82 ? -10.805 -37.438 -24.859 1 96.56 82 ILE B N 1
ATOM 2823 C CA . ILE B 1 82 ? -11.836 -36.469 -24.547 1 96.56 82 ILE B CA 1
ATOM 2824 C C . ILE B 1 82 ? -11.188 -35.094 -24.297 1 96.56 82 ILE B C 1
ATOM 2826 O O . ILE B 1 82 ? -11.688 -34.094 -24.766 1 96.56 82 ILE B O 1
ATOM 2830 N N . LEU B 1 83 ? -10.156 -35.062 -23.594 1 96.75 83 LEU B N 1
ATOM 2831 C CA . LEU B 1 83 ? -9.461 -33.812 -23.281 1 96.75 83 LEU B CA 1
ATOM 2832 C C . LEU B 1 83 ? -8.812 -33.219 -24.531 1 96.75 83 LEU B C 1
ATOM 2834 O O . LEU B 1 83 ? -8.734 -32 -24.672 1 96.75 83 LEU B O 1
ATOM 2838 N N . GLY B 1 84 ? -8.344 -34.031 -25.344 1 94.44 84 GLY B N 1
ATOM 2839 C CA . GLY B 1 84 ? -7.809 -33.594 -26.625 1 94.44 84 GLY B CA 1
ATOM 2840 C C . GLY B 1 84 ? -6.512 -32.812 -26.516 1 94.44 84 GLY B C 1
ATOM 2841 O O . GLY B 1 84 ? -5.57 -33.281 -25.844 1 94.44 84 GLY B O 1
ATOM 2842 N N . ASN B 1 85 ? -6.492 -31.672 -27.234 1 94.88 85 ASN B N 1
ATOM 2843 C CA . ASN B 1 85 ? -5.281 -30.859 -27.344 1 94.88 85 ASN B CA 1
ATOM 2844 C C . ASN B 1 85 ? -5.062 -30 -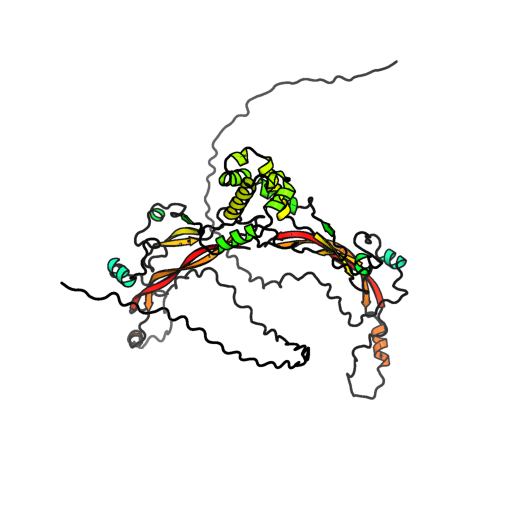26.094 1 94.88 85 ASN B C 1
ATOM 2846 O O . ASN B 1 85 ? -4.082 -29.266 -26.016 1 94.88 85 ASN B O 1
ATOM 2850 N N . TYR B 1 86 ? -5.887 -30.203 -25.109 1 96.88 86 TYR B N 1
ATOM 2851 C CA . TYR B 1 86 ? -5.777 -29.375 -23.906 1 96.88 86 TYR B CA 1
ATOM 2852 C C . TYR B 1 86 ? -4.863 -30.031 -22.891 1 96.88 86 TYR B C 1
ATOM 2854 O O . TYR B 1 86 ? -4.5 -29.406 -21.891 1 96.88 86 TYR B O 1
ATOM 2862 N N . TYR B 1 87 ? -4.477 -31.219 -23.172 1 96.88 87 TYR B N 1
ATOM 2863 C CA . TYR B 1 87 ? -3.562 -31.859 -22.234 1 96.88 87 TYR B CA 1
ATOM 2864 C C . TYR B 1 87 ? -2.164 -31.266 -22.344 1 96.88 87 TYR B C 1
ATOM 2866 O O . TYR B 1 87 ? -1.599 -31.203 -23.438 1 96.88 87 TYR B O 1
ATOM 2874 N N . SER B 1 88 ? -1.683 -30.828 -21.219 1 94.56 88 SER B N 1
ATOM 2875 C CA . SER B 1 88 ? -0.328 -30.297 -21.141 1 94.56 88 SER B CA 1
ATOM 2876 C C . SER B 1 88 ? 0.458 -30.969 -20.016 1 94.56 88 SER B C 1
ATOM 2878 O O . SER B 1 88 ? 0.202 -30.719 -18.844 1 94.56 88 SER B O 1
ATOM 2880 N N . PRO B 1 89 ? 1.477 -31.688 -20.406 1 94.12 89 PRO B N 1
ATOM 2881 C CA . PRO B 1 89 ? 2.234 -32.406 -19.391 1 94.12 89 PRO B CA 1
ATOM 2882 C C . PRO B 1 89 ? 3.021 -31.484 -18.469 1 94.12 89 PRO B C 1
ATOM 2884 O O . PRO B 1 89 ? 3.49 -31.922 -17.406 1 94.12 89 PRO B O 1
ATOM 2887 N N . GLU B 1 90 ? 3.201 -30.266 -18.875 1 92.38 90 GLU B N 1
ATOM 2888 C CA . GLU B 1 90 ? 3.904 -29.312 -18.031 1 92.38 90 GLU B CA 1
ATOM 2889 C C . GLU B 1 90 ? 3.068 -28.922 -16.828 1 92.38 90 GLU B C 1
ATOM 2891 O O . GLU B 1 90 ? 3.613 -28.656 -15.75 1 92.38 90 GLU B O 1
ATOM 2896 N N . TRP B 1 91 ? 1.783 -29 -17.031 1 95.31 91 TRP B N 1
ATOM 2897 C CA . TRP B 1 91 ? 0.913 -28.453 -16 1 95.31 91 TRP B CA 1
ATOM 2898 C C . TRP B 1 91 ? 0.022 -29.531 -15.406 1 95.31 91 TRP B C 1
ATOM 2900 O O . TRP B 1 91 ? -0.614 -29.328 -14.367 1 95.31 91 TRP B O 1
ATOM 2910 N N . MET B 1 92 ? 0.005 -30.609 -16.094 1 96.94 92 MET B N 1
ATOM 2911 C CA . MET B 1 92 ? -0.931 -31.672 -15.711 1 96.94 92 MET B CA 1
ATOM 2912 C C . MET B 1 92 ? -0.221 -33 -15.609 1 96.94 92 MET B C 1
ATOM 2914 O O . MET B 1 92 ? 0.726 -33.281 -16.344 1 96.94 92 MET B O 1
ATOM 2918 N N . SER B 1 93 ? -0.69 -33.781 -14.617 1 96.25 93 SER B N 1
ATOM 2919 C CA . SER B 1 93 ? -0.145 -35.156 -14.484 1 96.25 93 SER B CA 1
ATOM 2920 C C . SER B 1 93 ? -1.238 -36.156 -14.148 1 96.25 93 SER B C 1
ATOM 2922 O O . SER B 1 93 ? -2.09 -35.906 -13.297 1 96.25 93 SER B O 1
ATOM 2924 N N . VAL B 1 94 ? -1.202 -37.219 -14.898 1 94.94 94 VAL B N 1
ATOM 2925 C CA . VAL B 1 94 ? -2.164 -38.281 -14.68 1 94.94 94 VAL B CA 1
ATOM 2926 C C . VAL B 1 94 ? -1.789 -39.062 -13.414 1 94.94 94 VAL B C 1
ATOM 2928 O O . VAL B 1 94 ? -2.646 -39.344 -12.57 1 94.94 94 VAL B O 1
ATOM 2931 N N . ASP B 1 95 ? -0.502 -39.312 -13.352 1 94.38 95 ASP B N 1
ATOM 2932 C CA . ASP B 1 95 ? 0.009 -40.031 -12.188 1 94.38 95 ASP B CA 1
ATOM 2933 C C . ASP B 1 95 ? 0.451 -39.062 -11.102 1 94.38 95 ASP B C 1
ATOM 2935 O O . ASP B 1 95 ? 0.771 -37.906 -11.383 1 94.38 95 ASP B O 1
ATOM 2939 N N . GLU B 1 96 ? 0.444 -39.531 -9.906 1 96 96 GLU B N 1
ATOM 2940 C CA . GLU B 1 96 ? 0.903 -38.719 -8.797 1 96 96 GLU B CA 1
ATOM 2941 C C . GLU B 1 96 ? 2.352 -38.281 -8.992 1 96 96 GLU B C 1
ATOM 2943 O O . GLU B 1 96 ? 3.248 -39.125 -9.102 1 96 96 GLU B O 1
ATOM 2948 N N . PRO B 1 97 ? 2.578 -37 -9.023 1 95.81 97 PRO B N 1
ATOM 2949 C CA . PRO B 1 97 ? 3.955 -36.531 -9.18 1 95.81 97 PRO B CA 1
ATOM 2950 C C . PRO B 1 97 ? 4.852 -36.938 -8.008 1 95.81 97 PRO B C 1
ATOM 2952 O O . PRO B 1 97 ? 4.383 -37.031 -6.871 1 95.81 97 PRO B O 1
ATOM 2955 N N . PRO B 1 98 ? 6.113 -37.188 -8.305 1 94.44 98 PRO B N 1
ATOM 2956 C CA . PRO B 1 98 ? 7.047 -37.594 -7.262 1 94.44 98 PRO B CA 1
ATOM 2957 C C . PRO B 1 98 ? 7.062 -36.656 -6.066 1 94.44 98 PRO B C 1
ATOM 2959 O O . PRO B 1 98 ? 7.203 -37.094 -4.922 1 94.44 98 PRO B O 1
ATOM 2962 N N . ALA B 1 99 ? 6.918 -35.438 -6.312 1 94.44 99 ALA B N 1
ATOM 2963 C CA . ALA B 1 99 ? 6.938 -34.469 -5.223 1 94.44 99 ALA B CA 1
ATOM 2964 C C . ALA B 1 99 ? 5.805 -34.719 -4.234 1 94.44 99 ALA B C 1
ATOM 2966 O O . ALA B 1 99 ? 5.992 -34.594 -3.021 1 94.44 99 ALA B O 1
ATOM 2967 N N . LEU B 1 100 ? 4.723 -35 -4.719 1 94.06 100 LEU B N 1
ATOM 2968 C CA . LEU B 1 100 ? 3.584 -35.312 -3.855 1 94.06 100 LEU B CA 1
ATOM 2969 C C . LEU B 1 100 ? 3.713 -36.688 -3.242 1 94.06 100 LEU B C 1
ATOM 2971 O O . LEU B 1 100 ? 3.412 -36.875 -2.062 1 94.06 100 LEU B O 1
ATOM 2975 N N . ALA B 1 101 ? 4.121 -37.594 -4.066 1 93.94 101 ALA B N 1
ATOM 2976 C CA . ALA B 1 101 ? 4.285 -38.969 -3.611 1 93.94 101 ALA B CA 1
ATOM 2977 C C . ALA B 1 101 ? 5.266 -39.062 -2.443 1 93.94 101 ALA B C 1
ATOM 2979 O O . ALA B 1 101 ? 5.055 -39.812 -1.497 1 93.94 101 ALA B O 1
ATOM 2980 N N . ASN B 1 102 ? 6.301 -38.312 -2.549 1 94.38 102 ASN B N 1
ATOM 2981 C CA . ASN B 1 102 ? 7.336 -38.312 -1.521 1 94.38 102 ASN B CA 1
ATOM 2982 C C . ASN B 1 102 ? 6.992 -37.375 -0.381 1 94.38 102 ASN B C 1
ATOM 2984 O O . ASN B 1 102 ? 7.805 -37.156 0.52 1 94.38 102 ASN B O 1
ATOM 2988 N N . LYS B 1 103 ? 5.875 -36.719 -0.417 1 92.12 103 LYS B N 1
ATOM 2989 C CA . LYS B 1 103 ? 5.406 -35.812 0.604 1 92.12 103 LYS B CA 1
ATOM 2990 C C . LYS B 1 103 ? 6.406 -34.656 0.816 1 92.12 103 LYS B C 1
ATOM 2992 O O . LYS B 1 103 ? 6.738 -34.344 1.955 1 92.12 103 LYS B O 1
ATOM 2997 N N . ASP B 1 104 ? 6.938 -34.281 -0.218 1 91.62 104 ASP B N 1
ATOM 2998 C CA . ASP B 1 104 ? 7.82 -33.125 -0.167 1 91.62 104 ASP B CA 1
ATOM 2999 C C . ASP B 1 104 ? 7.121 -31.922 0.471 1 91.62 104 ASP B C 1
ATOM 3001 O O . ASP B 1 104 ? 6.012 -31.562 0.073 1 91.62 104 ASP B O 1
ATOM 3005 N N . PRO B 1 105 ? 7.742 -31.359 1.45 1 90.5 105 PRO B N 1
ATOM 3006 C CA . PRO B 1 105 ? 7.098 -30.203 2.1 1 90.5 105 PRO B CA 1
ATOM 3007 C C . PRO B 1 105 ? 6.84 -29.047 1.137 1 90.5 105 PRO B C 1
ATOM 3009 O O . PRO B 1 105 ? 5.875 -28.297 1.31 1 90.5 105 PRO B O 1
ATOM 3012 N N . ASP B 1 106 ? 7.609 -28.906 0.124 1 88.88 106 ASP B N 1
ATOM 3013 C CA . ASP B 1 106 ? 7.453 -27.797 -0.814 1 88.88 106 ASP B CA 1
ATOM 3014 C C . ASP B 1 106 ? 6.656 -28.234 -2.043 1 88.88 106 ASP B C 1
ATOM 3016 O O . ASP B 1 106 ? 6.488 -27.453 -2.984 1 88.88 106 ASP B O 1
ATOM 3020 N N . ARG B 1 107 ? 6.238 -29.422 -2.148 1 91.06 107 ARG B N 1
ATOM 3021 C CA . ARG B 1 107 ? 5.387 -29.953 -3.207 1 91.06 107 ARG B CA 1
ATOM 3022 C C . ARG B 1 107 ? 6.012 -29.734 -4.578 1 91.06 107 ARG B C 1
ATOM 3024 O O . ARG B 1 107 ? 5.312 -29.406 -5.539 1 91.06 107 ARG B O 1
ATOM 3031 N N . GLY B 1 108 ? 7.27 -29.734 -4.637 1 89.44 108 GLY B N 1
ATOM 3032 C CA . GLY B 1 108 ? 7.949 -29.562 -5.91 1 89.44 108 GLY B CA 1
ATOM 3033 C C . GLY B 1 108 ? 7.898 -28.125 -6.414 1 89.44 108 GLY B C 1
ATOM 3034 O O . GLY B 1 108 ? 7.859 -27.891 -7.621 1 89.44 108 GLY B O 1
ATOM 3035 N N . ALA B 1 109 ? 8.039 -27.25 -5.531 1 91.19 109 ALA B N 1
ATOM 3036 C CA . ALA B 1 109 ? 7.855 -25.844 -5.836 1 91.19 109 ALA B CA 1
ATOM 3037 C C . ALA B 1 109 ? 8.961 -25.328 -6.758 1 91.19 109 ALA B C 1
ATOM 3039 O O . ALA B 1 109 ? 10.125 -25.703 -6.605 1 91.19 109 ALA B O 1
ATOM 3040 N N . THR B 1 110 ? 8.531 -24.641 -7.824 1 91.38 110 THR B N 1
ATOM 3041 C CA . THR B 1 110 ? 9.414 -23.844 -8.672 1 91.38 110 THR B CA 1
ATOM 3042 C C . THR B 1 110 ? 9.008 -22.375 -8.672 1 91.38 110 THR B C 1
ATOM 3044 O O . THR B 1 110 ? 7.816 -22.062 -8.641 1 91.38 110 THR B O 1
ATOM 3047 N N . TYR B 1 111 ? 10.031 -21.562 -8.617 1 90.12 111 TYR B N 1
ATOM 3048 C CA . TYR B 1 111 ? 9.781 -20.125 -8.641 1 90.12 111 TYR B CA 1
ATOM 3049 C C . TYR B 1 111 ? 10.164 -19.531 -9.984 1 90.12 111 TYR B C 1
ATOM 3051 O O . TYR B 1 111 ? 11.273 -19.75 -10.477 1 90.12 111 TYR B O 1
ATOM 3059 N N . VAL B 1 112 ? 9.195 -18.797 -10.508 1 89.75 112 VAL B N 1
ATOM 3060 C CA . VAL B 1 112 ? 9.445 -18.234 -11.828 1 89.75 112 VAL B CA 1
ATOM 3061 C C . VAL B 1 112 ? 9.164 -16.734 -11.82 1 89.75 112 VAL B C 1
ATOM 3063 O O . VAL B 1 112 ? 8.078 -16.312 -11.43 1 89.75 112 VAL B O 1
ATOM 3066 N N . VAL B 1 113 ? 10.25 -15.992 -12.141 1 86.12 113 VAL B N 1
ATOM 3067 C CA . VAL B 1 113 ? 10.078 -14.562 -12.375 1 86.12 113 VAL B CA 1
ATOM 3068 C C . VAL B 1 113 ? 10 -14.281 -13.875 1 86.12 113 VAL B C 1
ATOM 3070 O O . VAL B 1 113 ? 10.906 -14.641 -14.625 1 86.12 113 VAL B O 1
ATOM 3073 N N . ARG B 1 114 ? 8.875 -13.773 -14.25 1 81.5 114 ARG B N 1
ATOM 3074 C CA . ARG B 1 114 ? 8.727 -13.453 -15.664 1 81.5 114 ARG B CA 1
ATOM 3075 C C . ARG B 1 114 ? 9.258 -12.055 -15.969 1 81.5 114 ARG B C 1
ATOM 3077 O O . ARG B 1 114 ? 8.727 -11.062 -15.477 1 81.5 114 ARG B O 1
ATOM 3084 N N . HIS B 1 115 ? 10.258 -12 -16.781 1 84.06 115 HIS B N 1
ATOM 3085 C CA . HIS B 1 115 ? 10.891 -10.727 -17.125 1 84.06 115 HIS B CA 1
ATOM 3086 C C . HIS B 1 115 ? 10.281 -10.133 -18.391 1 84.06 115 HIS B C 1
ATOM 3088 O O . HIS B 1 115 ? 10.609 -9.008 -18.766 1 84.06 115 HIS B O 1
ATOM 3094 N N . ASP B 1 116 ? 9.422 -10.883 -18.938 1 81.75 116 ASP B N 1
ATOM 3095 C CA . ASP B 1 116 ? 8.836 -10.43 -20.188 1 81.75 116 ASP B CA 1
ATOM 3096 C C . ASP B 1 116 ? 7.414 -9.914 -19.969 1 81.75 116 ASP B C 1
ATOM 3098 O O . ASP B 1 116 ? 6.727 -9.547 -20.938 1 81.75 116 ASP B O 1
ATOM 3102 N N . ASN B 1 117 ? 7.055 -9.789 -18.781 1 84 117 ASN B N 1
ATOM 3103 C CA . ASN B 1 117 ? 5.688 -9.344 -18.547 1 84 117 ASN B CA 1
ATOM 3104 C C . ASN B 1 117 ? 5.605 -7.828 -18.391 1 84 117 ASN B C 1
ATOM 3106 O O . ASN B 1 117 ? 6.637 -7.152 -18.328 1 84 117 ASN B O 1
ATOM 3110 N N . TRP B 1 118 ? 4.418 -7.336 -18.5 1 88.56 118 TRP B N 1
ATOM 3111 C CA . TRP B 1 118 ? 4.203 -5.895 -18.469 1 88.56 118 TRP B CA 1
ATOM 3112 C C . TRP B 1 118 ? 4.613 -5.312 -17.125 1 88.56 118 TRP B C 1
ATOM 3114 O O . TRP B 1 118 ? 5.027 -4.152 -17.047 1 88.56 118 TRP B O 1
ATOM 3124 N N . GLN B 1 119 ? 4.555 -6.039 -16.109 1 87.44 119 GLN B N 1
ATOM 3125 C CA . GLN B 1 119 ? 4.914 -5.559 -14.789 1 87.44 119 GLN B CA 1
ATOM 3126 C C . GLN B 1 119 ? 6.406 -5.242 -14.703 1 87.44 119 GLN B C 1
ATOM 3128 O O . GLN B 1 119 ? 6.793 -4.207 -14.156 1 87.44 119 GLN B O 1
ATOM 3133 N N . HIS B 1 120 ? 7.125 -6.188 -15.266 1 90.56 120 HIS B N 1
ATOM 3134 C CA . HIS B 1 120 ? 8.57 -5.98 -15.281 1 90.56 120 HIS B CA 1
ATOM 3135 C C . HIS B 1 120 ? 8.938 -4.746 -16.094 1 90.56 120 HIS B C 1
ATOM 3137 O O . HIS B 1 120 ? 9.773 -3.943 -15.672 1 90.56 120 HIS B O 1
ATOM 3143 N N . ALA B 1 121 ? 8.281 -4.625 -17.156 1 92.5 121 ALA B N 1
ATOM 3144 C CA . ALA B 1 121 ? 8.523 -3.463 -18.016 1 92.5 121 ALA B CA 1
ATOM 3145 C C . ALA B 1 121 ? 8.148 -2.168 -17.297 1 92.5 121 ALA B C 1
ATOM 3147 O O . ALA B 1 121 ? 8.844 -1.158 -17.422 1 92.5 121 ALA B O 1
ATOM 3148 N N . ASP B 1 122 ? 7.148 -2.203 -16.625 1 93.62 122 ASP B N 1
ATOM 3149 C CA . ASP B 1 122 ? 6.688 -1.032 -15.891 1 93.62 122 ASP B CA 1
ATOM 3150 C C . ASP B 1 122 ? 7.672 -0.667 -14.781 1 93.62 122 ASP B C 1
ATOM 3152 O O . ASP B 1 122 ? 7.93 0.513 -14.531 1 93.62 122 ASP B O 1
ATOM 3156 N N . LEU B 1 123 ? 8.172 -1.627 -14.086 1 93.62 123 LEU B N 1
ATOM 3157 C CA . LEU B 1 123 ? 9.156 -1.384 -13.031 1 93.62 123 LEU B CA 1
ATOM 3158 C C . LEU B 1 123 ? 10.406 -0.718 -13.602 1 93.62 123 LEU B C 1
ATOM 3160 O O . LEU B 1 123 ? 10.938 0.224 -13.008 1 93.62 123 LEU B O 1
ATOM 3164 N N . ILE B 1 124 ? 10.789 -1.189 -14.773 1 93.88 124 ILE B N 1
ATOM 3165 C CA . ILE B 1 124 ? 11.961 -0.626 -15.43 1 93.88 124 ILE B CA 1
ATOM 3166 C C . ILE B 1 124 ? 11.695 0.825 -15.82 1 93.88 124 ILE B C 1
ATOM 3168 O O . ILE B 1 124 ? 12.547 1.696 -15.617 1 93.88 124 ILE B O 1
ATOM 3172 N N . LYS B 1 125 ? 10.516 1.031 -16.328 1 93.94 125 LYS B N 1
ATOM 3173 C CA . LYS B 1 125 ? 10.133 2.389 -16.703 1 93.94 125 LYS B CA 1
ATOM 3174 C C . LYS B 1 125 ? 10.141 3.314 -15.484 1 93.94 125 LYS B C 1
ATOM 3176 O O . LYS B 1 125 ? 10.609 4.453 -15.57 1 93.94 125 LYS B O 1
ATOM 3181 N N . GLN B 1 126 ? 9.656 2.82 -14.398 1 92.19 126 GLN B N 1
ATOM 3182 C CA . GLN B 1 126 ? 9.609 3.611 -13.18 1 92.19 126 GLN B CA 1
ATOM 3183 C C . GLN B 1 126 ? 11.016 3.906 -12.656 1 92.19 126 GLN B C 1
ATOM 3185 O O . GLN B 1 126 ? 11.281 5.004 -12.172 1 92.19 126 GLN B O 1
ATOM 3190 N N . LEU B 1 127 ? 11.898 2.982 -12.742 1 93 127 LEU B N 1
ATOM 3191 C CA . LEU B 1 127 ? 13.273 3.174 -12.305 1 93 127 LEU B CA 1
ATOM 3192 C C . LEU B 1 127 ? 13.992 4.195 -13.18 1 93 127 LEU B C 1
ATOM 3194 O O . LEU B 1 127 ? 14.742 5.031 -12.68 1 93 127 LEU B O 1
ATOM 3198 N N . GLN B 1 128 ? 13.68 4.105 -14.43 1 90.62 128 GLN B N 1
ATOM 3199 C CA . GLN B 1 128 ? 14.297 5.027 -15.375 1 90.62 128 GLN B CA 1
ATOM 3200 C C . GLN B 1 128 ? 13.781 6.449 -15.18 1 90.62 128 GLN B C 1
ATOM 3202 O O . GLN B 1 128 ? 14.5 7.418 -15.422 1 90.62 128 GLN B O 1
ATOM 3207 N N . ALA B 1 129 ? 12.578 6.469 -14.789 1 88.19 129 ALA B N 1
ATOM 3208 C CA . ALA B 1 129 ? 11.961 7.773 -14.578 1 88.19 129 ALA B CA 1
ATOM 3209 C C . ALA B 1 129 ? 12.375 8.367 -13.234 1 88.19 129 ALA B C 1
ATOM 3211 O O . ALA B 1 129 ? 12.203 9.562 -12.992 1 88.19 129 ALA B O 1
ATOM 3212 N N . SER B 1 130 ? 13 7.48 -12.555 1 85.25 130 SER B N 1
ATOM 3213 C CA . SER B 1 130 ? 13.391 7.949 -11.227 1 85.25 130 SER B CA 1
ATOM 3214 C C . SER B 1 130 ? 14.734 8.672 -11.273 1 85.25 130 SER B C 1
ATOM 3216 O O . SER B 1 130 ? 15.523 8.469 -12.195 1 85.25 130 SER B O 1
ATOM 3218 N N . ASN B 1 131 ? 15 9.742 -10.656 1 87.38 131 ASN B N 1
ATOM 3219 C CA . ASN B 1 131 ? 16.281 10.438 -10.508 1 87.38 131 ASN B CA 1
ATOM 3220 C C . ASN B 1 131 ? 17.156 9.766 -9.453 1 87.38 131 ASN B C 1
ATOM 3222 O O . ASN B 1 131 ? 17.719 10.438 -8.586 1 87.38 131 ASN B O 1
ATOM 3226 N N . LEU B 1 132 ? 17.328 8.367 -9.695 1 92.5 132 LEU B N 1
ATOM 3227 C CA . LEU B 1 132 ? 18 7.578 -8.672 1 92.5 132 LEU B CA 1
ATOM 3228 C C . LEU B 1 132 ? 19.453 8.031 -8.508 1 92.5 132 LEU B C 1
ATOM 3230 O O . LEU B 1 132 ? 19.938 8.188 -7.387 1 92.5 132 LEU B O 1
ATOM 3234 N N . SER B 1 133 ? 20.141 8.258 -9.656 1 91.75 133 SER B N 1
ATOM 3235 C CA . SER B 1 133 ? 21.547 8.664 -9.617 1 91.75 133 SER B CA 1
ATOM 3236 C C . SER B 1 133 ? 21.719 9.977 -8.859 1 91.75 133 SER B C 1
ATOM 3238 O O . SER B 1 133 ? 22.609 10.094 -8.008 1 91.75 133 SER B O 1
ATOM 3240 N N . VAL B 1 134 ? 20.859 10.875 -9.133 1 92.5 134 VAL B N 1
ATOM 3241 C CA . VAL B 1 134 ? 20.922 12.188 -8.492 1 92.5 134 VAL B CA 1
ATOM 3242 C C . VAL B 1 134 ? 20.562 12.055 -7.012 1 92.5 134 VAL B C 1
ATOM 3244 O O . VAL B 1 134 ? 21.234 12.656 -6.16 1 92.5 134 VAL B O 1
ATOM 3247 N N . GLU B 1 135 ? 19.609 11.266 -6.703 1 92.12 135 GLU B N 1
ATOM 3248 C CA . GLU B 1 135 ? 19.172 11.094 -5.32 1 92.12 135 GLU B CA 1
ATOM 3249 C C . GLU B 1 135 ? 20.25 10.414 -4.484 1 92.12 135 GLU B C 1
ATOM 3251 O O . GLU B 1 135 ? 20.5 10.805 -3.344 1 92.12 135 GLU B O 1
ATOM 3256 N N . LEU B 1 136 ? 20.859 9.445 -5.055 1 93.69 136 LEU B N 1
ATOM 3257 C CA . LEU B 1 136 ? 21.938 8.742 -4.344 1 93.69 136 LEU B CA 1
ATOM 3258 C C . LEU B 1 136 ? 23.141 9.656 -4.133 1 93.69 136 LEU B C 1
ATOM 3260 O O . LEU B 1 136 ? 23.781 9.609 -3.082 1 93.69 136 LEU B O 1
ATOM 3264 N N . ALA B 1 137 ? 23.391 10.484 -5.121 1 93.56 137 ALA B N 1
ATOM 3265 C CA . ALA B 1 137 ? 24.516 11.414 -5.023 1 93.56 137 ALA B CA 1
ATOM 3266 C C . ALA B 1 137 ? 24.297 12.43 -3.914 1 93.56 137 ALA B C 1
ATOM 3268 O O . ALA B 1 137 ? 25.25 12.898 -3.289 1 93.56 137 ALA B O 1
ATOM 3269 N N . GLN B 1 138 ? 23.047 12.758 -3.691 1 92.88 138 GLN B N 1
ATOM 3270 C CA . GLN B 1 138 ? 22.719 13.68 -2.615 1 92.88 138 GLN B CA 1
ATOM 3271 C C . GLN B 1 138 ? 23.078 13.094 -1.253 1 92.88 138 GLN B C 1
ATOM 3273 O O . GLN B 1 138 ? 23.422 13.828 -0.323 1 92.88 138 GLN B O 1
ATOM 3278 N N . MET B 1 139 ? 23.016 11.812 -1.172 1 91.25 139 MET B N 1
ATOM 3279 C CA . MET B 1 139 ? 23.297 11.148 0.098 1 91.25 139 MET B CA 1
ATOM 3280 C C . MET B 1 139 ? 24.781 10.789 0.204 1 91.25 139 MET B C 1
ATOM 3282 O O . MET B 1 139 ? 25.375 10.906 1.275 1 91.25 139 MET B O 1
ATOM 3286 N N . GLY B 1 140 ? 25.328 10.281 -0.857 1 88.56 140 GLY B N 1
ATOM 3287 C CA . GLY B 1 140 ? 26.672 9.711 -0.811 1 88.56 140 GLY B CA 1
ATOM 3288 C C . GLY B 1 140 ? 27.734 10.625 -1.397 1 88.56 140 GLY B C 1
ATOM 3289 O O . GLY B 1 140 ? 28.922 10.305 -1.367 1 88.56 140 GLY B O 1
ATOM 3290 N N . GLY B 1 141 ? 27.297 11.711 -1.971 1 88.81 141 GLY B N 1
ATOM 3291 C CA . GLY B 1 141 ? 28.281 12.617 -2.555 1 88.81 141 GLY B CA 1
ATOM 3292 C C . GLY B 1 141 ? 28.453 12.43 -4.051 1 88.81 141 GLY B C 1
ATOM 3293 O O . GLY B 1 141 ? 27.875 11.516 -4.637 1 88.81 141 GLY B O 1
ATOM 3294 N N . SER B 1 142 ? 29.266 13.234 -4.68 1 88.25 142 SER B N 1
ATOM 3295 C CA . SER B 1 142 ? 29.469 13.281 -6.125 1 88.25 142 SER B CA 1
ATOM 3296 C C . SER B 1 142 ? 30.156 12.008 -6.629 1 88.25 142 SER B C 1
ATOM 3298 O O . SER B 1 142 ? 30.078 11.68 -7.812 1 88.25 142 SER B O 1
ATOM 3300 N N . LYS B 1 143 ? 30.781 11.297 -5.75 1 85.94 143 LYS B N 1
ATOM 3301 C CA . LYS B 1 143 ? 31.469 10.062 -6.125 1 85.94 143 LYS B CA 1
ATOM 3302 C C . LYS B 1 143 ? 30.5 9.039 -6.707 1 85.94 143 LYS B C 1
ATOM 3304 O O . LYS B 1 143 ? 30.859 8.242 -7.57 1 85.94 143 LYS B O 1
ATOM 3309 N N . VAL B 1 144 ? 29.297 9.109 -6.273 1 86.94 144 VAL B N 1
ATOM 3310 C CA . VAL B 1 144 ? 28.266 8.188 -6.746 1 86.94 144 VAL B CA 1
ATOM 3311 C C . VAL B 1 144 ? 28.047 8.391 -8.242 1 86.94 144 VAL B C 1
ATOM 3313 O O . VAL B 1 144 ? 27.844 7.422 -8.984 1 86.94 144 VAL B O 1
ATOM 3316 N N . LEU B 1 145 ? 28.156 9.641 -8.633 1 88.06 145 LEU B N 1
ATOM 3317 C CA . LEU B 1 145 ? 27.906 9.961 -10.039 1 88.06 145 LEU B CA 1
ATOM 3318 C C . LEU B 1 145 ? 29.078 9.508 -10.906 1 88.06 145 LEU B C 1
ATOM 3320 O O . LEU B 1 145 ? 28.922 9.273 -12.102 1 88.06 145 LEU B O 1
ATOM 3324 N N . GLU B 1 146 ? 30.203 9.336 -10.273 1 88.44 146 GLU B N 1
ATOM 3325 C CA . GLU B 1 146 ? 31.406 8.945 -10.992 1 88.44 146 GLU B CA 1
ATOM 3326 C C . GLU B 1 146 ? 31.484 7.426 -11.148 1 88.44 146 GLU B C 1
ATOM 3328 O O . GLU B 1 146 ? 32.25 6.922 -11.969 1 88.44 146 GLU B O 1
ATOM 3333 N N . GLU B 1 147 ? 30.656 6.703 -10.398 1 85.12 147 GLU B N 1
ATOM 3334 C CA . GLU B 1 147 ? 30.656 5.246 -10.43 1 85.12 147 GLU B CA 1
ATOM 3335 C C . GLU B 1 147 ? 29.328 4.703 -10.93 1 85.12 147 GLU B C 1
ATOM 3337 O O . GLU B 1 147 ? 28.469 4.305 -10.125 1 85.12 147 GLU B O 1
ATOM 3342 N N . PRO B 1 148 ? 29.188 4.594 -12.172 1 86.25 148 PRO B N 1
ATOM 3343 C CA . PRO B 1 148 ? 27.906 4.152 -12.742 1 86.25 148 PRO B CA 1
ATOM 3344 C C . PRO B 1 148 ? 27.531 2.738 -12.312 1 86.25 148 PRO B C 1
ATOM 3346 O O . PRO B 1 148 ? 26.344 2.396 -12.266 1 86.25 148 PRO B O 1
ATOM 3349 N N . LEU B 1 149 ? 28.531 1.914 -11.914 1 88.81 149 LEU B N 1
ATOM 3350 C CA . LEU B 1 149 ? 28.25 0.545 -11.492 1 88.81 149 LEU B CA 1
ATOM 3351 C C . LEU B 1 149 ? 27.469 0.524 -10.188 1 88.81 149 LEU B C 1
ATOM 3353 O O . LEU B 1 149 ? 26.656 -0.377 -9.953 1 88.81 149 LEU B O 1
ATOM 3357 N N . PHE B 1 150 ? 27.797 1.563 -9.484 1 89.56 150 PHE B N 1
ATOM 3358 C CA . PHE B 1 150 ? 27.109 1.675 -8.211 1 89.56 150 PHE B CA 1
ATOM 3359 C C . PHE B 1 150 ? 25.609 1.859 -8.422 1 89.56 150 PHE B C 1
ATOM 3361 O O . PHE B 1 150 ? 24.797 1.127 -7.855 1 89.56 150 PHE B O 1
ATOM 3368 N N . VAL B 1 151 ? 25.234 2.721 -9.273 1 92.06 151 VAL B N 1
ATOM 3369 C CA . VAL B 1 151 ? 23.844 3.041 -9.547 1 92.06 151 VAL B CA 1
ATOM 3370 C C . VAL B 1 151 ? 23.156 1.845 -10.203 1 92.06 151 VAL B C 1
ATOM 3372 O O . VAL B 1 151 ? 22.016 1.509 -9.859 1 92.06 151 VAL B O 1
ATOM 3375 N N . LYS B 1 152 ? 23.875 1.239 -11.047 1 92.94 152 LYS B N 1
ATOM 3376 C CA . LYS B 1 152 ? 23.312 0.081 -11.742 1 92.94 152 LYS B CA 1
ATOM 3377 C C . LYS B 1 152 ? 23.047 -1.062 -10.766 1 92.94 152 LYS B C 1
ATOM 3379 O O . LYS B 1 152 ? 22.062 -1.798 -10.922 1 92.94 152 LYS B O 1
ATOM 3384 N N . THR B 1 153 ? 23.906 -1.2 -9.812 1 94.56 153 THR B N 1
ATOM 3385 C CA . THR B 1 153 ? 23.734 -2.232 -8.797 1 94.56 153 THR B CA 1
ATOM 3386 C C . THR B 1 153 ? 22.469 -1.968 -7.977 1 94.56 153 THR B C 1
ATOM 3388 O O . THR B 1 153 ? 21.703 -2.887 -7.707 1 94.56 153 THR B O 1
ATOM 3391 N N . VAL B 1 154 ? 22.312 -0.737 -7.629 1 95.44 154 VAL B N 1
ATOM 3392 C CA . VAL B 1 154 ? 21.156 -0.384 -6.824 1 95.44 154 VAL B CA 1
ATOM 3393 C C . VAL B 1 154 ? 19.875 -0.573 -7.645 1 95.44 154 VAL B C 1
ATOM 3395 O O . VAL B 1 154 ? 18.875 -1.067 -7.133 1 95.44 154 VAL B O 1
ATOM 3398 N N . GLU B 1 155 ? 19.922 -0.225 -8.914 1 94.56 155 GLU B N 1
ATOM 3399 C CA . GLU B 1 155 ? 18.781 -0.418 -9.797 1 94.56 155 GLU B CA 1
ATOM 3400 C C . GLU B 1 155 ? 18.406 -1.895 -9.906 1 94.56 155 GLU B C 1
ATOM 3402 O O . GLU B 1 155 ? 17.234 -2.248 -9.852 1 94.56 155 GLU B O 1
ATOM 3407 N N . ALA B 1 156 ? 19.391 -2.648 -10.07 1 93.94 156 ALA B N 1
ATOM 3408 C CA . ALA B 1 156 ? 19.172 -4.086 -10.18 1 93.94 156 ALA B CA 1
ATOM 3409 C C . ALA B 1 156 ? 18.562 -4.645 -8.891 1 93.94 156 ALA B C 1
ATOM 3411 O O . ALA B 1 156 ? 17.688 -5.516 -8.938 1 93.94 156 ALA B O 1
ATOM 3412 N N . TRP B 1 157 ? 19.094 -4.188 -7.812 1 95.44 157 TRP B N 1
ATOM 3413 C CA . TRP B 1 157 ? 18.562 -4.625 -6.523 1 95.44 157 TRP B CA 1
ATOM 3414 C C . TRP B 1 157 ? 17.109 -4.207 -6.359 1 95.44 157 TRP B C 1
ATOM 3416 O O . TRP B 1 157 ? 16.281 -5 -5.898 1 95.44 157 TRP B O 1
ATOM 3426 N N . LEU B 1 158 ? 16.797 -2.963 -6.719 1 95.38 158 LEU B N 1
ATOM 3427 C CA . LEU B 1 158 ? 15.43 -2.467 -6.629 1 95.38 158 LEU B CA 1
ATOM 3428 C C . LEU B 1 158 ? 14.492 -3.287 -7.512 1 95.38 158 LEU B C 1
ATOM 3430 O O . LEU B 1 158 ? 13.375 -3.607 -7.105 1 95.38 158 LEU B O 1
ATOM 3434 N N . LEU B 1 159 ? 14.961 -3.604 -8.688 1 93.81 159 LEU B N 1
ATOM 3435 C CA . LEU B 1 159 ? 14.164 -4.406 -9.609 1 93.81 159 LEU B CA 1
ATOM 3436 C C . LEU B 1 159 ? 13.898 -5.793 -9.031 1 93.81 159 LEU B C 1
ATOM 3438 O O . LEU B 1 159 ? 12.773 -6.289 -9.07 1 93.81 159 LEU B O 1
ATOM 3442 N N . LYS B 1 160 ? 14.859 -6.402 -8.484 1 91.75 160 LYS B N 1
ATOM 3443 C CA . LYS B 1 160 ? 14.727 -7.73 -7.898 1 91.75 160 LYS B CA 1
ATOM 3444 C C . LYS B 1 160 ? 13.773 -7.703 -6.699 1 91.75 160 LYS B C 1
ATOM 3446 O O . LYS B 1 160 ? 12.93 -8.586 -6.555 1 91.75 160 LYS B O 1
ATOM 3451 N N . ARG B 1 161 ? 13.945 -6.691 -5.898 1 91 161 ARG B N 1
ATOM 3452 C CA . ARG B 1 161 ? 13.141 -6.59 -4.688 1 91 161 ARG B CA 1
ATOM 3453 C C . ARG B 1 161 ? 11.656 -6.422 -5.027 1 91 161 ARG B C 1
ATOM 3455 O O . ARG B 1 161 ? 10.789 -6.922 -4.309 1 91 161 ARG B O 1
ATOM 3462 N N . ALA B 1 162 ? 11.375 -5.711 -6.09 1 93.06 162 ALA B N 1
ATOM 3463 C CA . ALA B 1 162 ? 9.992 -5.406 -6.457 1 93.06 162 ALA B CA 1
ATOM 3464 C C . ALA B 1 162 ? 9.391 -6.523 -7.309 1 93.06 162 ALA B C 1
ATOM 3466 O O . ALA B 1 162 ? 8.203 -6.488 -7.645 1 93.06 162 ALA B O 1
ATOM 3467 N N . SER B 1 163 ? 10.164 -7.492 -7.652 1 91.31 163 SER B N 1
ATOM 3468 C CA . SER B 1 163 ? 9.672 -8.586 -8.484 1 91.31 163 SER B CA 1
ATOM 3469 C C . SER B 1 163 ? 8.938 -9.625 -7.656 1 91.31 163 SER B C 1
ATOM 3471 O O . SER B 1 163 ? 9.336 -9.93 -6.531 1 91.31 163 SER B O 1
ATOM 3473 N N . CYS B 1 164 ? 7.895 -10.078 -8.234 1 91.88 164 CYS B N 1
ATOM 3474 C CA . CYS B 1 164 ? 7.082 -11.086 -7.57 1 91.88 164 CYS B CA 1
ATOM 3475 C C . CYS B 1 164 ? 7.09 -12.391 -8.352 1 91.88 164 CYS B C 1
ATOM 3477 O O . CYS B 1 164 ? 6.352 -12.539 -9.328 1 91.88 164 CYS B O 1
ATOM 3479 N N . PRO B 1 165 ? 7.797 -13.297 -7.863 1 91.25 165 PRO B N 1
ATOM 3480 C CA . PRO B 1 165 ? 7.824 -14.586 -8.555 1 91.25 165 PRO B CA 1
ATOM 3481 C C . PRO B 1 165 ? 6.559 -15.406 -8.336 1 91.25 165 PRO B C 1
ATOM 3483 O O . PRO B 1 165 ? 5.941 -15.32 -7.27 1 91.25 165 PRO B O 1
ATOM 3486 N N . VAL B 1 166 ? 6.277 -16.203 -9.312 1 92.69 166 VAL B N 1
ATOM 3487 C CA . VAL B 1 166 ? 5.172 -17.156 -9.188 1 92.69 166 VAL B CA 1
ATOM 3488 C C . VAL B 1 166 ? 5.703 -18.5 -8.695 1 92.69 166 VAL B C 1
ATOM 3490 O O . VAL B 1 166 ? 6.637 -19.047 -9.281 1 92.69 166 VAL B O 1
ATOM 3493 N N . ARG B 1 167 ? 5.137 -18.906 -7.605 1 92.12 167 ARG B N 1
ATOM 3494 C CA . ARG B 1 167 ? 5.457 -20.234 -7.066 1 92.12 167 ARG B CA 1
ATOM 3495 C C . ARG B 1 167 ? 4.516 -21.297 -7.629 1 92.12 167 ARG B C 1
ATOM 3497 O O . ARG B 1 167 ? 3.314 -21.281 -7.348 1 92.12 167 ARG B O 1
ATOM 3504 N N . TYR B 1 168 ? 5.148 -22.188 -8.383 1 93.5 168 TYR B N 1
ATOM 3505 C CA . TYR B 1 168 ? 4.348 -23.266 -8.953 1 93.5 168 TYR B CA 1
ATOM 3506 C C . TYR B 1 168 ? 4.48 -24.547 -8.117 1 93.5 168 TYR B C 1
ATOM 3508 O O . TYR B 1 168 ? 5.59 -24.984 -7.82 1 93.5 168 TYR B O 1
ATOM 3516 N N . VAL B 1 169 ? 3.299 -25.094 -7.758 1 94.25 169 VAL B N 1
ATOM 3517 C CA . VAL B 1 169 ? 3.289 -26.297 -6.93 1 94.25 169 VAL B CA 1
ATOM 3518 C C . VAL B 1 169 ? 2.25 -27.281 -7.461 1 94.25 169 VAL B C 1
ATOM 3520 O O . VAL B 1 169 ? 1.245 -26.875 -8.047 1 94.25 169 VAL B O 1
ATOM 3523 N N . TRP B 1 170 ? 2.627 -28.562 -7.254 1 95.75 170 TRP B N 1
ATOM 3524 C CA . TRP B 1 170 ? 1.672 -29.594 -7.645 1 95.75 170 TRP B CA 1
ATOM 3525 C C . TRP B 1 170 ? 0.545 -29.703 -6.621 1 95.75 170 TRP B C 1
ATOM 3527 O O . TRP B 1 170 ? 0.785 -29.641 -5.414 1 95.75 170 TRP B O 1
ATOM 3537 N N . GLU B 1 171 ? -0.645 -29.875 -7.09 1 94.94 171 GLU B N 1
ATOM 3538 C CA . GLU B 1 171 ? -1.82 -30 -6.234 1 94.94 171 GLU B CA 1
ATOM 3539 C C . GLU B 1 171 ? -2.73 -31.125 -6.723 1 94.94 171 GLU B C 1
ATOM 3541 O O . GLU B 1 171 ? -2.883 -31.328 -7.93 1 94.94 171 GLU B O 1
ATOM 3546 N N . ASP B 1 172 ? -3.246 -31.844 -5.758 1 95.69 172 ASP B N 1
ATOM 3547 C CA . ASP B 1 172 ? -4.273 -32.844 -6.039 1 95.69 172 ASP B CA 1
ATOM 3548 C C . ASP B 1 172 ? -5.664 -32.219 -6.047 1 95.69 172 ASP B C 1
ATOM 3550 O O . ASP B 1 172 ? -6.184 -31.828 -5 1 95.69 172 ASP B O 1
ATOM 3554 N N . ILE B 1 173 ? -6.285 -32.219 -7.18 1 95.44 173 ILE B N 1
ATOM 3555 C CA . ILE B 1 173 ? -7.559 -31.5 -7.258 1 95.44 173 ILE B CA 1
ATOM 3556 C C . ILE B 1 173 ? -8.711 -32.5 -7.051 1 95.44 173 ILE B C 1
ATOM 3558 O O . ILE B 1 173 ? -9.883 -32.125 -7.109 1 95.44 173 ILE B O 1
ATOM 3562 N N . GLY B 1 174 ? -8.43 -33.719 -6.816 1 93.19 174 GLY B N 1
ATOM 3563 C CA . GLY B 1 174 ? -9.445 -34.688 -6.414 1 93.19 174 GLY B CA 1
ATOM 3564 C C . GLY B 1 174 ? -9.766 -35.688 -7.496 1 93.19 174 GLY B C 1
ATOM 3565 O O . GLY B 1 174 ? -9.406 -35.531 -8.656 1 93.19 174 GLY B O 1
ATOM 3566 N N . ASN B 1 175 ? -10.586 -36.719 -7.137 1 91.62 175 ASN B N 1
ATOM 3567 C CA . ASN B 1 175 ? -10.883 -37.844 -7.996 1 91.62 175 ASN B CA 1
ATOM 3568 C C . ASN B 1 175 ? -12.023 -37.531 -8.961 1 91.62 175 ASN B C 1
ATOM 3570 O O . ASN B 1 175 ? -12.273 -38.312 -9.898 1 91.62 175 ASN B O 1
ATOM 3574 N N . LEU B 1 176 ? -12.664 -36.469 -8.758 1 93.69 176 LEU B N 1
ATOM 3575 C CA . LEU B 1 176 ? -13.758 -36.094 -9.648 1 93.69 176 LEU B CA 1
ATOM 3576 C C . LEU B 1 176 ? -13.242 -35.312 -10.844 1 93.69 176 LEU B C 1
ATOM 3578 O O . LEU B 1 176 ? -14.016 -34.938 -11.727 1 93.69 176 LEU B O 1
ATOM 3582 N N . PHE B 1 177 ? -11.969 -35.156 -10.836 1 96.31 177 PHE B N 1
ATOM 3583 C CA . PHE B 1 177 ? -11.32 -34.406 -11.914 1 96.31 177 PHE B CA 1
ATOM 3584 C C . PHE B 1 177 ? -10.258 -35.25 -12.594 1 96.31 177 PHE B C 1
ATOM 3586 O O . PHE B 1 177 ? -9.719 -36.188 -11.992 1 96.31 177 PHE B O 1
ATOM 3593 N N . TRP B 1 178 ? -10.016 -34.906 -13.891 1 96.5 178 TRP B N 1
ATOM 3594 C CA . TRP B 1 178 ? -8.961 -35.594 -14.641 1 96.5 178 TRP B CA 1
ATOM 3595 C C . TRP B 1 178 ? -8.32 -34.625 -15.641 1 96.5 178 TRP B C 1
ATOM 3597 O O . TRP B 1 178 ? -9.016 -33.938 -16.406 1 96.5 178 TRP B O 1
ATOM 3607 N N . PRO B 1 179 ? -6.949 -34.531 -15.797 1 96.81 179 PRO B N 1
ATOM 3608 C CA . PRO B 1 179 ? -6.074 -35.281 -14.875 1 96.81 179 PRO B CA 1
ATOM 3609 C C . PRO B 1 179 ? -6.164 -34.75 -13.438 1 96.81 179 PRO B C 1
ATOM 3611 O O . PRO B 1 179 ? -6.562 -33.594 -13.219 1 96.81 179 PRO B O 1
ATOM 3614 N N . ARG B 1 180 ? -5.777 -35.562 -12.477 1 95.31 180 ARG B N 1
ATOM 3615 C CA . ARG B 1 180 ? -6.008 -35.312 -11.055 1 95.31 180 ARG B CA 1
ATOM 3616 C C . ARG B 1 180 ? -4.996 -34.312 -10.492 1 95.31 180 ARG B C 1
ATOM 3618 O O . ARG B 1 180 ? -5.285 -33.594 -9.539 1 95.31 180 ARG B O 1
ATOM 3625 N N . TYR B 1 181 ? -3.824 -34.344 -11.039 1 97 181 TYR B N 1
ATOM 3626 C CA . TYR B 1 181 ? -2.762 -33.531 -10.477 1 97 181 TYR B CA 1
ATOM 3627 C C . TYR B 1 181 ? -2.439 -32.344 -11.391 1 97 181 TYR B C 1
ATOM 3629 O O . TYR B 1 181 ? -2.125 -32.531 -12.57 1 97 181 TYR B O 1
ATOM 3637 N N . ILE B 1 182 ? -2.553 -31.188 -10.812 1 97 182 ILE B N 1
ATOM 3638 C CA . ILE B 1 182 ? -2.336 -29.953 -11.562 1 97 182 ILE B CA 1
ATOM 3639 C C . ILE B 1 182 ? -1.255 -29.109 -10.883 1 97 182 ILE B C 1
ATOM 3641 O O . ILE B 1 182 ? -1.177 -29.078 -9.648 1 97 182 ILE B O 1
ATOM 3645 N N . ARG B 1 183 ? -0.47 -28.516 -11.711 1 95.5 183 ARG B N 1
ATOM 3646 C CA . ARG B 1 183 ? 0.524 -27.578 -11.211 1 95.5 183 ARG B CA 1
ATOM 3647 C C . ARG B 1 183 ? -0.056 -26.172 -11.117 1 95.5 183 ARG B C 1
ATOM 3649 O O . ARG B 1 183 ? -0.245 -25.5 -12.141 1 95.5 183 ARG B O 1
ATOM 3656 N N . ARG B 1 184 ? -0.292 -25.688 -9.938 1 93.62 184 ARG B N 1
ATOM 3657 C CA . ARG B 1 184 ? -0.943 -24.391 -9.75 1 93.62 184 ARG B CA 1
ATOM 3658 C C . ARG B 1 184 ? 0.068 -23.328 -9.352 1 93.62 184 ARG B C 1
ATOM 3660 O O . ARG B 1 184 ? 1.068 -23.625 -8.695 1 93.62 184 ARG B O 1
ATOM 3667 N N . GLY B 1 185 ? -0.308 -22.125 -9.758 1 93.19 185 GLY B N 1
ATOM 3668 C CA . GLY B 1 185 ? 0.512 -20.984 -9.383 1 93.19 185 GLY B CA 1
ATOM 3669 C C . GLY B 1 185 ? 0.011 -20.281 -8.141 1 93.19 185 GLY B C 1
ATOM 3670 O O . GLY B 1 185 ? -1.197 -20.141 -7.941 1 93.19 185 GLY B O 1
ATOM 3671 N N . GLU B 1 186 ? 0.924 -19.891 -7.309 1 91.5 186 GLU B N 1
ATOM 3672 C CA . GLU B 1 186 ? 0.626 -19.125 -6.102 1 91.5 186 GLU B CA 1
ATOM 3673 C C . GLU B 1 186 ? 1.573 -17.938 -5.949 1 91.5 186 GLU B C 1
ATOM 3675 O O . GLU B 1 186 ? 2.711 -17.984 -6.418 1 91.5 186 GLU B O 1
ATOM 3680 N N . CYS B 1 187 ? 0.782 -16.875 -5.473 1 91.25 187 CYS B N 1
ATOM 3681 C CA . CYS B 1 187 ? 1.606 -15.711 -5.191 1 91.25 187 CYS B CA 1
ATOM 3682 C C . CYS B 1 187 ? 1.88 -15.586 -3.695 1 91.25 187 CYS B C 1
ATOM 3684 O O . CYS B 1 187 ? 0.989 -15.812 -2.877 1 91.25 187 CYS B O 1
ATOM 3686 N N . ALA B 1 188 ? 2.814 -15.969 -3.223 1 72.06 188 ALA B N 1
ATOM 3687 C CA . ALA B 1 188 ? 3.111 -15.758 -1.81 1 72.06 188 ALA B CA 1
ATOM 3688 C C . ALA B 1 188 ? 4.285 -14.789 -1.637 1 72.06 188 ALA B C 1
ATOM 3690 O O . ALA B 1 188 ? 5.16 -14.711 -2.5 1 72.06 188 ALA B O 1
ATOM 3691 N N . SER B 1 189 ? 3.918 -13.719 -1.083 1 57.88 189 SER B N 1
ATOM 3692 C CA . SER B 1 189 ? 5.051 -12.852 -0.778 1 57.88 189 SER B CA 1
ATOM 3693 C C . SER B 1 189 ? 6.262 -13.664 -0.325 1 57.88 189 SER B C 1
ATOM 3695 O O . SER B 1 189 ? 6.121 -14.609 0.447 1 57.88 189 SER B O 1
ATOM 3697 N N . VAL B 1 190 ? 6.984 -14.422 -1.412 1 53.78 190 VAL B N 1
ATOM 3698 C CA . VAL B 1 190 ? 8.219 -14.906 -0.806 1 53.78 190 VAL B CA 1
ATOM 3699 C C . VAL B 1 190 ? 8.43 -14.219 0.544 1 53.78 190 VAL B C 1
ATOM 3701 O O . VAL B 1 190 ? 7.93 -13.117 0.775 1 53.78 190 VAL B O 1
ATOM 3704 N N . PRO B 1 191 ? 9.219 -14.773 1.384 1 57.09 191 PRO B N 1
ATOM 3705 C CA . PRO B 1 191 ? 9.398 -14.234 2.734 1 57.09 191 PRO B CA 1
ATOM 3706 C C . PRO B 1 191 ? 9.359 -12.711 2.773 1 57.09 191 PRO B C 1
ATOM 3708 O O . PRO B 1 191 ? 10.164 -12.055 2.107 1 57.09 191 PRO B O 1
ATOM 3711 N N . GLY B 1 192 ? 8.148 -12.227 2.984 1 70.25 192 GLY B N 1
ATOM 3712 C CA . GLY B 1 192 ? 8.102 -10.875 3.512 1 70.25 192 GLY B CA 1
ATOM 3713 C C . GLY B 1 192 ? 7.449 -9.891 2.562 1 70.25 192 GLY B C 1
ATOM 3714 O O . GLY B 1 192 ? 6.52 -10.242 1.832 1 70.25 192 GLY B O 1
ATOM 3715 N N . THR B 1 193 ? 7.848 -8.656 2.484 1 85.69 193 THR B N 1
ATOM 3716 C CA . THR B 1 193 ? 7.312 -7.5 1.777 1 85.69 193 THR B CA 1
ATOM 3717 C C . THR B 1 193 ? 8.031 -7.301 0.447 1 85.69 193 THR B C 1
ATOM 3719 O O . THR B 1 193 ? 9.164 -7.75 0.275 1 85.69 193 THR B O 1
ATOM 3722 N N . CYS B 1 194 ? 7.359 -6.945 -0.617 1 92.94 194 CYS B N 1
ATOM 3723 C CA . CYS B 1 194 ? 7.934 -6.703 -1.937 1 92.94 194 CYS B CA 1
ATOM 3724 C C . CYS B 1 194 ? 8.305 -5.238 -2.109 1 92.94 194 CYS B C 1
ATOM 3726 O O . CYS B 1 194 ? 8.633 -4.801 -3.215 1 92.94 194 CYS B O 1
ATOM 3728 N N . SER B 1 195 ? 8.18 -4.504 -1.046 1 94 195 SER B N 1
ATOM 3729 C CA . SER B 1 195 ? 8.422 -3.07 -1.183 1 94 195 SER B CA 1
ATOM 3730 C C . SER B 1 195 ? 9.305 -2.545 -0.056 1 94 195 SER B C 1
ATOM 3732 O O . SER B 1 195 ? 9.523 -3.236 0.94 1 94 195 SER B O 1
ATOM 3734 N N . TRP B 1 196 ? 9.812 -1.376 -0.434 1 93.56 196 TRP B N 1
ATOM 3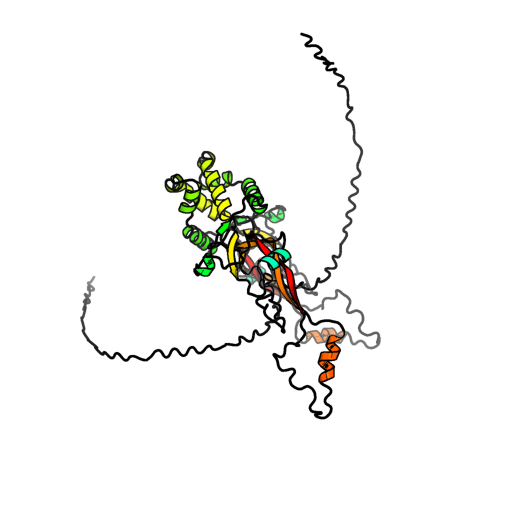735 C CA . TRP B 1 196 ? 10.391 -0.542 0.615 1 93.56 196 TRP B CA 1
ATOM 3736 C C . TRP B 1 196 ? 9.672 0.801 0.7 1 93.56 196 TRP B C 1
ATOM 3738 O O . TRP B 1 196 ? 9.547 1.51 -0.302 1 93.56 196 TRP B O 1
ATOM 3748 N N . PRO B 1 197 ? 9.359 1.27 1.92 1 93.31 197 PRO B N 1
ATOM 3749 C CA . PRO B 1 197 ? 9.336 0.456 3.137 1 93.31 197 PRO B CA 1
ATOM 3750 C C . PRO B 1 197 ? 8.375 -0.729 3.039 1 93.31 197 PRO B C 1
ATOM 3752 O O . PRO B 1 197 ? 7.609 -0.828 2.08 1 93.31 197 PRO B O 1
ATOM 3755 N N . PRO B 1 198 ? 8.578 -1.709 4.016 1 92.25 198 PRO B N 1
ATOM 3756 C CA . PRO B 1 198 ? 7.672 -2.855 3.957 1 92.25 198 PRO B CA 1
ATOM 3757 C C . PRO B 1 198 ? 6.203 -2.447 4.055 1 92.25 198 PRO B C 1
ATOM 3759 O O . PRO B 1 198 ? 5.863 -1.527 4.801 1 92.25 198 PRO B O 1
ATOM 3762 N N . GLY B 1 199 ? 5.352 -3.02 3.219 1 91.19 199 GLY B N 1
ATOM 3763 C CA . GLY B 1 199 ? 3.928 -2.732 3.266 1 91.19 199 GLY B CA 1
ATOM 3764 C C . GLY B 1 199 ? 3.16 -3.326 2.1 1 91.19 199 GLY B C 1
ATOM 3765 O O . GLY B 1 199 ? 1.964 -3.604 2.215 1 91.19 199 GLY B O 1
ATOM 3766 N N . MET B 1 200 ? 3.852 -3.434 1.034 1 93.19 200 MET B N 1
ATOM 3767 C CA . MET B 1 200 ? 3.207 -4.004 -0.146 1 93.19 200 MET B CA 1
ATOM 3768 C C . MET B 1 200 ? 3.432 -5.512 -0.214 1 93.19 200 MET B C 1
ATOM 3770 O O . MET B 1 200 ? 4.348 -6.035 0.419 1 93.19 200 MET B O 1
ATOM 3774 N N . HIS B 1 201 ? 2.533 -6.188 -0.977 1 93.31 201 HIS B N 1
ATOM 3775 C CA . HIS B 1 201 ? 2.59 -7.641 -1.064 1 93.31 201 HIS B CA 1
ATOM 3776 C C . HIS B 1 201 ? 2.355 -8.117 -2.494 1 93.31 201 HIS B C 1
ATOM 3778 O O . HIS B 1 201 ? 1.776 -7.391 -3.307 1 93.31 201 HIS B O 1
ATOM 3784 N N . CYS B 1 202 ? 2.867 -9.305 -2.688 1 93.75 202 CYS B N 1
ATOM 3785 C CA . CYS B 1 202 ? 2.67 -9.914 -4 1 93.75 202 CYS B CA 1
ATOM 3786 C C . CYS B 1 202 ? 1.292 -10.555 -4.098 1 93.75 202 CYS B C 1
ATOM 3788 O O . CYS B 1 202 ? 0.956 -11.438 -3.303 1 93.75 202 CYS B O 1
ATOM 3790 N N . VAL B 1 203 ? 0.54 -10.109 -5.109 1 92.38 203 VAL B N 1
ATOM 3791 C CA . VAL B 1 203 ? -0.818 -10.609 -5.289 1 92.38 203 VAL B CA 1
ATOM 3792 C C . VAL B 1 203 ? -1.001 -11.094 -6.727 1 92.38 203 VAL B C 1
ATOM 3794 O O . VAL B 1 203 ? -0.282 -10.664 -7.629 1 92.38 203 VAL B O 1
ATOM 3797 N N . PRO B 1 204 ? -1.933 -12.039 -6.902 1 92.81 204 PRO B N 1
ATOM 3798 C CA . PRO B 1 204 ? -2.172 -12.531 -8.266 1 92.81 204 PRO B CA 1
ATOM 3799 C C . PRO B 1 204 ? -2.639 -11.43 -9.211 1 92.81 204 PRO B C 1
ATOM 3801 O O . PRO B 1 204 ? -3.508 -10.633 -8.852 1 92.81 204 PRO B O 1
ATOM 3804 N N . SER B 1 205 ? -2.023 -11.359 -10.352 1 91.31 205 SER B N 1
ATOM 3805 C CA . SER B 1 205 ? -2.367 -10.32 -11.32 1 91.31 205 SER B CA 1
ATOM 3806 C C . SER B 1 205 ? -2.721 -10.93 -12.68 1 91.31 205 SER B C 1
ATOM 3808 O O . SER B 1 205 ? -3.307 -10.25 -13.531 1 91.31 205 SER B O 1
ATOM 3810 N N . GLY B 1 206 ? -2.346 -12.102 -12.945 1 90.38 206 GLY B N 1
ATOM 3811 C CA . GLY B 1 206 ? -2.654 -12.781 -14.188 1 90.38 206 GLY B CA 1
ATOM 3812 C C . GLY B 1 206 ? -3.135 -14.211 -13.984 1 90.38 206 GLY B C 1
ATOM 3813 O O . GLY B 1 206 ? -2.811 -14.844 -12.984 1 90.38 206 GLY B O 1
ATOM 3814 N N . THR B 1 207 ? -3.996 -14.648 -14.977 1 92.75 207 THR B N 1
ATOM 3815 C CA . THR B 1 207 ? -4.508 -16.016 -14.891 1 92.75 207 THR B CA 1
ATOM 3816 C C . THR B 1 207 ? -4.457 -16.688 -16.266 1 92.75 207 THR B C 1
ATOM 3818 O O . THR B 1 207 ? -4.551 -16.016 -17.297 1 92.75 207 THR B O 1
ATOM 3821 N N . THR B 1 208 ? -4.086 -17.844 -16.25 1 92.69 208 THR B N 1
ATOM 3822 C CA . THR B 1 208 ? -4.188 -18.703 -17.422 1 92.69 208 THR B CA 1
ATOM 3823 C C . THR B 1 208 ? -5.188 -19.828 -17.188 1 92.69 208 THR B C 1
ATOM 3825 O O . THR B 1 208 ? -5.266 -20.375 -16.078 1 92.69 208 THR B O 1
ATOM 3828 N N . THR B 1 209 ? -5.934 -20.078 -18.234 1 95.5 209 THR B N 1
ATOM 3829 C CA . THR B 1 209 ? -6.992 -21.062 -18.062 1 95.5 209 THR B CA 1
ATOM 3830 C C . THR B 1 209 ? -6.555 -22.422 -18.609 1 95.5 209 THR B C 1
ATOM 3832 O O . THR B 1 209 ? -6.223 -22.531 -19.797 1 95.5 209 THR B O 1
ATOM 3835 N N . LEU B 1 210 ? -6.559 -23.391 -17.766 1 96.5 210 LEU B N 1
ATOM 3836 C CA . LEU B 1 210 ? -6.422 -24.781 -18.172 1 96.5 210 LEU B CA 1
ATOM 3837 C C . LEU B 1 210 ? -7.789 -25.438 -18.359 1 96.5 210 LEU B C 1
ATOM 3839 O O . LEU B 1 210 ? -8.812 -24.859 -17.969 1 96.5 210 LEU B O 1
ATOM 3843 N N . HIS B 1 211 ? -7.707 -26.5 -19.078 1 97.69 211 HIS B N 1
ATOM 3844 C CA . HIS B 1 211 ? -8.938 -27.266 -19.203 1 97.69 211 HIS B CA 1
ATOM 3845 C C . HIS B 1 211 ? -8.773 -28.672 -18.625 1 97.69 211 HIS B C 1
ATOM 3847 O O . HIS B 1 211 ? -7.801 -29.359 -18.938 1 97.69 211 HIS B O 1
ATOM 3853 N N . VAL B 1 212 ? -9.789 -29.016 -17.812 1 97.81 212 VAL B N 1
ATOM 3854 C CA . VAL B 1 212 ? -9.766 -30.344 -17.203 1 97.81 212 VAL B CA 1
ATOM 3855 C C . VAL B 1 212 ? -11.125 -31 -17.359 1 97.81 212 VAL B C 1
ATOM 3857 O O . VAL B 1 212 ? -12.094 -30.375 -17.797 1 97.81 212 VAL B O 1
ATOM 3860 N N . LEU B 1 213 ? -11.062 -32.312 -17.125 1 97.56 213 LEU B N 1
ATOM 3861 C CA . LEU B 1 213 ? -12.32 -33.062 -17.156 1 97.56 213 LEU B CA 1
ATOM 3862 C C . LEU B 1 213 ? -12.93 -33.156 -15.766 1 97.56 213 LEU B C 1
ATOM 3864 O O . LEU B 1 213 ? -12.211 -33.375 -14.789 1 97.56 213 LEU B O 1
ATOM 3868 N N . ARG B 1 214 ? -14.203 -32.906 -15.672 1 96.19 214 ARG B N 1
ATOM 3869 C CA . ARG B 1 214 ? -14.945 -33.062 -14.422 1 96.19 214 ARG B CA 1
ATOM 3870 C C . ARG B 1 214 ? -16.062 -34.094 -14.562 1 96.19 214 ARG B C 1
ATOM 3872 O O . ARG B 1 214 ? -16.797 -34.094 -15.547 1 96.19 214 ARG B O 1
ATOM 3879 N N . TRP B 1 215 ? -16.156 -34.938 -13.539 1 94.25 215 TRP B N 1
ATOM 3880 C CA . TRP B 1 215 ? -17.219 -35.969 -13.508 1 94.25 215 TRP B CA 1
ATOM 3881 C C . TRP B 1 215 ? -18.547 -35.344 -13.062 1 94.25 215 TRP B C 1
ATOM 3883 O O . TRP B 1 215 ? -18.625 -34.719 -12 1 94.25 215 TRP B O 1
ATOM 3893 N N . GLN B 1 216 ? -19.484 -35.438 -13.914 1 90.56 216 GLN B N 1
ATOM 3894 C CA . GLN B 1 216 ? -20.797 -34.844 -13.594 1 90.56 216 GLN B CA 1
ATOM 3895 C C . GLN B 1 216 ? -21.922 -35.844 -13.875 1 90.56 216 GLN B C 1
ATOM 3897 O O . GLN B 1 216 ? -21.844 -36.625 -14.844 1 90.56 216 GLN B O 1
ATOM 3902 N N . CYS B 1 217 ? -22.938 -35.812 -12.883 1 86.62 217 CYS B N 1
ATOM 3903 C CA . CYS B 1 217 ? -24.109 -36.656 -13.039 1 86.62 217 CYS B CA 1
ATOM 3904 C C . CYS B 1 217 ? -25.391 -35.844 -13.102 1 86.62 217 CYS B C 1
ATOM 3906 O O . CYS B 1 217 ? -25.594 -34.969 -12.273 1 86.62 217 CYS B O 1
ATOM 3908 N N . LYS B 1 218 ? -26.094 -35.969 -14.164 1 80 218 LYS B N 1
ATOM 3909 C CA . LYS B 1 218 ? -27.359 -35.25 -14.344 1 80 218 LYS B CA 1
ATOM 3910 C C . LYS B 1 218 ? -28.547 -36.219 -14.328 1 80 218 LYS B C 1
ATOM 3912 O O . LYS B 1 218 ? -28.391 -37.406 -14.664 1 80 218 LYS B O 1
ATOM 3917 N N . VAL B 1 219 ? -29.703 -35.625 -13.781 1 75.31 219 VAL B N 1
ATOM 3918 C CA . VAL B 1 219 ? -30.969 -36.375 -13.852 1 75.31 219 VAL B CA 1
ATOM 3919 C C . VAL B 1 219 ? -31.516 -36.312 -15.273 1 75.31 219 VAL B C 1
ATOM 3921 O O . VAL B 1 219 ? -31.578 -35.25 -15.891 1 75.31 219 VAL B O 1
ATOM 3924 N N . PRO B 1 220 ? -31.781 -37.469 -15.844 1 69.88 220 PRO B N 1
ATOM 3925 C CA . PRO B 1 220 ? -32.312 -37.438 -17.203 1 69.88 220 PRO B CA 1
ATOM 3926 C C . PRO B 1 220 ? -33.656 -36.688 -17.297 1 69.88 220 PRO B C 1
ATOM 3928 O O . PRO B 1 220 ? -34.438 -36.719 -16.375 1 69.88 220 PRO B O 1
ATOM 3931 N N . LYS B 1 221 ? -33.781 -35.531 -18.031 1 61.12 221 LYS B N 1
ATOM 3932 C CA . LYS B 1 221 ? -35 -34.75 -18.156 1 61.12 221 LYS B CA 1
ATOM 3933 C C . LYS B 1 221 ? -36.219 -35.625 -18.375 1 61.12 221 LYS B C 1
ATOM 3935 O O . LYS B 1 221 ? -37.344 -35.281 -18 1 61.12 221 LYS B O 1
ATOM 3940 N N . GLY B 1 222 ? -36.406 -36.312 -19.531 1 52.38 222 GLY B N 1
ATOM 3941 C CA . GLY B 1 222 ? -37.625 -36.906 -20.047 1 52.38 222 GLY B CA 1
ATOM 3942 C C . GLY B 1 222 ? -38.344 -37.812 -19.047 1 52.38 222 GLY B C 1
ATOM 3943 O O . GLY B 1 222 ? -37.969 -37.844 -17.875 1 52.38 222 GLY B O 1
ATOM 3944 N N . LYS B 1 223 ? -39 -39.094 -19.672 1 48.84 223 LYS B N 1
ATOM 3945 C CA . LYS B 1 223 ? -39.938 -40.125 -19.219 1 48.84 223 LYS B CA 1
ATOM 3946 C C . LYS B 1 223 ? -39.406 -40.812 -17.969 1 48.84 223 LYS B C 1
ATOM 3948 O O . LYS B 1 223 ? -40.094 -41.688 -17.391 1 48.84 223 LYS B O 1
ATOM 3953 N N . GLY B 1 224 ? -38.219 -40.562 -17.625 1 45.28 224 GLY B N 1
ATOM 3954 C CA . GLY B 1 224 ? -37.688 -41.375 -16.547 1 45.28 224 GLY B CA 1
ATOM 3955 C C . GLY B 1 224 ? -38.062 -40.844 -15.172 1 45.28 224 GLY B C 1
ATOM 3956 O O . GLY B 1 224 ? -37.719 -41.469 -14.156 1 45.28 224 GLY B O 1
ATOM 3957 N N . ARG B 1 225 ? -38.375 -39.594 -15.117 1 46.88 225 ARG B N 1
ATOM 3958 C CA . ARG B 1 225 ? -38.906 -39.125 -13.852 1 46.88 225 ARG B CA 1
ATOM 3959 C C . ARG B 1 225 ? -40.156 -39.938 -13.438 1 46.88 225 ARG B C 1
ATOM 3961 O O . ARG B 1 225 ? -40.469 -40.031 -12.25 1 46.88 225 ARG B O 1
ATOM 3968 N N . ARG B 1 226 ? -40.938 -40.094 -14.578 1 46.62 226 ARG B N 1
ATOM 3969 C CA . ARG B 1 226 ? -42.219 -40.719 -14.242 1 46.62 226 ARG B CA 1
ATOM 3970 C C . ARG B 1 226 ? -42 -42.125 -13.664 1 46.62 226 ARG B C 1
ATOM 3972 O O . ARG B 1 226 ? -42.812 -42.594 -12.859 1 46.62 226 ARG B O 1
ATOM 3979 N N . LYS B 1 227 ? -41.125 -42.875 -14.273 1 42.88 227 LYS B N 1
ATOM 3980 C CA . LYS B 1 227 ? -41 -44.25 -13.82 1 42.88 227 LYS B CA 1
ATOM 3981 C C . LYS B 1 227 ? -40.406 -44.344 -12.414 1 42.88 227 LYS B C 1
ATOM 3983 O O . LYS B 1 227 ? -40.688 -45.281 -11.672 1 42.88 227 LYS B O 1
ATOM 3988 N N . ALA B 1 228 ? -39.594 -43.406 -12.047 1 42.56 228 ALA B N 1
ATOM 3989 C CA . ALA B 1 228 ? -39.094 -43.469 -10.672 1 42.56 228 ALA B CA 1
ATOM 3990 C C . ALA B 1 228 ? -40.219 -43.219 -9.672 1 42.56 228 ALA B C 1
ATOM 3992 O O . ALA B 1 228 ? -40.25 -43.812 -8.586 1 42.56 228 ALA B O 1
ATOM 3993 N N . PHE B 1 229 ? -41.188 -42.375 -10.094 1 44.81 229 PHE B N 1
ATOM 3994 C CA . PHE B 1 229 ? -42.281 -42.062 -9.172 1 44.81 229 PHE B CA 1
ATOM 3995 C C . PHE B 1 229 ? -43.375 -43.156 -9.242 1 44.81 229 PHE B C 1
ATOM 3997 O O . PHE B 1 229 ? -44.094 -43.344 -8.281 1 44.81 229 PHE B O 1
ATOM 4004 N N . LYS B 1 230 ? -43.656 -43.656 -10.484 1 40.31 230 LYS B N 1
ATOM 4005 C CA . LYS B 1 230 ? -44.812 -44.5 -10.578 1 40.31 230 LYS B CA 1
ATOM 4006 C C . LYS B 1 230 ? -44.688 -45.75 -9.695 1 40.31 230 LYS B C 1
ATOM 4008 O O . LYS B 1 230 ? -45.688 -46.312 -9.258 1 40.31 230 LYS B O 1
ATOM 4013 N N . HIS B 1 231 ? -43.531 -46.312 -9.523 1 38.44 231 HIS B N 1
ATOM 4014 C CA . HIS B 1 231 ? -43.562 -47.531 -8.727 1 38.44 231 HIS B CA 1
ATOM 4015 C C . HIS B 1 231 ? -43.906 -47.219 -7.266 1 38.44 231 HIS B C 1
ATOM 4017 O O . HIS B 1 231 ? -43.969 -48.125 -6.438 1 38.44 231 HIS B O 1
ATOM 4023 N N . SER B 1 232 ? -43.938 -45.906 -6.871 1 40.75 232 SER B N 1
ATOM 4024 C CA . SER B 1 232 ? -44.281 -45.656 -5.48 1 40.75 232 SER B CA 1
ATOM 4025 C C . SER B 1 232 ? -45.781 -45.656 -5.289 1 40.75 232 SER B C 1
ATOM 4027 O O . SER B 1 232 ? -46.281 -45.219 -4.25 1 40.75 232 SER B O 1
ATOM 4029 N N . LYS B 1 233 ? -46.688 -45.969 -6.195 1 37.5 233 LYS B N 1
ATOM 4030 C CA . LYS B 1 233 ? -48.125 -45.844 -5.957 1 37.5 233 LYS B CA 1
ATOM 4031 C C . LYS B 1 233 ? -48.594 -46.938 -4.988 1 37.5 233 LYS B C 1
ATOM 4033 O O . LYS B 1 233 ? -49.812 -47.188 -4.902 1 37.5 233 LYS B O 1
ATOM 4038 N N . ASP B 1 234 ? -47.906 -47.781 -4.316 1 36 234 ASP B N 1
ATOM 4039 C CA . ASP B 1 234 ? -48.719 -48.594 -3.395 1 36 234 ASP B CA 1
ATOM 4040 C C . ASP B 1 234 ? -49.469 -47.688 -2.424 1 36 234 ASP B C 1
ATOM 4042 O O . ASP B 1 234 ? -48.938 -46.719 -1.904 1 36 234 ASP B O 1
ATOM 4046 N N . GLN B 1 235 ? -50.844 -47.625 -2.395 1 35.81 235 GLN B N 1
ATOM 4047 C CA . GLN B 1 235 ? -51.969 -46.875 -1.857 1 35.81 235 GLN B CA 1
ATOM 4048 C C . GLN B 1 235 ? -51.781 -46.562 -0.378 1 35.81 235 GLN B C 1
ATOM 4050 O O . GLN B 1 235 ? -52.281 -45.531 0.121 1 35.81 235 GLN B O 1
ATOM 4055 N N . LYS B 1 236 ? -51.844 -47.562 0.554 1 36.62 236 LYS B N 1
ATOM 4056 C CA . LYS B 1 236 ? -52.5 -47.406 1.854 1 36.62 236 LYS B CA 1
ATOM 4057 C C . LYS B 1 236 ? -51.781 -46.375 2.719 1 36.62 236 LYS B C 1
ATOM 4059 O O . LYS B 1 236 ? -52.344 -45.906 3.697 1 36.62 236 LYS B O 1
ATOM 4064 N N . SER B 1 237 ? -50.469 -46.594 3.096 1 32.59 237 SER B N 1
ATOM 4065 C CA . SER B 1 237 ? -50.062 -45.812 4.258 1 32.59 237 SER B CA 1
ATOM 4066 C C . SER B 1 237 ? -50.094 -44.312 3.965 1 32.59 237 SER B C 1
ATOM 4068 O O . SER B 1 237 ? -49.438 -43.844 3.016 1 32.59 237 SER B O 1
ATOM 4070 N N . ARG B 1 238 ? -51.125 -43.594 4.203 1 37.94 238 ARG B N 1
ATOM 4071 C CA . ARG B 1 238 ? -51.344 -42.156 4.41 1 37.94 238 ARG B CA 1
ATOM 4072 C C . ARG B 1 238 ? -50.094 -41.5 4.98 1 37.94 238 ARG B C 1
ATOM 4074 O O . ARG B 1 238 ? -50.156 -40.344 5.406 1 37.94 238 ARG B O 1
ATOM 4081 N N . GLU B 1 239 ? -49.406 -42.219 6.004 1 33.5 239 GLU B N 1
ATOM 4082 C CA . GLU B 1 239 ? -48.281 -41.5 6.555 1 33.5 239 GLU B CA 1
ATOM 4083 C C . GLU B 1 239 ? -47.406 -40.938 5.445 1 33.5 239 GLU B C 1
ATOM 4085 O O . GLU B 1 239 ? -46.844 -41.719 4.652 1 33.5 239 GLU B O 1
ATOM 4090 N N . TRP B 1 240 ? -47.625 -39.781 4.859 1 33.91 240 TRP B N 1
ATOM 4091 C CA . TRP B 1 240 ? -47.125 -38.938 3.773 1 33.91 240 TRP B CA 1
ATOM 4092 C C . TRP B 1 240 ? -45.625 -39.125 3.596 1 33.91 240 TRP B C 1
ATOM 4094 O O . TRP B 1 240 ? -45.156 -40.25 3.307 1 33.91 240 TRP B O 1
ATOM 4104 N N . PRO B 1 241 ? -44.906 -37.844 3.75 1 36.38 241 PRO B N 1
ATOM 4105 C CA . PRO B 1 241 ? -43.656 -37.406 3.104 1 36.38 241 PRO B CA 1
ATOM 4106 C C . PRO B 1 241 ? -42.438 -38.125 3.652 1 36.38 241 PRO B C 1
ATOM 4108 O O . PRO B 1 241 ? -41.344 -37.594 3.668 1 36.38 241 PRO B O 1
ATOM 4111 N N . ARG B 1 242 ? -42.625 -39.219 4.27 1 32.94 242 ARG B N 1
ATOM 4112 C CA . ARG B 1 242 ? -41.438 -39.594 5.043 1 32.94 242 ARG B CA 1
ATOM 4113 C C . ARG B 1 242 ? -40.156 -39.344 4.258 1 32.94 242 ARG B C 1
ATOM 4115 O O . ARG B 1 242 ? -40.219 -39.031 3.064 1 32.94 242 ARG B O 1
ATOM 4122 N N . LYS B 1 243 ? -39.125 -40.438 4.422 1 33.59 243 LYS B N 1
ATOM 4123 C CA . LYS B 1 243 ? -37.688 -40.469 4.352 1 33.59 243 LYS B CA 1
ATOM 4124 C C . LYS B 1 243 ? -37.188 -40.312 2.914 1 33.59 243 LYS B C 1
ATOM 4126 O O . LYS B 1 243 ? -37.25 -41.281 2.127 1 33.59 243 LYS B O 1
ATOM 4131 N N . ILE B 1 244 ? -37.531 -39.406 2.113 1 36.56 244 ILE B N 1
ATOM 4132 C CA . ILE B 1 244 ? -36.375 -39.094 1.255 1 36.56 244 ILE B CA 1
ATOM 4133 C C . ILE B 1 244 ? -35.094 -39.25 2.039 1 36.56 244 ILE B C 1
ATOM 4135 O O . ILE B 1 244 ? -34.719 -38.406 2.854 1 36.56 244 ILE B O 1
ATOM 4139 N N . ASN B 1 245 ? -34.875 -40.281 2.828 1 34.09 245 ASN B N 1
ATOM 4140 C CA . ASN B 1 245 ? -33.594 -40.531 3.473 1 34.09 245 ASN B CA 1
ATOM 4141 C C . ASN B 1 245 ? -32.438 -40.031 2.617 1 34.09 245 ASN B C 1
ATOM 4143 O O . ASN B 1 245 ? -32.531 -40 1.391 1 34.09 245 ASN B O 1
ATOM 4147 N N . GLU B 1 246 ? -31.438 -39.438 3.277 1 38.97 246 GLU B N 1
ATOM 4148 C CA . GLU B 1 246 ? -30.234 -38.781 2.766 1 38.97 246 GLU B CA 1
ATOM 4149 C C . GLU B 1 246 ? -29.766 -39.438 1.468 1 38.97 246 GLU B C 1
ATOM 4151 O O . GLU B 1 246 ? -29.344 -38.75 0.54 1 38.97 246 GLU B O 1
ATOM 4156 N N . GLY B 1 247 ? -29.297 -40.719 1.509 1 39.66 247 GLY B N 1
ATOM 4157 C CA . GLY B 1 247 ? -28.375 -41.344 0.576 1 39.66 247 GLY B CA 1
ATOM 4158 C C . GLY B 1 247 ? -29.031 -41.781 -0.719 1 39.66 247 GLY B C 1
ATOM 4159 O O . GLY B 1 247 ? -28.438 -42.5 -1.522 1 39.66 247 GLY B O 1
ATOM 4160 N N . GLU B 1 248 ? -30.297 -42.094 -0.79 1 45.06 248 GLU B N 1
ATOM 4161 C CA . GLU B 1 248 ? -30.672 -42.844 -1.977 1 45.06 248 GLU B CA 1
ATOM 4162 C C . GLU B 1 248 ? -30.609 -41.969 -3.232 1 45.06 248 GLU B C 1
ATOM 4164 O O . GLU B 1 248 ? -31.375 -41.031 -3.373 1 45.06 248 GLU B O 1
ATOM 4169 N N . GLN B 1 249 ? -29.344 -41.75 -3.713 1 49 249 GLN B N 1
ATOM 4170 C CA . GLN B 1 249 ? -29.141 -41.125 -5.016 1 49 249 GLN B CA 1
ATOM 4171 C C . GLN B 1 249 ? -30.156 -41.625 -6.035 1 49 249 GLN B C 1
ATOM 4173 O O . GLN B 1 249 ? -30.531 -42.812 -6.004 1 49 249 GLN B O 1
ATOM 4178 N N . PRO B 1 250 ? -31.047 -40.906 -6.566 1 54.5 250 PRO B N 1
ATOM 4179 C CA . PRO B 1 250 ? -31.891 -41.469 -7.621 1 54.5 250 PRO B CA 1
ATOM 4180 C C . PRO B 1 250 ? -31.141 -42.406 -8.547 1 54.5 250 PRO B C 1
ATOM 4182 O O . PRO B 1 250 ? -29.953 -42.188 -8.828 1 54.5 250 PRO B O 1
ATOM 4185 N N . ALA B 1 251 ? -31.422 -43.688 -8.68 1 58.16 251 ALA B N 1
ATOM 4186 C CA . ALA B 1 251 ? -30.859 -44.844 -9.398 1 58.16 251 ALA B CA 1
ATOM 4187 C C . ALA B 1 251 ? -30.484 -44.469 -10.828 1 58.16 251 ALA B C 1
ATOM 4189 O O . ALA B 1 251 ? -29.531 -45.031 -11.391 1 58.16 251 ALA B O 1
ATOM 4190 N N . ASN B 1 252 ? -31.109 -43.531 -11.508 1 67.06 252 ASN B N 1
ATOM 4191 C CA . ASN B 1 252 ? -30.859 -43.438 -12.945 1 67.06 252 ASN B CA 1
ATOM 4192 C C . ASN B 1 252 ? -30.078 -42.188 -13.305 1 67.06 252 ASN B C 1
ATOM 4194 O O . ASN B 1 252 ? -30.469 -41.438 -14.203 1 67.06 252 ASN B O 1
ATOM 4198 N N . LEU B 1 253 ? -29.078 -41.906 -12.758 1 76.75 253 LEU B N 1
ATOM 4199 C CA . LEU B 1 253 ? -28.25 -40.75 -13.086 1 76.75 253 LEU B CA 1
ATOM 4200 C C . LEU B 1 253 ? -27.328 -41.062 -14.266 1 76.75 253 LEU B C 1
ATOM 4202 O O . LEU B 1 253 ? -26.781 -42.156 -14.352 1 76.75 253 LEU B O 1
ATOM 4206 N N . LYS B 1 254 ? -27.422 -40.156 -15.352 1 83.69 254 LYS B N 1
ATOM 4207 C CA . LYS B 1 254 ? -26.422 -40.25 -16.422 1 83.69 254 LYS B CA 1
ATOM 4208 C C . LYS B 1 254 ? -25.172 -39.438 -16.062 1 83.69 254 LYS B C 1
ATOM 4210 O O . LYS B 1 254 ? -25.219 -38.219 -15.938 1 83.69 254 LYS B O 1
ATOM 4215 N N . CYS B 1 255 ? -24.141 -40.281 -15.883 1 89.5 255 CYS B N 1
ATOM 4216 C CA . CYS B 1 255 ? -22.875 -39.656 -15.5 1 89.5 255 CYS B CA 1
ATOM 4217 C C . CYS B 1 255 ? -21.906 -39.625 -16.672 1 89.5 255 CYS B C 1
ATOM 4219 O O . CYS B 1 255 ? -21.891 -40.531 -17.5 1 89.5 255 CYS B O 1
ATOM 4221 N N . SER B 1 256 ? -21.172 -38.438 -16.828 1 91.88 256 SER B N 1
ATOM 4222 C CA . SER B 1 256 ? -20.188 -38.312 -17.906 1 91.88 256 SER B CA 1
ATOM 4223 C C . SER B 1 256 ? -19.078 -37.344 -17.547 1 91.88 256 SER B C 1
ATOM 4225 O O . SER B 1 256 ? -19.25 -36.531 -16.625 1 91.88 256 SER B O 1
ATOM 4227 N N . TRP B 1 257 ? -17.922 -37.531 -18.25 1 94.81 257 TRP B N 1
ATOM 4228 C CA . TRP B 1 257 ? -16.844 -36.562 -18.125 1 94.81 257 TRP B CA 1
ATOM 4229 C C . TRP B 1 257 ? -17.094 -35.344 -19 1 94.81 257 TRP B C 1
ATOM 4231 O O . TRP B 1 257 ? -17.422 -35.469 -20.188 1 94.81 257 TRP B O 1
ATOM 4241 N N . ILE B 1 258 ? -17 -34.125 -18.359 1 95.25 258 ILE B N 1
ATOM 4242 C CA . ILE B 1 258 ? -17.156 -32.906 -19.141 1 95.25 258 ILE B CA 1
ATOM 4243 C C . ILE B 1 258 ? -15.906 -32.031 -18.969 1 95.25 258 ILE B C 1
ATOM 4245 O O . ILE B 1 258 ? -15.305 -31.984 -17.891 1 95.25 258 ILE B O 1
ATOM 4249 N N . ARG B 1 259 ? -15.562 -31.406 -20.094 1 96.81 259 ARG B N 1
ATOM 4250 C CA . ARG B 1 259 ? -14.43 -30.484 -20.031 1 96.81 259 ARG B CA 1
ATOM 4251 C C . ARG B 1 259 ? -14.812 -29.188 -19.344 1 96.81 259 ARG B C 1
ATOM 4253 O O . ARG B 1 259 ? -15.836 -28.578 -19.688 1 96.81 259 ARG B O 1
ATOM 4260 N N . VAL B 1 260 ? -13.984 -28.719 -18.375 1 96.88 260 VAL B N 1
ATOM 4261 C CA . VAL B 1 260 ? -14.25 -27.484 -17.656 1 96.88 260 VAL B CA 1
ATOM 4262 C C . VAL B 1 260 ? -12.977 -26.641 -17.562 1 96.88 260 VAL B C 1
ATOM 4264 O O . VAL B 1 260 ? -11.867 -27.188 -17.531 1 96.88 260 VAL B O 1
ATOM 4267 N N . PRO B 1 261 ? -13.242 -25.312 -17.609 1 96.81 261 PRO B N 1
ATOM 4268 C CA . PRO B 1 261 ? -12.078 -24.453 -17.422 1 96.81 261 PRO B CA 1
ATOM 4269 C C . PRO B 1 261 ? -11.562 -24.453 -15.977 1 96.81 261 PRO B C 1
ATOM 4271 O O . PRO B 1 261 ? -12.352 -24.547 -15.031 1 96.81 261 PRO B O 1
ATOM 4274 N N . TYR B 1 262 ? -10.234 -24.453 -15.898 1 96.06 262 TYR B N 1
ATOM 4275 C CA . TYR B 1 262 ? -9.562 -24.422 -14.602 1 96.06 262 TYR B CA 1
ATOM 4276 C C . TYR B 1 262 ? -8.516 -23.312 -14.57 1 96.06 262 TYR B C 1
ATOM 4278 O O . TYR B 1 262 ? -7.371 -23.516 -14.992 1 96.06 262 TYR B O 1
ATOM 4286 N N . PRO B 1 263 ? -8.883 -2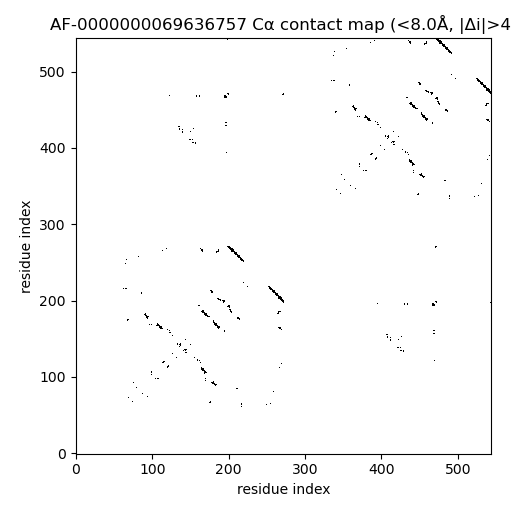2.156 -14.008 1 95.81 263 PRO B N 1
ATOM 4287 C CA . PRO B 1 263 ? -7.957 -21.016 -13.992 1 95.81 263 PRO B CA 1
ATOM 4288 C C . PRO B 1 263 ? -6.84 -21.188 -12.969 1 95.81 263 PRO B C 1
ATOM 4290 O O . PRO B 1 263 ? -7.086 -21.641 -11.852 1 95.81 263 PRO B O 1
ATOM 4293 N N . ILE B 1 264 ? -5.641 -20.844 -13.43 1 94.69 264 ILE B N 1
ATOM 4294 C CA . ILE B 1 264 ? -4.492 -20.859 -12.531 1 94.69 264 ILE B CA 1
ATOM 4295 C C . ILE B 1 264 ? -3.764 -19.516 -12.609 1 94.69 264 ILE B C 1
ATOM 4297 O O . ILE B 1 264 ? -3.764 -18.859 -13.656 1 94.69 264 ILE B O 1
ATOM 4301 N N . THR B 1 265 ? -3.141 -19.156 -11.492 1 94.25 265 THR B N 1
ATOM 4302 C CA . THR B 1 265 ? -2.355 -17.922 -11.461 1 94.25 265 THR B CA 1
ATOM 4303 C C . THR B 1 265 ? -1.074 -18.078 -12.273 1 94.25 265 THR B C 1
ATOM 4305 O O . THR B 1 265 ? -0.368 -19.094 -12.148 1 94.25 265 THR B O 1
ATOM 4308 N N . ASN B 1 266 ? -0.798 -17.078 -13.156 1 92.12 266 ASN B N 1
ATOM 4309 C CA . ASN B 1 266 ? 0.425 -17.172 -13.945 1 92.12 266 ASN B CA 1
ATOM 4310 C C . ASN B 1 266 ? 1.271 -15.906 -13.812 1 92.12 266 ASN B C 1
ATOM 4312 O O . ASN B 1 266 ? 2.324 -15.797 -14.445 1 92.12 266 ASN B O 1
ATOM 4316 N N . ASP B 1 267 ? 0.792 -14.977 -12.984 1 92.88 267 ASP B N 1
ATOM 4317 C CA . ASP B 1 267 ? 1.542 -13.742 -12.75 1 92.88 267 ASP B CA 1
ATOM 4318 C C . ASP B 1 267 ? 1.197 -13.141 -11.391 1 92.88 267 ASP B C 1
ATOM 4320 O O . ASP B 1 267 ? 0.084 -13.312 -10.891 1 92.88 267 ASP B O 1
ATOM 4324 N N . CYS B 1 268 ? 2.242 -12.492 -10.891 1 92.56 268 CYS B N 1
ATOM 4325 C CA . CYS B 1 268 ? 2.066 -11.82 -9.609 1 92.56 268 CYS B CA 1
ATOM 4326 C C . CYS B 1 268 ? 2.555 -10.375 -9.672 1 92.56 268 CYS B C 1
ATOM 4328 O O . CYS B 1 268 ? 3.4 -10.039 -10.508 1 92.56 268 CYS B O 1
ATOM 4330 N N . LEU B 1 269 ? 1.9 -9.523 -8.883 1 92.31 269 LEU B N 1
ATOM 4331 C CA . LEU B 1 269 ? 2.246 -8.102 -8.867 1 92.31 269 LEU B CA 1
ATOM 4332 C C . LEU B 1 269 ? 2.395 -7.602 -7.43 1 92.31 269 LEU B C 1
ATOM 4334 O O . LEU B 1 269 ? 1.653 -8.023 -6.543 1 92.31 269 LEU B O 1
ATOM 4338 N N . CYS B 1 270 ? 3.346 -6.664 -7.305 1 93.12 270 CYS B N 1
ATOM 4339 C CA . CYS B 1 270 ? 3.547 -6.031 -6.004 1 93.12 270 CYS B CA 1
ATOM 4340 C C . CYS B 1 270 ? 2.627 -4.828 -5.836 1 93.12 270 CYS B C 1
ATOM 4342 O O . CYS B 1 270 ? 2.744 -3.844 -6.566 1 93.12 270 CYS B O 1
ATOM 4344 N N . THR B 1 271 ? 1.733 -4.977 -4.914 1 93.19 271 THR B N 1
ATOM 4345 C CA . THR B 1 271 ? 0.765 -3.896 -4.758 1 93.19 271 THR B CA 1
ATOM 4346 C C . THR B 1 271 ? 0.281 -3.814 -3.311 1 93.19 271 THR B C 1
ATOM 4348 O O . THR B 1 271 ? 0.599 -4.68 -2.494 1 93.19 271 THR B O 1
ATOM 4351 N N . CYS B 1 272 ? -0.255 -2.648 -2.957 1 93 272 CYS B N 1
ATOM 4352 C CA . CYS B 1 272 ? -0.884 -2.465 -1.654 1 93 272 CYS B CA 1
ATOM 4353 C C . CYS B 1 272 ? -2.178 -3.264 -1.557 1 93 272 CYS B C 1
ATOM 4355 O O . CYS B 1 272 ? -2.904 -3.4 -2.543 1 93 272 CYS B O 1
#

Foldseek 3Di:
DDDDDDDDDDDPPDDDDDDDDDDDDDDPDPPPPVPPPPPVPPPPPPDPPDPDDDPPPVPVPVPLQPDFDDPVQLDPVVQCVVQDPQDDPVWFDLDDDPLVVVPPVLQPKDWDFDCPDPQVVVLVVVLVPDPQQVVVCVVVNCVSVVDVVNSVVVSVVLSVLQTWIWIWHWDQCDRQKPSRIGTFTDTFQVPAASDPPRDWGKDFDDKDKGKIKGKDWDDDPDPVVVVVPVVPPPDDDPPPDPPPPRRPNPPDIDIDIDIDIDMHGDGIGIDD/DQPDDDDDPDDDDDDDDDDPDDDDDPDPPPPPPVPVVPPPPPPPPPPPPDPDDDPCPVPPPVPLQPDFDDPVQLDPVVQCVQQDPLDDPVWFDLDDDPLVVVPPVLQPKDWDFDCPDPQVVVLVVVLVPDPQQVVVCVVVNCVSVVDVVNSVVVSVVLSVLQTWIWIWHWDQCDRQKPSRIGTFTDTFQVPAASDPPRDWGKDFDDKDKGKIKGKDWDDDPDPVVVVLPVVPVPDDDPPPDDPPPSHPNPPDIDIDIDMDIDMHGDGIGIDD

Nearest PDB structures (foldseek):
  1m4u-assembly1_A-2  TM=7.497E-01  e=2.582E-12  Homo sapiens
  7ag0-assembly1_A-2  TM=8.995E-01  e=1.493E-09  Homo sapiens
  1m4u-assembly1_A-2  TM=7.514E-01  e=1.769E-12  Homo sapiens
  7ag0-assembly1_A-2  TM=8.998E-01  e=1.198E-09  Homo sapiens

Secondary structure (DSSP, 8-state):
------------------------------------------------------S--------TT-PPPPGGGG-HHHHHHHHGGG--TTTEESSPPHHHHTT-TTTT-EEE--SSSHHHHHHHHHHHHS-HHHHHHHHH-THHHH-HHHHHHHHHHHHHHH---EEEEEEE--TTEES-EEEEEE---SSS-SSBSS--EEEEEEEEEEEEEEEEEE---STHHHHHHHTT--------S----TT---S--EEEEEEEEEEEEEEEEEE-/------------------------------------------------------S--------TT-PPPPGGGG-HHHHHHHHGGG--TTTEESSPPHHHHTT-TTTT-EEE--SSSHHHHHHHHHHHHS-HHHHHHHHH-THHHH-HHHHHHHHHHHHHHH---EEEEEEE--TTEES-EEEEEE---SSS-SSBSS--EEEEEEEEEEEEEEEEEE---STHHHHHHHTT--------S----TT---TT-EEEEEEEEEEEEEEEEEE-

Sequence (544 aa):
MFKFSTLVIVCLLSSNLLSVDCTTTESYEDSLETTTSGTVFVHRRIPPRAPMGNGGRYSLINSRFNRRPKKKNLDPHQLLEILGNYYSPEWMSVDEPPALANKDPDRGATYVVRHDNWQHADLIKQLQASNLSVELAQMGGSKVLEEPLFVKTVEAWLLKRASCPVRYVWEDIGNLFWPRYIRRGECASVPGTCSWPPGMHCVPSGTTTLHVLRWQCKVPKGKGRRKAFKHSKDQKSREWPRKINEGEQPANLKCSWIRVPYPITNDCLCTCMFKFSTLVIVCLLSSNLLSVDCTTTESYEDSLETTTSGTVFVHRRIPPRAPMGNGGRYSLINSRFNRRPKKKNLDPHQLLEILGNYYSPEWMSVDEPPALANKDPDRGATYVVRHDNWQHADLIKQLQASNLSVELAQMGGSKVLEEPLFVKTVEAWLLKRASCPVRYVWEDIGNLFWPRYIRRGECASVPGTCSWPPGMHCVPSGTTTLHVLRWQCKVPKGKGRRKAFKHSKDQKSREWPRKINEGEQPANLKCSWIRVPYPITNDCLCTC